Protein AF-A0A7C2MEM6-F1 (afdb_monomer)

Structure (mmCIF, N/CA/C/O backbone):
data_AF-A0A7C2MEM6-F1
#
_entry.id   AF-A0A7C2MEM6-F1
#
loop_
_atom_site.group_PDB
_atom_site.id
_atom_site.type_symbol
_atom_site.label_atom_id
_atom_site.label_alt_id
_atom_site.label_comp_id
_atom_site.label_asym_id
_atom_site.label_entity_id
_atom_site.label_seq_id
_atom_site.pdbx_PDB_ins_code
_atom_site.Cartn_x
_atom_site.Cartn_y
_atom_site.Cartn_z
_atom_site.occupancy
_atom_site.B_iso_or_equiv
_atom_site.auth_seq_id
_atom_site.auth_comp_id
_atom_site.auth_asym_id
_atom_site.auth_atom_id
_atom_site.pdbx_PDB_model_num
ATOM 1 N N . MET A 1 1 ? -22.385 -64.830 -26.945 1.00 29.11 1 MET A N 1
ATOM 2 C CA . MET A 1 1 ? -21.748 -66.117 -27.316 1.00 29.11 1 MET A CA 1
ATOM 3 C C . MET A 1 1 ? -20.683 -65.821 -28.361 1.00 29.11 1 MET A C 1
ATOM 5 O O . MET A 1 1 ? -20.986 -64.971 -29.177 1.00 29.11 1 MET A O 1
ATOM 9 N N . MET A 1 2 ? -19.516 -66.492 -28.311 1.00 28.36 2 MET A N 1
ATOM 10 C CA . MET A 1 2 ? -18.477 -66.624 -29.372 1.00 28.36 2 MET A CA 1
ATOM 11 C C . MET A 1 2 ? -18.000 -65.323 -30.083 1.00 28.36 2 MET A C 1
ATOM 13 O O . MET A 1 2 ? -18.783 -64.630 -30.707 1.00 28.36 2 MET A O 1
ATOM 17 N N . GLY A 1 3 ? -16.730 -64.905 -30.097 1.00 27.66 3 GLY A N 1
ATOM 18 C CA . GLY A 1 3 ? -15.485 -65.490 -29.590 1.00 27.66 3 GLY A CA 1
ATOM 19 C C . GLY A 1 3 ? -14.627 -66.124 -30.692 1.00 27.66 3 GLY A C 1
ATOM 20 O O . GLY A 1 3 ? -15.039 -67.147 -31.217 1.00 27.66 3 GLY A O 1
ATOM 21 N N . GLN A 1 4 ? -13.450 -65.537 -30.983 1.00 26.03 4 GLN A N 1
ATOM 22 C CA . GLN A 1 4 ? -12.157 -66.175 -31.338 1.00 26.03 4 GLN A CA 1
ATOM 23 C C . GLN A 1 4 ? -11.164 -65.176 -31.987 1.00 26.03 4 GLN A C 1
ATOM 25 O O . GLN A 1 4 ? -11.491 -64.472 -32.936 1.00 26.03 4 GLN A O 1
ATOM 30 N N . ARG A 1 5 ? -9.922 -65.164 -31.478 1.00 27.42 5 ARG A N 1
ATOM 31 C CA . ARG A 1 5 ? -8.675 -64.908 -32.240 1.00 27.42 5 ARG A CA 1
ATOM 32 C C . ARG A 1 5 ? -8.024 -66.287 -32.499 1.00 27.42 5 ARG A C 1
ATOM 34 O O . ARG A 1 5 ? -8.353 -67.208 -31.745 1.00 27.42 5 ARG A O 1
ATOM 41 N N . PRO A 1 6 ? -7.136 -66.468 -33.498 1.00 40.41 6 PRO A N 1
ATOM 42 C CA . PRO A 1 6 ? -5.690 -66.187 -33.328 1.00 40.41 6 PRO A CA 1
ATOM 43 C C . PRO A 1 6 ? -5.074 -65.572 -34.629 1.00 40.41 6 PRO A C 1
ATOM 45 O O . PRO A 1 6 ? -5.839 -65.040 -35.422 1.00 40.41 6 PRO A O 1
ATOM 48 N N . TYR A 1 7 ? -3.765 -65.499 -34.939 1.00 24.53 7 TYR A N 1
ATOM 49 C CA . TYR A 1 7 ? -2.517 -65.999 -34.321 1.00 24.53 7 TYR A CA 1
ATOM 50 C C . TYR A 1 7 ? -1.344 -64.981 -34.448 1.00 24.53 7 TYR A C 1
ATOM 52 O O . TYR A 1 7 ? -1.531 -63.819 -34.797 1.00 24.53 7 TYR A O 1
ATOM 60 N N . CYS A 1 8 ? -0.138 -65.433 -34.097 1.00 20.44 8 CYS A N 1
ATOM 61 C CA . CYS A 1 8 ? 1.159 -64.756 -34.035 1.00 20.44 8 CYS A CA 1
ATOM 62 C C . CYS A 1 8 ? 1.974 -64.774 -35.347 1.00 20.44 8 CYS A C 1
ATOM 64 O O . CYS A 1 8 ? 1.837 -65.701 -36.137 1.00 20.44 8 CYS A O 1
ATOM 66 N N . HIS A 1 9 ? 2.994 -63.908 -35.434 1.00 21.45 9 HIS A N 1
ATOM 67 C CA . HIS A 1 9 ? 4.383 -64.382 -35.575 1.00 21.45 9 HIS A CA 1
ATOM 68 C C . HIS A 1 9 ? 5.380 -63.424 -34.894 1.00 21.45 9 HIS A C 1
ATOM 70 O O . HIS A 1 9 ? 5.116 -62.232 -34.754 1.00 21.45 9 HIS A O 1
ATOM 76 N N . LEU A 1 10 ? 6.500 -63.975 -34.419 1.00 19.50 10 LEU A N 1
ATOM 77 C CA . LEU A 1 10 ? 7.526 -63.338 -33.581 1.00 19.50 10 LEU A CA 1
ATOM 78 C C . LEU A 1 10 ? 8.915 -63.619 -34.181 1.00 19.50 10 LEU A C 1
ATOM 80 O O . LEU A 1 10 ? 9.121 -64.759 -34.600 1.00 19.50 10 LEU A O 1
ATOM 84 N N . SER A 1 11 ? 9.839 -62.641 -34.169 1.00 20.53 11 SER A N 1
ATOM 85 C CA . SER A 1 11 ? 11.323 -62.760 -34.021 1.00 20.53 11 SER A CA 1
ATOM 86 C C . SER A 1 11 ? 12.061 -61.530 -34.601 1.00 20.53 11 SER A C 1
ATOM 88 O O . SER A 1 11 ? 11.499 -60.882 -35.474 1.00 20.53 11 SER A O 1
ATOM 90 N N . LEU A 1 12 ? 13.336 -61.210 -34.307 1.00 20.59 12 LEU A N 1
ATOM 91 C CA . LEU A 1 12 ? 14.194 -61.232 -33.092 1.00 20.59 12 LEU A CA 1
ATOM 92 C C . LEU A 1 12 ? 15.589 -60.635 -33.494 1.00 20.59 12 LEU A C 1
ATOM 94 O O . LEU A 1 12 ? 15.892 -60.642 -34.681 1.00 20.59 12 LEU A O 1
ATOM 98 N N . VAL A 1 13 ? 16.462 -60.253 -32.534 1.00 20.69 13 VAL A N 1
ATOM 99 C CA . VAL A 1 13 ? 17.924 -59.925 -32.688 1.00 20.69 13 VAL A CA 1
ATOM 100 C C . VAL A 1 13 ? 18.238 -58.554 -33.361 1.00 20.69 13 VAL A C 1
ATOM 102 O O . VAL A 1 13 ? 17.699 -58.290 -34.424 1.00 20.69 13 VAL A O 1
ATOM 105 N N . ILE A 1 14 ? 19.008 -57.560 -32.858 1.00 21.16 14 ILE A N 1
ATOM 106 C CA . ILE A 1 14 ? 20.124 -57.341 -31.880 1.00 21.16 14 ILE A CA 1
ATOM 107 C C . ILE A 1 14 ? 21.477 -56.989 -32.572 1.00 21.16 14 ILE A C 1
ATOM 109 O O . ILE A 1 14 ? 21.802 -57.559 -33.606 1.00 21.16 14 ILE A O 1
ATOM 113 N N . CYS A 1 15 ? 22.257 -56.097 -31.920 1.00 20.42 15 CYS A N 1
ATOM 114 C CA . CYS A 1 15 ? 23.635 -55.596 -32.181 1.00 20.42 15 CYS A CA 1
ATOM 115 C C . CYS A 1 15 ? 23.814 -54.373 -33.111 1.00 20.42 15 CYS A C 1
A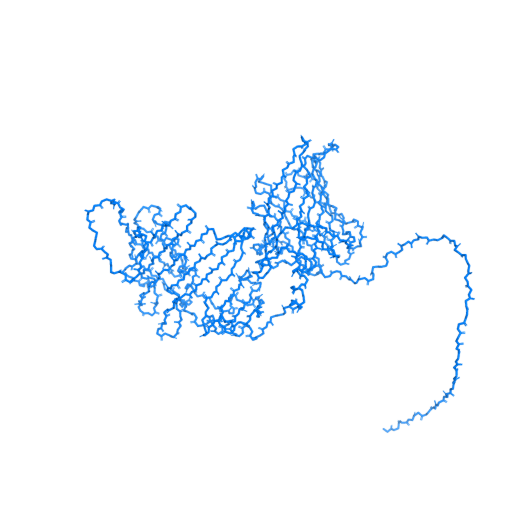TOM 117 O O . CYS A 1 15 ? 23.100 -54.247 -34.095 1.00 20.42 15 CYS A O 1
ATOM 119 N N . TYR A 1 16 ? 24.834 -53.506 -32.976 1.00 20.55 16 TYR A N 1
ATOM 120 C CA . TYR A 1 16 ? 25.643 -52.913 -31.872 1.00 20.55 16 TYR A CA 1
ATOM 121 C C . TYR A 1 16 ? 26.784 -52.085 -32.545 1.00 20.55 16 TYR A C 1
ATOM 123 O O . TYR A 1 16 ? 27.260 -52.482 -33.601 1.00 20.55 16 TYR A O 1
ATOM 131 N N . LEU A 1 17 ? 27.284 -51.027 -31.883 1.00 20.78 17 LEU A N 1
ATOM 132 C CA . LEU A 1 17 ? 28.597 -50.352 -32.086 1.00 20.78 17 LEU A CA 1
ATOM 133 C C . LEU A 1 17 ? 28.903 -49.513 -33.363 1.00 20.78 17 LEU A C 1
ATOM 135 O O . LEU A 1 17 ? 29.236 -50.008 -34.431 1.00 20.78 17 LEU A O 1
ATOM 139 N N . SER A 1 18 ? 28.926 -48.195 -33.131 1.00 23.11 18 SER A N 1
ATOM 140 C CA . SER A 1 18 ? 29.922 -47.168 -33.509 1.00 23.11 18 SER A CA 1
ATOM 141 C C . SER A 1 18 ? 31.090 -47.502 -34.462 1.00 23.11 18 SER A C 1
ATOM 143 O O . SER A 1 18 ? 31.869 -48.396 -34.155 1.00 23.11 18 SER A O 1
ATOM 145 N N . PHE A 1 19 ? 31.383 -46.609 -35.428 1.00 24.39 19 PHE A N 1
ATOM 146 C CA . PHE A 1 19 ? 32.668 -45.869 -35.474 1.00 24.39 19 PHE A CA 1
ATOM 147 C C . PHE A 1 19 ? 32.652 -44.632 -36.408 1.00 24.39 19 PHE A C 1
ATOM 149 O O . PHE A 1 19 ? 31.903 -44.540 -37.372 1.00 24.39 19 PHE A O 1
ATOM 156 N N . VAL A 1 20 ? 33.508 -43.675 -36.051 1.00 26.45 20 VAL A N 1
ATOM 157 C CA . VAL A 1 20 ? 33.747 -42.317 -36.579 1.00 26.45 20 VAL A CA 1
ATOM 158 C C . VAL A 1 20 ? 33.972 -42.197 -38.100 1.00 26.45 20 VAL A C 1
ATOM 160 O O . VAL A 1 20 ? 34.776 -42.924 -38.670 1.00 26.45 20 VAL A O 1
ATOM 163 N N . THR A 1 21 ? 33.436 -41.135 -38.716 1.00 26.80 21 THR A N 1
ATOM 164 C CA . THR A 1 21 ? 34.195 -40.285 -39.665 1.00 26.80 21 THR A CA 1
ATOM 165 C C . THR A 1 21 ? 33.634 -38.863 -39.687 1.00 26.80 21 THR A C 1
ATOM 167 O O . THR A 1 21 ? 32.430 -38.647 -39.757 1.00 26.80 21 THR A O 1
ATOM 170 N N . CYS A 1 22 ? 34.525 -37.880 -39.604 1.00 25.03 22 CYS A N 1
ATOM 171 C CA . CYS A 1 22 ? 34.218 -36.455 -39.693 1.00 25.03 22 CYS A CA 1
ATOM 172 C C . CYS A 1 22 ? 34.906 -35.911 -40.943 1.00 25.03 22 CYS A C 1
ATOM 174 O O . CYS A 1 22 ? 36.101 -36.167 -41.072 1.00 25.03 22 CYS A O 1
ATOM 176 N N . HIS A 1 23 ? 34.207 -35.153 -41.799 1.00 28.36 23 HIS A N 1
ATOM 177 C CA . HIS A 1 23 ? 34.763 -33.992 -42.514 1.00 28.36 23 HIS A CA 1
ATOM 178 C C . HIS A 1 23 ? 33.684 -33.172 -43.260 1.00 28.36 23 HIS A C 1
ATOM 180 O O . HIS A 1 23 ? 32.801 -33.727 -43.903 1.00 28.36 23 HIS A O 1
ATOM 186 N N . TRP A 1 24 ? 33.875 -31.847 -43.220 1.00 27.02 24 TRP A N 1
ATOM 187 C CA . TRP A 1 24 ? 33.378 -30.799 -44.133 1.00 27.02 24 TRP A CA 1
ATOM 188 C C . TRP A 1 24 ? 31.960 -30.219 -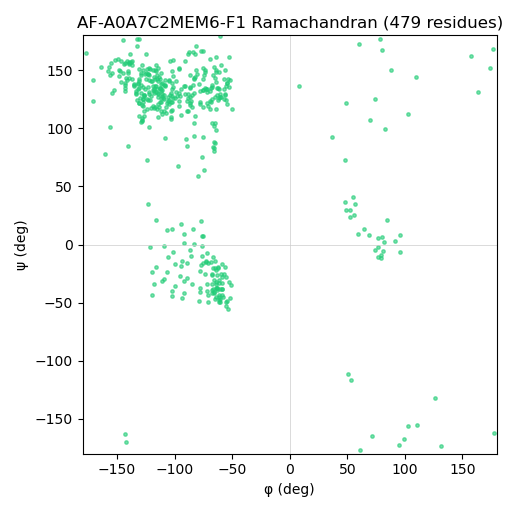43.965 1.00 27.02 24 TRP A C 1
ATOM 190 O O . TRP A 1 24 ? 30.957 -30.702 -44.480 1.00 27.02 24 TRP A O 1
ATOM 200 N N . CYS A 1 25 ? 31.949 -29.043 -43.330 1.00 32.62 25 CYS A N 1
ATOM 201 C CA . CYS A 1 25 ? 30.910 -28.020 -43.416 1.00 32.62 25 CYS A CA 1
ATOM 202 C C . CYS A 1 25 ? 30.815 -27.414 -44.827 1.00 32.62 25 CYS A C 1
ATOM 204 O O . CYS A 1 25 ? 31.850 -27.204 -45.451 1.00 32.62 25 CYS A O 1
ATOM 206 N N . PHE A 1 26 ? 29.633 -26.919 -45.218 1.00 32.19 26 PHE A N 1
ATOM 207 C CA . PHE A 1 26 ? 29.526 -25.572 -45.803 1.00 32.19 26 PHE A CA 1
ATOM 208 C C . PHE A 1 26 ? 28.126 -24.954 -45.609 1.00 32.19 26 PHE A C 1
ATOM 210 O O . PHE A 1 26 ? 27.107 -25.570 -45.896 1.00 32.19 26 PHE A O 1
ATOM 217 N N . ALA A 1 27 ? 28.122 -23.711 -45.117 1.00 35.56 27 ALA A N 1
ATOM 218 C CA . ALA A 1 27 ? 27.090 -22.675 -45.241 1.00 35.56 27 ALA A CA 1
ATOM 219 C C . ALA A 1 27 ? 25.587 -23.058 -45.215 1.00 35.56 27 ALA A C 1
ATOM 221 O O . ALA A 1 27 ? 24.942 -23.153 -46.256 1.00 35.56 27 ALA A O 1
ATOM 222 N N . ASN A 1 28 ? 24.978 -23.017 -44.020 1.00 30.42 28 ASN A N 1
ATOM 223 C CA . ASN A 1 28 ? 23.731 -22.256 -43.828 1.00 30.42 28 ASN A CA 1
ATOM 224 C C . ASN A 1 28 ? 23.465 -21.950 -42.340 1.00 30.42 28 ASN A C 1
ATOM 226 O O . ASN A 1 28 ? 22.616 -22.563 -41.697 1.00 30.42 28 ASN A O 1
ATOM 230 N N . ASN A 1 29 ? 24.164 -20.951 -41.786 1.00 32.31 29 ASN A N 1
ATOM 231 C CA . ASN A 1 29 ? 23.879 -20.423 -40.444 1.00 32.31 29 ASN A CA 1
ATOM 232 C C . ASN A 1 29 ? 22.606 -19.553 -40.438 1.00 32.31 29 ASN A C 1
ATOM 234 O O . ASN A 1 29 ? 22.637 -18.369 -40.105 1.00 32.31 29 ASN A O 1
ATOM 238 N N . LYS A 1 30 ? 21.451 -20.162 -40.728 1.00 32.16 30 LYS A N 1
ATOM 239 C CA . LYS A 1 30 ? 20.219 -19.741 -40.060 1.00 32.16 30 LYS A CA 1
ATOM 240 C C . LYS A 1 30 ? 20.290 -20.303 -38.650 1.00 32.16 30 LYS A C 1
ATOM 242 O O . LYS A 1 30 ? 19.895 -21.438 -38.411 1.00 32.16 30 LYS A O 1
ATOM 247 N N . CYS A 1 31 ? 20.814 -19.497 -37.729 1.00 30.36 31 CYS A N 1
ATOM 248 C CA . CYS A 1 31 ? 20.678 -19.754 -36.304 1.00 30.36 31 CYS A CA 1
ATOM 249 C C . CYS A 1 31 ? 19.190 -19.613 -35.953 1.00 30.36 31 CYS A C 1
ATOM 251 O O . CYS A 1 31 ? 18.723 -18.538 -35.578 1.00 30.36 31 CYS A O 1
ATOM 253 N N . GLN A 1 32 ? 18.420 -20.682 -36.176 1.00 32.59 32 GLN A N 1
ATOM 254 C CA . GLN A 1 32 ? 17.082 -20.796 -35.627 1.00 32.59 32 GLN A CA 1
ATOM 255 C C . GLN A 1 32 ? 17.257 -20.885 -34.118 1.00 32.59 32 GLN A C 1
ATOM 257 O O . GLN A 1 32 ? 17.619 -21.929 -33.583 1.00 32.59 32 GLN A O 1
ATOM 262 N N . ILE A 1 33 ? 17.015 -19.761 -33.446 1.00 38.53 33 ILE A N 1
ATOM 263 C CA . ILE A 1 33 ? 16.768 -19.730 -32.011 1.00 38.53 33 ILE A CA 1
ATOM 264 C C . ILE A 1 33 ? 15.428 -20.446 -31.823 1.00 38.53 33 ILE A C 1
ATOM 266 O O . ILE A 1 33 ? 14.366 -19.827 -31.838 1.00 38.53 33 ILE A O 1
ATOM 270 N N . THR A 1 34 ? 15.474 -21.775 -31.755 1.00 36.66 34 THR A N 1
ATOM 271 C CA . THR A 1 34 ? 14.322 -22.592 -31.394 1.00 36.66 34 THR A CA 1
ATOM 272 C C . THR A 1 34 ? 13.965 -22.233 -29.966 1.00 36.66 34 THR A C 1
ATOM 274 O O . THR A 1 34 ? 14.774 -22.390 -29.050 1.00 36.66 34 THR A O 1
ATOM 277 N N . ASN A 1 35 ? 12.769 -21.676 -29.800 1.00 45.88 35 ASN A N 1
ATOM 278 C CA . ASN A 1 35 ? 12.274 -21.187 -28.527 1.00 45.88 35 ASN A CA 1
ATOM 279 C C . ASN A 1 35 ? 11.858 -22.394 -27.668 1.00 45.88 35 ASN A C 1
ATOM 281 O O . ASN A 1 35 ? 10.683 -22.720 -27.559 1.00 45.88 35 ASN A O 1
ATOM 285 N N . ASP A 1 36 ? 12.851 -23.098 -27.119 1.00 46.66 36 ASP A N 1
ATOM 286 C CA . ASP A 1 36 ? 12.715 -24.378 -26.397 1.00 46.66 36 ASP A CA 1
ATOM 287 C C . ASP A 1 36 ? 12.132 -24.207 -24.975 1.00 46.66 36 ASP A C 1
ATOM 289 O O . ASP A 1 36 ? 12.076 -25.126 -24.160 1.00 46.66 36 ASP A O 1
ATOM 293 N N . GLN A 1 37 ? 11.707 -22.983 -24.663 1.00 57.88 37 GLN A N 1
ATOM 294 C CA . GLN A 1 37 ? 10.938 -22.604 -23.489 1.00 57.88 37 GLN A CA 1
ATOM 295 C C . GLN A 1 37 ? 9.505 -22.352 -23.975 1.00 57.88 37 GLN A C 1
ATOM 297 O O . GLN A 1 37 ? 9.302 -21.576 -24.910 1.00 57.88 37 GLN A O 1
ATOM 302 N N . GLY A 1 38 ? 8.515 -22.996 -23.348 1.00 70.81 38 GLY A N 1
ATOM 303 C CA . GLY A 1 38 ? 7.098 -22.761 -23.649 1.00 70.81 38 GLY A CA 1
ATOM 304 C C . GLY A 1 38 ? 6.654 -21.305 -23.406 1.00 70.81 38 GLY A C 1
ATOM 305 O O . GLY A 1 38 ? 7.458 -20.480 -22.963 1.00 70.81 38 GLY A O 1
ATOM 306 N N . PRO A 1 39 ? 5.374 -20.968 -23.666 1.00 80.69 39 PRO A N 1
ATOM 307 C CA . PRO A 1 39 ? 4.866 -19.609 -23.479 1.00 80.69 39 PRO A CA 1
ATOM 308 C C . PRO A 1 39 ? 5.180 -19.092 -22.071 1.00 80.69 39 PRO A C 1
ATOM 310 O O . PRO A 1 39 ? 5.031 -19.813 -21.080 1.00 80.69 39 PRO A O 1
ATOM 313 N N . ILE A 1 40 ? 5.639 -17.842 -21.983 1.00 88.19 40 ILE A N 1
ATOM 314 C CA . ILE A 1 40 ? 6.058 -17.279 -20.705 1.00 88.19 40 ILE A CA 1
ATOM 315 C C . ILE A 1 40 ? 4.822 -17.028 -19.846 1.00 88.19 40 ILE A C 1
ATOM 317 O O . ILE A 1 40 ? 3.950 -16.232 -20.187 1.00 88.19 40 ILE A O 1
ATOM 321 N N . ASP A 1 41 ? 4.801 -17.643 -18.670 1.00 87.94 41 ASP A N 1
ATOM 322 C CA . ASP A 1 41 ? 3.933 -17.243 -17.568 1.00 87.94 41 ASP A CA 1
ATOM 323 C C . ASP A 1 41 ? 4.332 -15.834 -17.086 1.00 87.94 41 ASP A C 1
ATOM 325 O O . ASP A 1 41 ? 5.182 -15.667 -16.205 1.00 87.94 41 ASP A O 1
ATOM 329 N N . ILE A 1 42 ? 3.747 -14.817 -17.727 1.00 92.38 42 ILE A N 1
ATOM 330 C CA . ILE A 1 42 ? 4.004 -13.394 -17.474 1.00 92.38 42 ILE A CA 1
ATOM 331 C C . ILE A 1 42 ? 3.512 -12.947 -16.093 1.00 92.38 42 ILE A C 1
ATOM 333 O O . ILE A 1 42 ? 4.088 -12.028 -15.515 1.00 92.38 42 ILE A O 1
ATOM 337 N N . ALA A 1 43 ? 2.507 -13.620 -15.520 1.00 82.50 43 ALA A N 1
ATOM 338 C CA . ALA A 1 43 ? 1.970 -13.301 -14.197 1.00 82.50 43 ALA A CA 1
ATOM 339 C C . ALA A 1 43 ? 3.025 -13.502 -13.100 1.00 82.50 43 ALA A C 1
ATOM 341 O O . ALA A 1 43 ? 3.158 -12.677 -12.198 1.00 82.50 43 ALA A O 1
ATOM 342 N N . ALA A 1 44 ? 3.861 -14.535 -13.225 1.00 84.81 44 ALA A N 1
ATOM 343 C CA . ALA A 1 44 ? 5.007 -14.708 -12.340 1.00 84.81 44 ALA A CA 1
ATOM 344 C C . ALA A 1 44 ? 6.138 -13.686 -12.568 1.00 84.81 44 ALA A C 1
ATOM 346 O O . ALA A 1 44 ? 7.007 -13.566 -11.708 1.00 84.81 44 ALA A O 1
ATOM 347 N N . TYR A 1 45 ? 6.176 -12.960 -13.688 1.00 91.12 45 TYR A N 1
ATOM 348 C CA . TYR A 1 45 ? 7.155 -11.891 -13.942 1.00 91.12 45 TYR A CA 1
ATOM 349 C C . TYR A 1 45 ? 6.641 -10.498 -13.580 1.00 91.12 45 TYR A C 1
ATOM 351 O O . TYR A 1 45 ? 7.442 -9.637 -13.221 1.00 91.12 45 TYR A O 1
ATOM 359 N N . VAL A 1 46 ? 5.326 -10.284 -13.629 1.00 89.94 46 VAL A N 1
ATOM 360 C CA . VAL A 1 46 ? 4.665 -9.036 -13.238 1.00 89.94 46 VAL A CA 1
ATOM 361 C C . VAL A 1 46 ? 3.609 -9.339 -12.167 1.00 89.94 46 VAL A C 1
ATOM 363 O O . VAL A 1 46 ? 2.413 -9.314 -12.455 1.00 89.94 46 VAL A O 1
ATOM 366 N N . PRO A 1 47 ? 4.029 -9.651 -10.925 1.00 82.19 47 PRO A N 1
ATOM 367 C CA . PRO A 1 47 ? 3.098 -9.886 -9.832 1.00 82.19 47 PRO A CA 1
ATOM 368 C C . PRO A 1 47 ? 2.380 -8.577 -9.484 1.00 82.19 47 PRO A C 1
ATOM 370 O O . PRO A 1 47 ? 2.952 -7.697 -8.843 1.00 82.19 47 PRO A O 1
ATOM 373 N N . LEU A 1 48 ? 1.117 -8.460 -9.903 1.00 76.56 48 LEU A N 1
ATOM 374 C CA . LEU A 1 48 ? 0.235 -7.319 -9.615 1.00 76.56 48 LEU A CA 1
ATOM 375 C C . LEU A 1 48 ? -0.337 -7.355 -8.184 1.00 76.56 48 LEU A C 1
ATOM 377 O O . LEU A 1 48 ? -1.369 -6.745 -7.904 1.00 76.56 48 LEU A O 1
ATOM 381 N N . ASP A 1 49 ? 0.301 -8.098 -7.273 1.00 67.81 49 ASP A N 1
ATOM 382 C CA . ASP A 1 49 ? -0.134 -8.156 -5.886 1.00 67.81 49 ASP A CA 1
ATOM 383 C C . ASP A 1 49 ? 0.208 -6.858 -5.131 1.00 67.81 49 ASP A C 1
ATOM 385 O O . ASP A 1 49 ? 1.275 -6.249 -5.247 1.00 67.81 49 ASP A O 1
ATOM 389 N N . SER A 1 50 ? -0.785 -6.399 -4.381 1.00 58.91 50 SER A N 1
ATOM 390 C CA . SER A 1 50 ? -0.714 -5.291 -3.433 1.00 58.91 50 SER A CA 1
ATOM 391 C C . SER A 1 50 ? 0.190 -5.644 -2.249 1.00 58.91 50 SER A C 1
ATOM 393 O O . SER A 1 50 ? 0.195 -6.792 -1.805 1.00 58.91 50 SER A O 1
ATOM 395 N N . GLY A 1 51 ? 0.903 -4.658 -1.700 1.00 64.50 51 GLY A N 1
ATOM 396 C CA . GLY A 1 51 ? 1.819 -4.838 -0.564 1.00 64.50 51 GLY A CA 1
ATOM 397 C C . GLY A 1 51 ? 3.289 -5.043 -0.955 1.00 64.50 51 GLY A C 1
ATOM 398 O O . GLY A 1 51 ? 4.162 -5.010 -0.082 1.00 64.50 51 GLY A O 1
ATOM 399 N N . ARG A 1 52 ? 3.595 -5.181 -2.254 1.00 79.19 52 ARG A N 1
ATOM 400 C CA . ARG A 1 52 ? 4.961 -5.046 -2.781 1.00 79.19 52 ARG A CA 1
ATOM 401 C C . ARG A 1 52 ? 5.335 -3.594 -3.032 1.00 79.19 52 ARG A C 1
ATOM 403 O O . ARG A 1 52 ? 4.535 -2.800 -3.533 1.00 79.19 52 ARG A O 1
ATOM 410 N N . THR A 1 53 ? 6.595 -3.276 -2.753 1.00 86.12 53 THR A N 1
ATOM 411 C CA . THR A 1 53 ? 7.187 -1.974 -3.074 1.00 86.12 53 THR A CA 1
ATOM 412 C C . THR A 1 53 ? 8.571 -2.167 -3.674 1.00 86.12 53 THR A C 1
ATOM 414 O O . THR A 1 53 ? 9.352 -2.964 -3.162 1.00 86.12 53 THR A O 1
ATOM 417 N N . TRP A 1 54 ? 8.908 -1.412 -4.711 1.00 91.56 54 TRP A N 1
ATOM 418 C CA . TRP A 1 54 ? 10.192 -1.474 -5.404 1.00 91.56 54 TRP A CA 1
ATOM 419 C C . TRP A 1 54 ? 10.869 -0.111 -5.328 1.00 91.56 54 TRP A C 1
ATOM 421 O O . TRP A 1 54 ? 10.335 0.865 -5.856 1.00 91.56 54 TRP A O 1
ATOM 431 N N . THR A 1 55 ? 12.031 -0.038 -4.691 1.00 93.94 55 THR A N 1
ATOM 432 C CA . THR A 1 55 ? 12.850 1.171 -4.598 1.00 93.94 55 THR A CA 1
ATOM 433 C C . THR A 1 55 ? 14.025 1.053 -5.559 1.00 93.94 55 THR A C 1
ATOM 435 O O . THR A 1 55 ? 14.825 0.117 -5.496 1.00 93.94 55 THR A O 1
ATOM 438 N N . TYR A 1 56 ? 14.123 2.014 -6.466 1.00 95.62 56 TYR A N 1
ATOM 439 C CA . TYR A 1 56 ? 15.095 2.059 -7.548 1.00 95.62 56 TYR A CA 1
ATOM 440 C C . TYR A 1 56 ? 16.037 3.242 -7.360 1.00 95.62 56 TYR A C 1
ATOM 442 O O . TYR A 1 56 ? 15.611 4.329 -6.966 1.00 95.62 56 TYR A O 1
ATOM 450 N N . GLU A 1 57 ? 17.290 3.058 -7.754 1.00 96.69 57 GLU A N 1
ATOM 451 C CA . GLU A 1 57 ? 18.216 4.158 -7.989 1.00 96.69 57 GLU A CA 1
ATOM 452 C C . GLU A 1 57 ? 18.069 4.625 -9.437 1.00 96.69 57 GLU A C 1
ATOM 454 O O . GLU A 1 57 ? 18.315 3.851 -10.361 1.00 96.69 57 GLU A O 1
ATOM 459 N N . TRP A 1 58 ? 17.610 5.862 -9.632 1.00 95.94 58 TRP A N 1
ATOM 460 C CA . TRP A 1 58 ? 17.389 6.489 -10.936 1.00 95.94 58 TRP A CA 1
ATOM 461 C C . TRP A 1 58 ? 18.539 7.443 -11.231 1.00 95.94 58 TRP A C 1
ATOM 463 O O . TRP A 1 58 ? 18.757 8.382 -10.472 1.00 95.94 58 TRP A O 1
ATOM 473 N N . THR A 1 59 ? 19.230 7.242 -12.348 1.00 97.56 59 THR A N 1
ATOM 474 C CA . THR A 1 59 ? 20.179 8.198 -12.927 1.00 97.56 59 THR A CA 1
ATOM 475 C C . THR A 1 59 ? 19.514 8.883 -14.114 1.00 97.56 59 THR A C 1
ATOM 477 O O . THR A 1 59 ? 19.301 8.266 -15.157 1.00 97.56 59 THR A O 1
ATOM 480 N N . ILE A 1 60 ? 19.176 10.157 -13.943 1.00 96.44 60 ILE A N 1
ATOM 481 C CA . ILE A 1 60 ? 18.532 11.009 -14.942 1.00 96.44 60 ILE A CA 1
ATOM 482 C C . ILE A 1 60 ? 19.612 11.875 -15.592 1.00 96.44 60 ILE A C 1
ATOM 484 O O . ILE A 1 60 ? 20.350 12.566 -14.893 1.00 96.44 60 ILE A O 1
ATOM 488 N N . ARG A 1 61 ? 19.707 11.860 -16.922 1.00 97.00 61 ARG A N 1
ATOM 489 C CA . ARG A 1 61 ? 20.616 12.702 -17.712 1.00 97.00 61 ARG A CA 1
ATOM 490 C C . ARG A 1 61 ? 19.791 13.612 -18.612 1.00 97.00 61 ARG A C 1
ATOM 492 O O . ARG A 1 61 ? 18.887 13.134 -19.292 1.00 97.00 61 ARG A O 1
ATOM 499 N N . TYR A 1 62 ? 20.095 14.903 -18.604 1.00 94.88 62 TYR A N 1
ATOM 500 C CA . TYR A 1 62 ? 19.392 15.936 -19.369 1.00 94.88 62 TYR A CA 1
ATOM 501 C C . TYR A 1 62 ? 20.213 16.377 -20.594 1.00 94.88 62 TYR A C 1
ATOM 503 O O . TYR A 1 62 ? 21.439 16.265 -20.586 1.00 94.88 62 TYR A O 1
ATOM 511 N N . GLU A 1 63 ? 19.563 16.951 -21.615 1.00 92.25 63 GLU A N 1
ATOM 512 C CA . GLU A 1 63 ? 20.218 17.464 -22.842 1.00 92.25 63 GLU A CA 1
ATOM 513 C C . GLU A 1 63 ? 21.398 18.414 -22.563 1.00 92.25 63 GLU A C 1
ATOM 515 O O . GLU A 1 63 ? 22.404 18.396 -23.271 1.00 92.25 63 GLU A O 1
ATOM 520 N N . ASN A 1 64 ? 21.303 19.212 -21.493 1.00 92.50 64 ASN A N 1
ATOM 521 C CA . ASN A 1 64 ? 22.340 20.154 -21.061 1.00 92.50 64 ASN A CA 1
ATOM 522 C C . ASN A 1 64 ? 23.551 19.497 -20.359 1.00 92.50 64 ASN A C 1
ATOM 524 O O . ASN A 1 64 ? 24.392 20.203 -19.809 1.00 92.50 64 ASN A O 1
ATOM 528 N N . GLY A 1 65 ? 23.632 18.163 -20.332 1.00 92.81 65 GLY A N 1
ATOM 529 C CA . GLY A 1 65 ? 24.708 17.401 -19.695 1.00 92.81 65 GLY A CA 1
ATOM 530 C C . GLY A 1 65 ? 24.569 17.229 -18.178 1.00 92.81 65 GLY A C 1
ATOM 531 O O . GLY A 1 65 ? 25.344 16.477 -17.583 1.00 92.81 65 GLY A O 1
ATOM 532 N N . ARG A 1 66 ? 23.579 17.864 -17.531 1.00 96.19 66 ARG A N 1
ATOM 533 C CA . ARG A 1 66 ? 23.303 17.644 -16.104 1.00 96.19 66 ARG A CA 1
ATOM 534 C C . ARG A 1 66 ? 22.923 16.182 -15.879 1.00 96.19 66 ARG A C 1
ATOM 536 O O . ARG A 1 66 ? 22.084 15.637 -16.595 1.00 96.19 66 ARG A O 1
ATOM 543 N N . THR A 1 67 ? 23.508 15.575 -14.851 1.00 96.88 67 THR A N 1
ATOM 544 C CA . THR A 1 67 ? 23.137 14.244 -14.360 1.00 96.88 67 THR A CA 1
ATOM 545 C C . THR A 1 67 ? 22.669 14.359 -12.915 1.00 96.88 67 THR A C 1
ATOM 547 O O . THR A 1 67 ? 23.328 15.007 -12.106 1.00 96.88 67 THR A O 1
ATOM 550 N N . GLU A 1 68 ? 21.538 13.739 -12.594 1.00 96.38 68 GLU A N 1
ATOM 551 C CA . GLU A 1 68 ? 20.955 13.693 -11.254 1.00 96.38 68 GLU A CA 1
ATOM 552 C C . GLU A 1 68 ? 20.687 12.237 -10.873 1.00 96.38 68 GLU A C 1
ATOM 554 O O . GLU A 1 68 ? 20.030 11.508 -11.618 1.00 96.38 68 GLU A O 1
ATOM 559 N N . THR A 1 69 ? 21.173 11.810 -9.707 1.00 95.50 69 THR A N 1
ATOM 560 C CA . THR A 1 69 ? 20.840 10.498 -9.139 1.00 95.50 69 THR A CA 1
ATOM 561 C C . THR A 1 69 ? 19.830 10.681 -8.015 1.00 95.50 69 THR A C 1
ATOM 563 O O . THR A 1 69 ? 20.025 11.499 -7.117 1.00 95.50 69 THR A O 1
ATOM 566 N N . THR A 1 70 ? 18.730 9.935 -8.056 1.00 94.25 70 THR A N 1
ATOM 567 C CA . THR A 1 70 ? 17.649 10.040 -7.073 1.00 94.25 70 THR A CA 1
ATOM 568 C C . THR A 1 70 ? 17.036 8.676 -6.777 1.00 94.25 70 THR A C 1
ATOM 570 O O . THR A 1 70 ? 17.096 7.758 -7.593 1.00 94.25 70 THR A O 1
ATOM 573 N N . SER A 1 71 ? 16.441 8.537 -5.597 1.00 93.31 71 SER A N 1
ATOM 574 C CA . SER A 1 71 ? 15.707 7.335 -5.211 1.00 93.31 71 SER A CA 1
ATOM 575 C C . SER A 1 71 ? 14.233 7.498 -5.569 1.00 93.31 71 SER A C 1
ATOM 577 O O . SER A 1 71 ? 13.651 8.566 -5.347 1.00 93.31 71 SER A O 1
ATOM 579 N N . ARG A 1 72 ? 13.621 6.463 -6.144 1.00 91.06 72 ARG A N 1
ATOM 580 C CA . ARG A 1 72 ? 12.180 6.426 -6.436 1.00 91.06 72 ARG A CA 1
ATOM 581 C C . ARG A 1 72 ? 11.602 5.102 -5.990 1.00 91.06 72 ARG A C 1
ATOM 583 O O . ARG A 1 72 ? 12.148 4.049 -6.311 1.00 91.06 72 ARG A O 1
ATOM 590 N N . THR A 1 73 ? 10.484 5.155 -5.280 1.00 90.62 73 THR A N 1
ATOM 591 C CA . THR A 1 73 ? 9.765 3.958 -4.834 1.00 90.62 73 THR A CA 1
ATOM 592 C C . THR A 1 73 ? 8.477 3.822 -5.628 1.00 90.62 73 THR A C 1
ATOM 594 O O . THR A 1 73 ? 7.789 4.810 -5.854 1.00 90.62 73 THR A O 1
ATOM 597 N N . LYS A 1 74 ? 8.148 2.610 -6.072 1.00 90.38 74 LYS A N 1
ATOM 598 C CA . LYS A 1 74 ? 6.878 2.284 -6.727 1.00 90.38 74 LYS A CA 1
ATOM 599 C C . LYS A 1 74 ? 6.144 1.176 -5.978 1.00 90.38 74 LYS A C 1
ATOM 601 O O . LYS A 1 74 ? 6.793 0.332 -5.365 1.00 90.38 74 LYS A O 1
ATOM 606 N N . SER A 1 75 ? 4.819 1.151 -6.053 1.00 86.19 75 SER A N 1
ATOM 607 C CA . SER A 1 75 ? 3.965 0.118 -5.448 1.00 86.19 75 SER A CA 1
ATOM 608 C C . SER A 1 75 ? 2.657 -0.055 -6.217 1.00 86.19 75 SER A C 1
ATOM 610 O O . SER A 1 75 ? 2.231 0.855 -6.927 1.00 86.19 75 SER A O 1
ATOM 612 N N . PHE A 1 76 ? 2.001 -1.206 -6.054 1.00 81.88 76 PHE A N 1
ATOM 613 C CA . PHE A 1 76 ? 0.622 -1.384 -6.509 1.00 81.88 76 PHE A CA 1
ATOM 614 C C . PHE A 1 76 ? -0.359 -0.918 -5.433 1.00 81.88 76 PHE A C 1
ATOM 616 O O . PHE A 1 76 ? -0.383 -1.474 -4.336 1.00 81.88 76 PHE A O 1
ATOM 623 N N . GLU A 1 77 ? -1.192 0.069 -5.762 1.00 73.19 77 GLU A N 1
ATOM 624 C CA . GLU A 1 77 ? -2.214 0.623 -4.854 1.00 73.19 77 GLU A CA 1
ATOM 625 C C . GLU A 1 77 ? -3.602 -0.016 -5.032 1.00 73.19 77 GLU A C 1
ATOM 627 O O . GLU A 1 77 ? -4.611 0.516 -4.578 1.00 73.19 77 GLU A O 1
ATOM 632 N N . GLY A 1 78 ? -3.658 -1.185 -5.674 1.00 64.19 78 GLY A N 1
ATOM 633 C CA . GLY A 1 78 ? -4.894 -1.919 -5.941 1.00 64.19 78 GLY A CA 1
ATOM 634 C C . GLY A 1 78 ? -5.502 -1.636 -7.325 1.00 64.19 78 GLY A C 1
ATOM 635 O O . GLY A 1 78 ? -4.850 -1.021 -8.177 1.00 64.19 78 GLY A O 1
ATOM 636 N N . PRO A 1 79 ? -6.715 -2.159 -7.580 1.00 67.19 79 PRO A N 1
ATOM 637 C CA . PRO A 1 79 ? -7.380 -2.070 -8.874 1.00 67.19 79 PRO A CA 1
ATOM 638 C C . PRO A 1 79 ? -8.121 -0.739 -9.083 1.00 67.19 79 PRO A C 1
ATOM 640 O O . PRO A 1 79 ? -8.776 -0.211 -8.186 1.00 67.19 79 PRO A O 1
ATOM 643 N N . GLU A 1 80 ? -8.081 -0.251 -10.317 1.00 72.00 80 GLU A N 1
ATOM 644 C CA . GLU A 1 80 ? -8.904 0.816 -10.877 1.00 72.00 80 GLU A CA 1
ATOM 645 C C . GLU A 1 80 ? -9.848 0.205 -11.924 1.00 72.00 80 GLU A C 1
ATOM 647 O O . GLU A 1 80 ? -9.423 -0.581 -12.776 1.00 72.00 80 GLU A O 1
ATOM 652 N N . PHE A 1 81 ? -11.136 0.546 -11.848 1.00 68.00 81 PHE A N 1
ATOM 653 C CA . PHE A 1 81 ? -12.150 0.086 -12.798 1.00 68.00 81 PHE A CA 1
ATOM 654 C C . PHE A 1 81 ? -12.230 1.047 -13.986 1.00 68.00 81 PHE A C 1
ATOM 656 O O . PHE A 1 81 ? -12.366 2.257 -13.813 1.00 68.00 81 PHE A O 1
ATOM 663 N N . LEU A 1 82 ? -12.159 0.491 -15.192 1.00 71.94 82 LEU A N 1
ATOM 664 C CA . LEU A 1 82 ? -12.117 1.195 -16.470 1.00 71.94 82 LEU A CA 1
ATOM 665 C C . LEU A 1 82 ? -13.245 0.685 -17.377 1.00 71.94 82 LEU A C 1
ATOM 667 O O . LEU A 1 82 ? -13.767 -0.410 -17.181 1.00 71.94 82 LEU A O 1
ATOM 671 N N . ALA A 1 83 ? -13.571 1.426 -18.439 1.00 67.25 83 ALA A N 1
ATOM 672 C CA . ALA A 1 83 ? -14.501 0.935 -19.464 1.00 67.25 83 ALA A CA 1
ATOM 673 C C . ALA A 1 83 ? -14.011 -0.372 -20.131 1.00 67.25 83 ALA A C 1
ATOM 675 O O . ALA A 1 83 ? -14.819 -1.196 -20.548 1.00 67.25 83 ALA A O 1
ATOM 676 N N . THR A 1 84 ? -12.690 -0.583 -20.177 1.00 65.31 84 THR A N 1
ATOM 677 C CA . THR A 1 84 ? -12.026 -1.764 -20.756 1.00 65.31 84 THR A CA 1
ATOM 678 C C . THR A 1 84 ? -11.768 -2.902 -19.753 1.00 65.31 84 THR A C 1
ATOM 680 O O . THR A 1 84 ? -11.077 -3.860 -20.093 1.00 65.31 84 THR A O 1
ATOM 683 N N . GLY A 1 85 ? -12.302 -2.828 -18.524 1.00 70.38 85 GLY A N 1
ATOM 684 C CA . GLY A 1 85 ? -12.154 -3.864 -17.491 1.00 70.38 85 GLY A CA 1
ATOM 685 C C . GLY A 1 85 ? -11.602 -3.318 -16.172 1.00 70.38 85 GLY A C 1
ATOM 686 O O . GLY A 1 85 ? -12.074 -2.306 -15.664 1.00 70.38 85 GLY A O 1
ATOM 687 N N . TYR A 1 86 ? -10.601 -3.983 -15.597 1.00 74.69 86 TYR A N 1
ATOM 688 C CA . TYR A 1 86 ? -9.874 -3.487 -14.425 1.00 74.69 86 TYR A CA 1
ATOM 689 C C . TYR A 1 86 ? -8.364 -3.538 -14.666 1.00 74.69 86 TYR A C 1
ATOM 691 O O . TYR A 1 86 ? -7.862 -4.419 -15.362 1.00 74.69 86 TYR A O 1
ATOM 699 N N . ALA A 1 87 ? -7.639 -2.592 -14.077 1.00 79.12 87 ALA A N 1
ATOM 700 C CA . ALA A 1 87 ? -6.183 -2.517 -14.143 1.00 79.12 87 ALA A CA 1
ATOM 701 C C . ALA A 1 87 ? -5.618 -2.099 -12.782 1.00 79.12 87 ALA A C 1
ATOM 703 O O . ALA A 1 87 ? -6.240 -1.336 -12.053 1.00 79.12 87 ALA A O 1
ATOM 704 N N . TYR A 1 88 ? -4.435 -2.578 -12.425 1.00 82.62 88 TYR A N 1
ATOM 705 C CA . TYR A 1 88 ? -3.764 -2.241 -11.176 1.00 82.62 88 TYR A CA 1
ATOM 706 C C . TYR A 1 88 ? -2.943 -0.966 -11.329 1.00 82.62 88 TYR A C 1
ATOM 708 O O . TYR A 1 88 ? -2.191 -0.798 -12.294 1.00 82.62 88 TYR A O 1
ATOM 716 N N . ARG A 1 89 ? -3.060 -0.075 -10.343 1.00 85.38 89 ARG A N 1
ATOM 717 C CA . ARG A 1 89 ? -2.353 1.203 -10.330 1.00 85.38 89 ARG A CA 1
ATOM 718 C C . ARG A 1 89 ? -0.932 1.031 -9.796 1.00 85.38 89 ARG A C 1
ATOM 720 O O . ARG A 1 89 ? -0.733 0.899 -8.590 1.00 85.38 89 ARG A O 1
ATOM 727 N N . PHE A 1 90 ? 0.056 1.055 -10.689 1.00 90.81 90 PHE A N 1
ATOM 728 C CA . PHE A 1 90 ? 1.481 1.016 -10.348 1.00 90.81 90 PHE A CA 1
ATOM 729 C C . PHE A 1 90 ? 2.011 2.439 -10.133 1.00 90.81 90 PHE A C 1
ATOM 731 O O . PHE A 1 90 ? 2.527 3.081 -11.056 1.00 90.81 90 PHE A O 1
ATOM 738 N N . MET A 1 91 ? 1.829 2.953 -8.918 1.00 88.94 91 MET A N 1
ATOM 739 C CA . MET A 1 91 ? 2.131 4.338 -8.554 1.00 88.94 91 MET A CA 1
ATOM 740 C C . MET A 1 91 ? 3.593 4.515 -8.128 1.00 88.94 91 MET A C 1
ATOM 742 O O . MET A 1 91 ? 4.193 3.607 -7.557 1.00 88.94 91 MET A O 1
ATOM 746 N N . SER A 1 92 ? 4.182 5.672 -8.436 1.00 89.88 92 SER A N 1
ATOM 747 C CA . SER A 1 92 ? 5.452 6.162 -7.900 1.00 89.88 92 SER A CA 1
ATOM 748 C C . SER A 1 92 ? 5.249 6.941 -6.606 1.00 89.88 92 SER A C 1
ATOM 750 O O . SER A 1 92 ? 4.165 7.410 -6.282 1.00 89.88 92 SER A O 1
ATOM 752 N N . ASP A 1 93 ? 6.337 7.180 -5.893 1.00 84.88 93 ASP A N 1
ATOM 753 C CA . ASP A 1 93 ? 6.348 8.024 -4.712 1.00 84.88 93 ASP A CA 1
ATOM 754 C C . ASP A 1 93 ? 6.058 9.510 -4.998 1.00 84.88 93 ASP A C 1
ATOM 756 O O . ASP A 1 93 ? 5.811 10.276 -4.065 1.00 84.88 93 ASP A O 1
ATOM 760 N N . LEU A 1 94 ? 6.049 9.898 -6.277 1.00 85.62 94 LEU A N 1
ATOM 761 C CA . LEU A 1 94 ? 5.597 11.191 -6.793 1.00 85.62 94 LEU A CA 1
ATOM 762 C C . LEU A 1 94 ? 4.101 11.189 -7.186 1.00 85.62 94 LEU A C 1
ATOM 764 O O . LEU A 1 94 ? 3.579 12.191 -7.663 1.00 85.62 94 LEU A O 1
ATOM 768 N N . GLY A 1 95 ? 3.384 10.081 -7.011 1.00 84.19 95 GLY A N 1
ATOM 769 C CA . GLY A 1 95 ? 1.985 9.965 -7.422 1.00 84.19 95 GLY A CA 1
ATOM 770 C C . GLY A 1 95 ? 1.778 9.765 -8.927 1.00 84.19 95 GLY A C 1
ATOM 771 O O . GLY A 1 95 ? 0.640 9.585 -9.348 1.00 84.19 95 GLY A O 1
ATOM 772 N N . ASP A 1 96 ? 2.840 9.754 -9.740 1.00 89.94 96 ASP A N 1
ATOM 773 C CA . ASP A 1 96 ? 2.762 9.351 -11.149 1.00 89.94 96 ASP A CA 1
ATOM 774 C C . ASP A 1 96 ? 2.471 7.846 -11.220 1.00 89.94 96 ASP A C 1
ATOM 776 O O . ASP A 1 96 ? 3.123 7.059 -10.528 1.00 89.94 96 ASP A O 1
ATOM 780 N N . TYR A 1 97 ? 1.547 7.397 -12.064 1.00 91.00 97 TYR A N 1
ATOM 781 C CA . TYR A 1 97 ? 1.175 5.981 -12.135 1.00 91.00 97 TYR A CA 1
ATOM 782 C C . TYR A 1 97 ? 0.960 5.474 -13.552 1.00 91.00 97 TYR A C 1
ATOM 784 O O . TYR A 1 97 ? 0.632 6.224 -14.464 1.00 91.00 97 TYR A O 1
ATOM 792 N N . VAL A 1 98 ? 1.095 4.160 -13.716 1.00 93.75 98 VAL A N 1
ATOM 793 C CA . VAL A 1 98 ? 0.613 3.438 -14.898 1.00 93.75 98 VAL A CA 1
ATOM 794 C C . VAL A 1 98 ? -0.457 2.431 -14.493 1.00 93.75 98 VAL A C 1
ATOM 796 O O . VAL A 1 98 ? -0.447 1.926 -13.369 1.00 93.75 98 VAL A O 1
ATOM 799 N N . LEU A 1 99 ? -1.385 2.156 -15.405 1.00 90.19 99 LEU A N 1
ATOM 800 C CA . LEU A 1 99 ? -2.473 1.199 -15.214 1.00 90.19 99 LEU A CA 1
ATOM 801 C C . LEU A 1 99 ? -2.140 -0.089 -15.968 1.00 90.19 99 LEU A C 1
ATOM 803 O O . LEU A 1 99 ? -2.132 -0.097 -17.199 1.00 90.19 99 LEU A O 1
ATOM 807 N N . LEU A 1 100 ? -1.838 -1.158 -15.231 1.00 93.69 100 LEU A N 1
ATOM 808 C CA . LEU A 1 100 ? -1.383 -2.441 -15.776 1.00 93.69 100 LEU A CA 1
ATOM 809 C C . LEU A 1 100 ? -2.371 -3.564 -15.463 1.00 93.69 100 LEU A C 1
ATOM 811 O O . LEU A 1 100 ? -2.806 -3.698 -14.323 1.00 93.69 100 LEU A O 1
ATOM 815 N N . SER A 1 101 ? -2.675 -4.417 -16.434 1.00 86.75 101 SER A N 1
ATOM 816 C CA . SER A 1 101 ? -3.415 -5.662 -16.206 1.00 86.75 101 SER A CA 1
ATOM 817 C C . SER A 1 101 ? -2.602 -6.869 -16.664 1.00 86.75 101 SER A C 1
ATOM 819 O O . SER A 1 101 ? -1.759 -6.768 -17.560 1.00 86.75 101 SER A O 1
ATOM 821 N N . VAL A 1 102 ? -2.847 -8.007 -16.014 1.00 88.00 102 VAL A N 1
ATOM 822 C CA . VAL A 1 102 ? -2.399 -9.320 -16.471 1.00 88.00 102 VAL A CA 1
ATOM 823 C C . VAL A 1 102 ? -3.612 -10.238 -16.491 1.00 88.00 102 VAL A C 1
ATOM 825 O O . VAL A 1 102 ? -4.129 -10.613 -15.439 1.00 88.00 102 VAL A O 1
ATOM 828 N N . ASP A 1 103 ? -4.069 -10.584 -17.688 1.00 81.94 103 ASP A N 1
ATOM 829 C CA . ASP A 1 103 ? -5.209 -11.461 -17.938 1.00 81.94 103 ASP A CA 1
ATOM 830 C C . ASP A 1 103 ? -4.901 -12.386 -19.119 1.00 81.94 103 ASP A C 1
ATOM 832 O O . ASP A 1 103 ? -4.240 -11.994 -20.077 1.00 81.94 103 ASP A O 1
ATOM 836 N N . ASN A 1 104 ? -5.360 -13.639 -19.053 1.00 81.75 104 ASN A N 1
ATOM 837 C CA . ASN A 1 104 ? -5.190 -14.625 -20.132 1.00 81.75 104 ASN A CA 1
ATOM 838 C C . ASN A 1 104 ? -3.730 -14.800 -20.622 1.00 81.75 104 ASN A C 1
ATOM 840 O O . ASN A 1 104 ? -3.486 -15.110 -21.784 1.00 81.75 104 ASN A O 1
ATOM 844 N N . GLY A 1 105 ? -2.746 -14.584 -19.740 1.00 85.12 105 GLY A N 1
ATOM 845 C CA . GLY A 1 105 ? -1.318 -14.648 -20.076 1.00 85.12 105 GLY A CA 1
ATOM 846 C C . GLY A 1 105 ? -0.771 -13.429 -20.830 1.00 85.12 105 GLY A C 1
ATOM 847 O O . GLY A 1 105 ? 0.396 -13.439 -21.210 1.00 85.12 105 GLY A O 1
ATOM 848 N N . GLN A 1 106 ? -1.567 -12.377 -21.026 1.00 93.75 106 GLN A N 1
ATOM 849 C CA . GLN A 1 106 ? -1.142 -11.110 -21.621 1.00 93.75 106 GLN A CA 1
ATOM 850 C C . GLN A 1 106 ? -0.791 -10.091 -20.530 1.00 93.75 106 GLN A C 1
ATOM 852 O O . GLN A 1 106 ? -1.348 -10.136 -19.439 1.00 93.75 106 GLN A O 1
ATOM 857 N N . LEU A 1 107 ? 0.116 -9.157 -20.825 1.00 95.62 107 LEU A N 1
ATOM 858 C CA . LEU A 1 107 ? 0.365 -7.955 -20.018 1.00 95.62 107 LEU A CA 1
ATOM 859 C C . LEU A 1 107 ? -0.088 -6.749 -20.834 1.00 95.62 107 LEU A C 1
ATOM 861 O O . LEU A 1 107 ? 0.425 -6.539 -21.937 1.00 95.62 107 LEU A O 1
ATOM 865 N N . ARG A 1 108 ? -1.008 -5.941 -20.302 1.00 95.88 108 ARG A N 1
ATOM 866 C CA . ARG A 1 108 ? -1.526 -4.753 -20.996 1.00 95.88 108 ARG A CA 1
ATOM 867 C C . ARG A 1 108 ? -1.337 -3.483 -20.179 1.00 95.88 108 ARG A C 1
ATOM 869 O O . ARG A 1 108 ? -1.428 -3.487 -18.954 1.00 95.88 108 ARG A O 1
ATOM 876 N N . LEU A 1 109 ? -1.104 -2.386 -20.888 1.00 95.62 109 LEU A N 1
ATOM 877 C CA . LEU A 1 109 ? -1.003 -1.030 -20.369 1.00 95.62 109 LEU A CA 1
ATOM 878 C C . LEU A 1 109 ? -2.248 -0.251 -20.814 1.00 95.62 109 LEU A C 1
ATOM 880 O O . LEU A 1 109 ? -2.455 -0.031 -22.004 1.00 95.62 109 LEU A O 1
ATOM 884 N N . HIS A 1 110 ? -3.082 0.150 -19.854 1.00 92.94 110 HIS A N 1
ATOM 885 C CA . HIS A 1 110 ? -4.362 0.839 -20.084 1.00 92.94 110 HIS A CA 1
ATOM 886 C C . HIS A 1 110 ? -4.249 2.368 -20.010 1.00 92.94 110 HIS A C 1
ATOM 888 O O . HIS A 1 110 ? -5.130 3.084 -20.480 1.00 92.94 110 HIS A O 1
ATOM 894 N N . GLY A 1 111 ? -3.183 2.884 -19.399 1.00 91.19 111 GLY A N 1
ATOM 895 C CA . GLY A 1 111 ? -2.964 4.319 -19.273 1.00 91.19 111 GLY A CA 1
ATOM 896 C C . GLY A 1 111 ? -1.717 4.666 -18.472 1.00 91.19 111 GLY A C 1
ATOM 897 O O . GLY A 1 111 ? -1.118 3.810 -17.813 1.00 91.19 111 GLY A O 1
ATOM 898 N N . SER A 1 112 ? -1.341 5.940 -18.529 1.00 91.94 112 SER A N 1
ATOM 899 C CA . SER A 1 112 ? -0.208 6.521 -17.807 1.00 91.94 112 SER A CA 1
ATOM 900 C C . SER A 1 112 ? -0.558 7.934 -17.354 1.00 91.94 112 SER A C 1
ATOM 902 O O . SER A 1 112 ? -1.173 8.687 -18.106 1.00 91.94 112 SER A O 1
ATOM 904 N N . VAL A 1 113 ? -0.167 8.304 -16.139 1.00 87.81 113 VAL A N 1
ATOM 905 C CA . VAL A 1 113 ? -0.429 9.615 -15.539 1.00 87.81 113 VAL A CA 1
ATOM 906 C C . VAL A 1 113 ? 0.849 10.156 -14.919 1.00 87.81 113 VAL A C 1
ATOM 908 O O . VAL A 1 113 ? 1.440 9.513 -14.056 1.00 87.81 113 VAL A O 1
ATOM 911 N N . GLU A 1 114 ? 1.237 11.357 -15.334 1.00 87.00 114 GLU A N 1
ATOM 912 C CA . GLU A 1 114 ? 2.314 12.143 -14.735 1.00 87.00 114 GLU A CA 1
ATOM 913 C C . GLU A 1 114 ? 1.669 13.317 -13.993 1.00 87.00 114 GLU A C 1
ATOM 915 O O . GLU A 1 114 ? 1.389 14.370 -14.575 1.00 87.00 114 GLU A O 1
ATOM 920 N N . THR A 1 115 ? 1.376 13.127 -12.704 1.00 80.69 115 THR A N 1
ATOM 921 C CA . THR A 1 115 ? 0.607 14.085 -11.886 1.00 80.69 115 THR A CA 1
ATOM 922 C C . THR A 1 115 ? 1.312 15.433 -11.806 1.00 80.69 115 THR A C 1
ATOM 924 O O . THR A 1 115 ? 0.675 16.478 -11.927 1.00 80.69 115 THR A O 1
ATOM 927 N N . HIS A 1 116 ? 2.642 15.405 -11.709 1.00 76.06 116 HIS A N 1
ATOM 928 C CA . HIS A 1 116 ? 3.511 16.580 -11.679 1.00 76.06 116 HIS A CA 1
ATOM 929 C C . HIS A 1 116 ? 3.476 17.415 -12.963 1.00 76.06 116 HIS A C 1
ATOM 931 O O . HIS A 1 116 ? 3.827 18.593 -12.932 1.00 76.06 116 HIS A O 1
ATOM 937 N N . ARG A 1 117 ? 3.066 16.821 -14.089 1.00 76.88 117 ARG A N 1
ATOM 938 C CA . ARG A 1 117 ? 2.927 17.505 -15.383 1.00 76.88 117 ARG A CA 1
ATOM 939 C C . ARG A 1 117 ? 1.475 17.697 -15.815 1.00 76.88 117 ARG A C 1
ATOM 941 O O . ARG A 1 117 ? 1.245 18.275 -16.869 1.00 76.88 117 ARG A O 1
ATOM 948 N N . GLN A 1 118 ? 0.516 17.212 -15.023 1.00 80.31 118 GLN A N 1
ATOM 949 C CA . GLN A 1 118 ? -0.909 17.145 -15.369 1.00 80.31 118 GLN A CA 1
ATOM 950 C C . GLN A 1 118 ? -1.189 16.376 -16.677 1.00 80.31 118 GLN A C 1
ATOM 952 O O . GLN A 1 118 ? -2.211 16.587 -17.322 1.00 80.31 118 GLN A O 1
ATOM 957 N N . ILE A 1 119 ? -0.297 15.455 -17.061 1.00 82.25 119 ILE A N 1
ATOM 958 C CA . ILE A 1 119 ? -0.448 14.637 -18.268 1.00 82.25 119 ILE A CA 1
ATOM 959 C C . ILE A 1 119 ? -1.174 13.345 -17.895 1.00 82.25 119 ILE A C 1
ATOM 961 O O . ILE A 1 119 ? -0.756 12.634 -16.979 1.00 82.25 119 ILE A O 1
ATOM 965 N N . ARG A 1 120 ? -2.233 13.014 -18.637 1.00 85.19 120 ARG A N 1
ATOM 966 C CA . ARG A 1 120 ? -2.926 11.724 -18.579 1.00 85.19 120 ARG A CA 1
ATOM 967 C C . ARG A 1 120 ? -3.056 11.166 -19.986 1.00 85.19 120 ARG A C 1
ATOM 969 O O . ARG A 1 120 ? -3.547 11.844 -20.875 1.00 85.19 120 ARG A O 1
ATOM 976 N N . PHE A 1 121 ? -2.664 9.912 -20.145 1.00 86.06 121 PHE A N 1
ATOM 977 C CA . PHE A 1 121 ? -2.889 9.123 -21.342 1.00 86.06 121 PHE A CA 1
ATOM 978 C C . PHE A 1 121 ? -3.835 7.975 -21.011 1.00 86.06 121 PHE A C 1
ATOM 980 O O . PHE A 1 121 ? -3.586 7.234 -20.053 1.00 86.06 121 PHE A O 1
ATOM 987 N N . THR A 1 122 ? -4.881 7.809 -21.816 1.00 86.25 122 THR A N 1
ATOM 988 C CA . THR A 1 122 ? -5.740 6.618 -21.789 1.00 86.25 122 THR A CA 1
ATOM 989 C C . THR A 1 122 ? -5.507 5.829 -23.072 1.00 86.25 122 THR A C 1
ATOM 991 O O . THR A 1 122 ? -5.341 6.411 -24.142 1.00 86.25 122 THR A O 1
ATOM 994 N N . PHE A 1 123 ? -5.436 4.504 -22.975 1.00 89.56 123 PHE A N 1
ATOM 995 C CA . PHE A 1 123 ? -5.139 3.638 -24.112 1.00 89.56 123 PHE A CA 1
ATOM 996 C C . PHE A 1 123 ? -6.352 2.766 -24.425 1.00 89.56 123 PHE A C 1
ATOM 998 O O . PHE A 1 123 ? -6.698 1.873 -23.648 1.00 89.56 123 PHE A O 1
ATOM 1005 N N . ASP A 1 124 ? -7.000 3.064 -25.553 1.00 86.56 124 ASP A N 1
ATOM 1006 C CA . ASP A 1 124 ? -8.150 2.325 -26.064 1.00 86.56 124 ASP A CA 1
ATOM 1007 C C . ASP A 1 124 ? -7.950 1.983 -27.561 1.00 86.56 124 ASP A C 1
ATOM 1009 O O . ASP A 1 124 ? -7.935 2.893 -28.397 1.00 86.56 124 ASP A O 1
ATOM 1013 N N . PRO A 1 125 ? -7.744 0.698 -27.915 1.00 90.75 125 PRO A N 1
ATOM 1014 C CA . PRO A 1 125 ? -7.602 -0.429 -26.994 1.00 90.75 125 PRO A CA 1
ATOM 1015 C C . PRO A 1 125 ? -6.276 -0.360 -26.197 1.00 90.75 125 PRO A C 1
ATOM 1017 O O . PRO A 1 125 ? -5.325 0.299 -26.625 1.00 90.75 125 PRO A O 1
ATOM 1020 N N . PRO A 1 126 ? -6.172 -1.050 -25.044 1.00 93.69 126 PRO A N 1
ATOM 1021 C CA . PRO A 1 126 ? -4.954 -1.074 -24.235 1.00 93.69 126 PRO A CA 1
ATOM 1022 C C . PRO A 1 126 ? -3.726 -1.566 -25.012 1.00 93.69 126 PRO A C 1
ATOM 1024 O O . PRO A 1 126 ? -3.800 -2.524 -25.785 1.00 93.69 126 PRO A O 1
ATOM 1027 N N . ILE A 1 127 ? -2.564 -0.962 -24.754 1.00 95.69 127 ILE A N 1
ATOM 1028 C CA . ILE A 1 127 ? -1.306 -1.353 -25.397 1.00 95.69 127 ILE A CA 1
ATOM 1029 C C . ILE A 1 127 ? -0.870 -2.706 -24.835 1.00 95.69 127 ILE A C 1
ATOM 1031 O O . ILE A 1 127 ? -0.591 -2.837 -23.641 1.00 95.69 127 ILE A O 1
ATOM 1035 N N . VAL A 1 128 ? -0.761 -3.715 -25.698 1.00 96.69 128 VAL A N 1
ATOM 1036 C CA . VAL A 1 128 ? -0.223 -5.023 -25.313 1.00 96.69 128 VAL A CA 1
ATOM 1037 C C . VAL A 1 128 ? 1.299 -4.915 -25.174 1.00 96.69 128 VAL A C 1
ATOM 1039 O O . VAL A 1 128 ? 2.002 -4.592 -26.133 1.00 96.69 128 VAL A O 1
ATOM 1042 N N . LEU A 1 129 ? 1.802 -5.168 -23.965 1.00 97.38 129 LEU A N 1
ATOM 1043 C CA . LEU A 1 129 ? 3.229 -5.199 -23.623 1.00 97.38 129 LEU A CA 1
ATOM 1044 C C . LEU A 1 129 ? 3.821 -6.612 -23.756 1.00 97.38 129 LEU A C 1
ATOM 1046 O O . LEU A 1 129 ? 4.994 -6.761 -24.084 1.00 97.38 129 LEU A O 1
ATOM 1050 N N . TYR A 1 130 ? 3.012 -7.643 -23.506 1.00 97.19 130 TYR A N 1
ATOM 1051 C CA . TYR A 1 130 ? 3.350 -9.047 -23.741 1.00 97.19 130 TYR A CA 1
ATOM 1052 C C . TYR A 1 130 ? 2.089 -9.834 -24.107 1.00 97.19 130 TYR A C 1
ATOM 1054 O O . TYR A 1 130 ? 1.021 -9.572 -23.554 1.00 97.19 130 TYR A O 1
ATOM 1062 N N . SER A 1 131 ? 2.233 -10.823 -24.988 1.00 95.19 131 SER A N 1
ATOM 1063 C CA . SER A 1 131 ? 1.204 -11.809 -25.326 1.00 95.19 131 SER A CA 1
ATOM 1064 C C . SER A 1 131 ? 1.865 -13.167 -25.596 1.00 95.19 131 SER A C 1
ATOM 1066 O O . SER A 1 131 ? 2.967 -13.167 -26.153 1.00 95.19 131 SER A O 1
ATOM 1068 N N . PRO A 1 132 ? 1.228 -14.314 -25.291 1.00 92.81 132 PRO A N 1
ATOM 1069 C CA . PRO A 1 132 ? 1.750 -15.638 -25.653 1.00 92.81 132 PRO A CA 1
ATOM 1070 C C . PRO A 1 132 ? 1.998 -15.817 -27.162 1.00 92.81 132 PRO A C 1
ATOM 1072 O O . PRO A 1 132 ? 2.840 -16.616 -27.560 1.00 92.81 132 PRO A O 1
ATOM 1075 N N . GLU A 1 133 ? 1.286 -15.055 -27.995 1.00 93.31 133 GLU A N 1
ATOM 1076 C CA . GLU A 1 133 ? 1.370 -15.051 -29.458 1.00 93.31 133 GLU A CA 1
ATOM 1077 C C . GLU A 1 133 ? 2.463 -14.110 -30.009 1.00 93.31 133 GLU A C 1
ATOM 1079 O O . GLU A 1 133 ? 2.686 -14.072 -31.220 1.00 93.31 133 GLU A O 1
ATOM 1084 N N . MET A 1 134 ? 3.143 -13.328 -29.159 1.00 94.06 134 MET A N 1
ATOM 1085 C CA . MET A 1 134 ? 4.240 -12.455 -29.593 1.00 94.06 134 MET A CA 1
ATOM 1086 C C . MET A 1 134 ? 5.532 -13.252 -29.805 1.00 94.06 134 MET A C 1
ATOM 1088 O O . MET A 1 134 ? 6.074 -13.860 -28.883 1.00 94.06 134 MET A O 1
ATOM 1092 N N . GLU A 1 135 ? 6.082 -13.177 -31.015 1.00 92.88 135 GLU A N 1
ATOM 1093 C CA . GLU A 1 135 ? 7.406 -13.714 -31.334 1.00 92.88 135 GLU A CA 1
ATOM 1094 C C . GLU A 1 135 ? 8.516 -12.803 -30.779 1.00 92.88 135 GLU A C 1
ATOM 1096 O O . GLU A 1 135 ? 8.502 -11.586 -30.986 1.00 92.88 135 GLU A O 1
ATOM 1101 N N . PHE A 1 136 ? 9.520 -13.383 -30.111 1.00 93.19 136 PHE A N 1
ATOM 1102 C CA . PHE A 1 136 ? 10.653 -12.620 -29.581 1.00 93.19 136 PHE A CA 1
ATOM 1103 C C . PHE A 1 136 ? 11.385 -11.826 -30.677 1.00 93.19 136 PHE A C 1
ATOM 1105 O O . PHE A 1 136 ? 11.710 -12.343 -31.744 1.00 93.19 136 PHE A O 1
ATOM 1112 N N . GLY A 1 137 ? 11.682 -10.558 -30.392 1.00 94.25 137 GLY A N 1
ATOM 1113 C CA . GLY A 1 137 ? 12.340 -9.623 -31.304 1.00 94.25 137 GLY A CA 1
ATOM 1114 C C . GLY A 1 137 ? 11.433 -9.047 -32.399 1.00 94.25 137 GLY A C 1
ATOM 1115 O O . GLY A 1 137 ? 11.835 -8.083 -33.055 1.00 94.25 137 GLY A O 1
ATOM 1116 N N . ARG A 1 138 ? 10.213 -9.571 -32.590 1.00 96.69 138 ARG A N 1
ATOM 1117 C CA . ARG A 1 138 ? 9.268 -9.071 -33.594 1.00 96.69 138 ARG A CA 1
ATOM 1118 C C . ARG A 1 138 ? 8.456 -7.892 -33.039 1.00 96.69 138 ARG A C 1
ATOM 1120 O O . ARG A 1 138 ? 7.865 -8.013 -31.966 1.00 96.69 138 ARG A O 1
ATOM 1127 N N . PRO A 1 139 ? 8.391 -6.750 -33.746 1.00 97.19 139 PRO A N 1
ATOM 1128 C CA . PRO A 1 139 ? 7.574 -5.626 -33.314 1.00 97.19 139 PRO A CA 1
ATOM 1129 C C . PRO A 1 139 ? 6.082 -5.904 -33.497 1.00 97.19 139 PRO A C 1
ATOM 1131 O O . PRO A 1 139 ? 5.642 -6.326 -34.566 1.00 97.19 139 PRO A O 1
ATOM 1134 N N . THR A 1 140 ? 5.307 -5.583 -32.464 1.00 96.88 140 THR A N 1
ATOM 1135 C CA . THR A 1 140 ? 3.855 -5.394 -32.539 1.00 96.88 140 THR A CA 1
ATOM 1136 C C . THR A 1 140 ? 3.575 -3.898 -32.534 1.00 96.88 140 THR A C 1
ATOM 1138 O O . THR A 1 140 ? 4.087 -3.179 -31.675 1.00 96.88 140 THR A O 1
ATOM 1141 N N . VAL A 1 141 ? 2.793 -3.422 -33.502 1.00 96.88 141 VAL A N 1
ATOM 1142 C CA . VAL A 1 141 ? 2.518 -1.994 -33.703 1.00 96.88 141 VAL A CA 1
ATOM 1143 C C . VAL A 1 141 ? 1.026 -1.732 -33.538 1.00 96.88 141 VAL A C 1
ATOM 1145 O O . VAL A 1 141 ? 0.210 -2.450 -34.110 1.00 96.88 141 VAL A O 1
ATOM 1148 N N . ILE A 1 142 ? 0.683 -0.688 -32.787 1.00 94.88 142 ILE A N 1
ATOM 1149 C CA . ILE A 1 142 ? -0.680 -0.165 -32.659 1.00 94.88 142 ILE A CA 1
ATOM 1150 C C . ILE A 1 142 ? -0.661 1.349 -32.870 1.00 94.88 142 ILE A C 1
ATOM 1152 O O . ILE A 1 142 ? 0.188 2.049 -32.322 1.00 94.88 142 ILE A O 1
ATOM 1156 N N . THR A 1 143 ? -1.605 1.860 -33.656 1.00 94.38 143 THR A N 1
ATOM 1157 C CA . THR A 1 143 ? -1.803 3.297 -33.868 1.00 94.38 143 THR A CA 1
ATOM 1158 C C . THR A 1 143 ? -3.187 3.687 -33.373 1.00 94.38 143 THR A C 1
ATOM 1160 O O . THR A 1 143 ? -4.170 3.029 -33.702 1.00 94.38 143 THR A O 1
ATOM 1163 N N . GLN A 1 144 ? -3.254 4.761 -32.593 1.00 91.00 144 GLN A N 1
ATOM 1164 C CA . GLN A 1 144 ? -4.473 5.263 -31.956 1.00 91.00 144 GLN A CA 1
ATOM 1165 C C . GLN A 1 144 ? -4.499 6.803 -32.019 1.00 91.00 144 GLN A C 1
ATOM 1167 O O . GLN A 1 144 ? -3.432 7.417 -32.141 1.00 91.00 144 GLN A O 1
ATOM 1172 N N . PRO A 1 145 ? -5.672 7.454 -31.945 1.00 87.38 145 PRO A N 1
ATOM 1173 C CA . PRO A 1 145 ? -5.741 8.905 -31.792 1.00 87.38 145 PRO A CA 1
ATOM 1174 C C . PRO A 1 145 ? -5.140 9.353 -30.448 1.00 87.38 145 PRO A C 1
ATOM 1176 O O . PRO A 1 145 ? -5.190 8.634 -29.449 1.00 87.38 145 PRO A O 1
ATOM 1179 N N . GLY A 1 146 ? -4.548 10.543 -30.426 1.00 78.62 146 GLY A N 1
ATOM 1180 C CA . GLY A 1 146 ? -4.164 11.255 -29.213 1.00 78.62 146 GLY A CA 1
ATOM 1181 C C . GLY A 1 146 ? -5.363 11.971 -28.594 1.00 78.62 146 GLY A C 1
ATOM 1182 O O . GLY A 1 146 ? -6.240 12.438 -29.317 1.00 78.62 146 GLY A O 1
ATOM 1183 N N . ASP A 1 147 ? -5.374 12.060 -27.263 1.00 68.19 147 ASP A N 1
ATOM 1184 C CA . ASP A 1 147 ? -6.561 12.402 -26.466 1.00 68.19 147 ASP A CA 1
ATOM 1185 C C . ASP A 1 147 ? -7.174 13.778 -26.821 1.00 68.19 147 ASP A C 1
ATOM 1187 O O . ASP A 1 147 ? -8.395 13.890 -26.887 1.00 68.19 147 ASP A O 1
ATOM 1191 N N . ASP A 1 148 ? -6.341 14.793 -27.109 1.00 62.22 148 ASP A N 1
ATOM 1192 C CA . ASP A 1 148 ? -6.788 16.196 -27.231 1.00 62.22 148 ASP A CA 1
ATOM 1193 C C . ASP A 1 148 ? -6.548 16.862 -28.602 1.00 62.22 148 ASP A C 1
ATOM 1195 O O . ASP A 1 148 ? -7.210 17.845 -28.930 1.00 62.22 148 ASP A O 1
ATOM 1199 N N . THR A 1 149 ? -5.587 16.386 -29.408 1.00 64.69 149 THR A N 1
ATOM 1200 C CA . THR A 1 149 ? -5.129 17.106 -30.623 1.00 64.69 149 THR A CA 1
ATOM 1201 C C . THR A 1 149 ? -5.607 16.502 -31.943 1.00 64.69 149 THR A C 1
ATOM 1203 O O . THR A 1 149 ? -5.430 17.113 -32.993 1.00 64.69 149 THR A O 1
ATOM 1206 N N . GLY A 1 150 ? -6.185 15.296 -31.920 1.00 74.19 150 GLY A N 1
ATOM 1207 C CA . GLY A 1 150 ? -6.518 14.531 -33.129 1.00 74.19 150 GLY A CA 1
ATOM 1208 C C . GLY A 1 150 ? -5.310 13.907 -33.847 1.00 74.19 150 GLY A C 1
ATOM 1209 O O . GLY A 1 150 ? -5.496 13.137 -34.788 1.00 74.19 150 GLY A O 1
ATOM 1210 N N . ASP A 1 151 ? -4.082 14.181 -33.393 1.00 85.06 151 ASP A N 1
ATOM 1211 C CA . ASP A 1 151 ? -2.864 13.558 -33.916 1.00 85.06 151 ASP A CA 1
ATOM 1212 C C . ASP A 1 151 ? -2.841 12.055 -33.634 1.00 85.06 151 ASP A C 1
ATOM 1214 O O . ASP A 1 151 ? -3.200 11.609 -32.546 1.00 85.06 151 ASP A O 1
ATOM 1218 N N . THR A 1 152 ? -2.325 11.253 -34.563 1.00 91.19 152 THR A N 1
ATOM 1219 C CA . THR A 1 152 ? -2.101 9.826 -34.307 1.00 91.19 152 THR A CA 1
ATOM 1220 C C . THR A 1 152 ? -0.830 9.595 -33.489 1.00 91.19 152 THR A C 1
ATOM 1222 O O . THR A 1 152 ? 0.226 10.182 -33.738 1.00 91.19 152 THR A O 1
ATOM 1225 N N . ARG A 1 153 ? -0.913 8.685 -32.515 1.00 91.75 153 ARG A N 1
ATOM 1226 C CA . ARG A 1 153 ? 0.238 8.144 -31.785 1.00 91.75 153 ARG A CA 1
ATOM 1227 C C . ARG A 1 153 ? 0.418 6.683 -32.172 1.00 91.75 153 ARG A C 1
ATOM 1229 O O . ARG A 1 153 ? -0.527 5.898 -32.094 1.00 91.75 153 ARG A O 1
ATOM 1236 N N . THR A 1 154 ? 1.628 6.320 -32.576 1.00 95.88 154 THR A N 1
ATOM 1237 C CA . THR A 1 154 ? 1.998 4.945 -32.921 1.00 95.88 154 THR A CA 1
ATOM 1238 C C . THR A 1 154 ? 2.880 4.372 -31.828 1.00 95.88 154 THR A C 1
ATOM 1240 O O . THR A 1 154 ? 3.954 4.899 -31.544 1.00 95.88 154 THR A O 1
ATOM 1243 N N . TRP A 1 155 ? 2.440 3.270 -31.237 1.00 96.56 155 TRP A N 1
ATOM 1244 C CA . TRP A 1 155 ? 3.184 2.509 -30.249 1.00 96.56 155 TRP A CA 1
ATOM 1245 C C . TRP A 1 155 ? 3.780 1.265 -30.895 1.00 96.56 155 TRP A C 1
ATOM 1247 O O . TRP A 1 155 ? 3.143 0.606 -31.714 1.00 96.56 155 TRP A O 1
ATOM 1257 N N . THR A 1 156 ? 5.016 0.939 -30.535 1.00 98.19 156 THR A N 1
ATOM 1258 C CA . THR A 1 156 ? 5.708 -0.278 -30.967 1.00 98.19 156 THR A CA 1
ATOM 1259 C C . THR A 1 156 ? 6.215 -1.028 -29.746 1.00 98.19 156 THR A C 1
ATOM 1261 O O . THR A 1 156 ? 7.156 -0.578 -29.089 1.00 98.19 156 THR A O 1
ATOM 1264 N N . THR A 1 157 ? 5.613 -2.179 -29.465 1.00 98.19 157 THR A N 1
ATOM 1265 C CA . THR A 1 157 ? 6.075 -3.127 -28.448 1.00 98.19 157 THR A CA 1
ATOM 1266 C C . THR A 1 157 ? 7.019 -4.138 -29.095 1.00 98.19 157 THR A C 1
ATOM 1268 O O . THR A 1 157 ? 6.717 -4.675 -30.160 1.00 98.19 157 THR A O 1
ATOM 1271 N N . VAL A 1 158 ? 8.140 -4.450 -28.445 1.00 98.06 158 VAL A N 1
ATOM 1272 C CA . VAL A 1 158 ? 8.968 -5.622 -28.759 1.00 98.06 158 VAL A CA 1
ATOM 1273 C C . VAL A 1 158 ? 9.267 -6.370 -27.469 1.00 98.06 158 VAL A C 1
ATOM 1275 O O . VAL A 1 158 ? 9.881 -5.813 -26.560 1.00 98.06 158 VAL A O 1
ATOM 1278 N N . VAL A 1 159 ? 8.888 -7.643 -27.405 1.00 96.50 159 VAL A N 1
ATOM 1279 C CA . VAL A 1 159 ? 9.389 -8.553 -26.372 1.00 96.50 159 VAL A CA 1
ATOM 1280 C C . VAL A 1 159 ? 10.750 -9.051 -26.854 1.00 96.50 159 VAL A C 1
ATOM 1282 O O . VAL A 1 159 ? 10.830 -9.758 -27.855 1.00 96.50 159 VAL A O 1
ATOM 1285 N N . ASP A 1 160 ? 11.833 -8.644 -26.204 1.00 93.25 160 ASP A N 1
ATOM 1286 C CA . ASP A 1 160 ? 13.173 -9.171 -26.469 1.00 93.25 160 ASP A CA 1
ATOM 1287 C C . ASP A 1 160 ? 13.378 -10.507 -25.731 1.00 93.25 160 ASP A C 1
ATOM 1289 O O . ASP A 1 160 ? 12.580 -10.914 -24.886 1.00 93.25 160 ASP A O 1
ATOM 1293 N N . ARG A 1 161 ? 14.489 -11.186 -26.035 1.00 88.94 161 ARG A N 1
ATOM 1294 C CA . ARG A 1 161 ? 14.936 -12.398 -25.331 1.00 88.94 161 ARG A CA 1
ATOM 1295 C C . ARG A 1 161 ? 15.031 -12.209 -23.808 1.00 88.94 161 ARG A C 1
ATOM 1297 O O . ARG A 1 161 ? 15.220 -11.099 -23.309 1.00 88.94 161 ARG A O 1
ATOM 1304 N N . LEU A 1 162 ? 15.051 -13.333 -23.094 1.00 93.38 162 LEU A N 1
ATOM 1305 C CA . LEU A 1 162 ? 15.519 -13.376 -21.710 1.00 93.38 162 LEU A CA 1
ATOM 1306 C C . LEU A 1 162 ? 17.008 -12.993 -21.649 1.00 93.38 162 LEU A C 1
ATOM 1308 O O . LEU A 1 162 ? 17.823 -13.573 -22.369 1.00 93.38 162 LEU A O 1
ATOM 1312 N N . GLU A 1 163 ? 17.382 -12.043 -20.790 1.00 94.69 163 GLU A N 1
ATOM 1313 C CA . GLU A 1 163 ? 18.789 -11.691 -20.552 1.00 94.69 163 GLU A CA 1
ATOM 1314 C C . GLU A 1 163 ? 19.109 -11.435 -19.071 1.00 94.69 163 GLU A C 1
ATOM 1316 O O . GLU A 1 163 ? 18.220 -11.326 -18.225 1.00 94.69 163 GLU A O 1
ATOM 1321 N N . ALA A 1 164 ? 20.401 -11.434 -18.732 1.00 96.25 164 ALA A N 1
ATOM 1322 C CA . ALA A 1 164 ? 20.865 -11.134 -17.381 1.00 96.25 164 ALA A CA 1
ATOM 1323 C C . ALA A 1 164 ? 20.976 -9.616 -17.184 1.00 96.25 164 ALA A C 1
ATOM 1325 O O . ALA A 1 164 ? 21.483 -8.910 -18.055 1.00 96.25 164 ALA A O 1
ATOM 1326 N N . VAL A 1 165 ? 20.526 -9.125 -16.031 1.00 96.62 165 VAL A N 1
ATOM 1327 C CA . VAL A 1 165 ? 20.460 -7.694 -15.708 1.00 96.62 165 VAL A CA 1
ATOM 1328 C C . VAL A 1 165 ? 21.164 -7.450 -14.383 1.00 96.62 165 VAL A C 1
ATOM 1330 O O . VAL A 1 165 ? 20.831 -8.072 -13.377 1.00 96.62 165 VAL A O 1
ATOM 1333 N N . THR A 1 166 ? 22.133 -6.539 -14.377 1.00 96.88 166 THR A N 1
ATOM 1334 C CA . THR A 1 166 ? 22.837 -6.118 -13.161 1.00 96.88 166 THR A CA 1
ATOM 1335 C C . THR A 1 166 ? 22.200 -4.846 -12.610 1.00 96.88 166 THR A C 1
ATOM 1337 O O . THR A 1 166 ? 22.005 -3.879 -13.343 1.00 96.88 166 THR A O 1
ATOM 1340 N N . THR A 1 167 ? 21.899 -4.835 -11.315 1.00 97.19 167 THR A N 1
ATOM 1341 C CA . THR A 1 167 ? 21.360 -3.685 -10.573 1.00 97.19 167 THR A CA 1
ATOM 1342 C C . THR A 1 167 ? 22.154 -3.502 -9.267 1.00 97.19 167 THR A C 1
ATOM 1344 O O . THR A 1 167 ? 23.004 -4.340 -8.951 1.00 97.19 167 THR A O 1
ATOM 1347 N N . PRO A 1 168 ? 21.885 -2.462 -8.452 1.00 96.56 168 PRO A N 1
ATOM 1348 C CA . PRO A 1 168 ? 22.473 -2.350 -7.113 1.00 96.56 168 PRO A CA 1
ATOM 1349 C C . PRO A 1 168 ? 22.207 -3.548 -6.174 1.00 96.56 168 PRO A C 1
ATOM 1351 O O . PRO A 1 168 ? 22.959 -3.743 -5.225 1.00 96.56 168 PRO A O 1
ATOM 1354 N N . MET A 1 169 ? 21.193 -4.384 -6.444 1.00 95.19 169 MET A N 1
ATOM 1355 C CA . MET A 1 169 ? 20.930 -5.644 -5.720 1.00 95.19 169 MET A CA 1
ATOM 1356 C C . MET A 1 169 ? 21.765 -6.841 -6.229 1.00 95.19 169 MET A C 1
ATOM 1358 O O . MET A 1 169 ? 21.624 -7.955 -5.717 1.00 95.19 169 MET A O 1
ATOM 1362 N N . GLY A 1 170 ? 22.620 -6.653 -7.236 1.00 95.06 170 GLY A N 1
ATOM 1363 C CA . GLY A 1 170 ? 23.384 -7.714 -7.895 1.00 95.06 170 GLY A CA 1
ATOM 1364 C C . GLY A 1 170 ? 22.799 -8.110 -9.252 1.00 95.06 170 GLY A C 1
ATOM 1365 O O . GLY A 1 170 ? 22.132 -7.315 -9.911 1.00 95.06 170 GLY A O 1
ATOM 1366 N N . GLN A 1 171 ? 23.086 -9.332 -9.702 1.00 95.88 171 GLN A N 1
ATOM 1367 C CA . GLN A 1 171 ? 22.660 -9.820 -11.014 1.00 95.88 171 GLN A CA 1
ATOM 1368 C C . GLN A 1 171 ? 21.394 -10.679 -10.917 1.00 95.88 171 GLN A C 1
ATOM 1370 O O . GLN A 1 171 ? 21.346 -11.651 -10.167 1.00 95.88 171 GLN A O 1
ATOM 1375 N N . PHE A 1 172 ? 20.390 -10.342 -11.724 1.00 94.38 172 PHE A N 1
ATOM 1376 C CA . PHE A 1 172 ? 19.201 -11.154 -11.955 1.00 94.38 172 PHE A CA 1
ATOM 1377 C C . PHE A 1 172 ? 19.337 -11.874 -13.298 1.00 94.38 172 PHE A C 1
ATOM 1379 O O . PHE A 1 172 ? 19.567 -11.243 -14.331 1.00 94.38 172 PHE A O 1
ATOM 1386 N N . HIS A 1 173 ? 19.184 -13.196 -13.299 1.00 93.06 173 HIS A N 1
ATOM 1387 C CA . HIS A 1 173 ? 19.199 -14.006 -14.517 1.00 93.06 173 HIS A CA 1
ATOM 1388 C C . HIS A 1 173 ? 17.789 -14.166 -15.095 1.00 93.06 173 HIS A C 1
ATOM 1390 O O . HIS A 1 173 ? 16.798 -14.061 -14.373 1.00 93.06 173 HIS A O 1
ATOM 1396 N N . ASN A 1 174 ? 17.711 -14.474 -16.393 1.00 93.06 174 ASN A N 1
ATOM 1397 C CA . ASN A 1 174 ? 16.466 -14.773 -17.105 1.00 93.06 174 ASN A CA 1
ATOM 1398 C C . ASN A 1 174 ? 15.403 -13.665 -16.983 1.00 93.06 174 ASN A C 1
ATOM 1400 O O . ASN A 1 174 ? 14.223 -13.955 -16.804 1.00 93.06 174 ASN A O 1
ATOM 1404 N N . CYS A 1 175 ? 15.804 -12.394 -17.056 1.00 95.75 175 CYS A N 1
ATOM 1405 C CA . CYS A 1 175 ? 14.857 -11.283 -17.036 1.00 95.75 175 CYS A CA 1
ATOM 1406 C C . CYS A 1 175 ? 14.198 -11.121 -18.408 1.00 95.75 175 CYS A C 1
ATOM 1408 O O . CYS A 1 175 ? 14.906 -11.055 -19.414 1.00 95.75 175 CYS A O 1
ATOM 1410 N N . ILE A 1 176 ? 12.868 -10.993 -18.461 1.00 96.12 176 ILE A N 1
ATOM 1411 C CA . ILE A 1 176 ? 12.182 -10.576 -19.693 1.00 96.12 176 ILE A CA 1
ATOM 1412 C C . ILE A 1 176 ? 12.482 -9.103 -19.914 1.00 96.12 176 ILE A C 1
ATOM 1414 O O . ILE A 1 176 ? 12.279 -8.287 -19.013 1.00 96.12 176 ILE A O 1
ATOM 1418 N N . LYS A 1 177 ? 12.888 -8.760 -21.131 1.00 97.31 177 LYS A N 1
ATOM 1419 C CA . LYS A 1 177 ? 13.003 -7.381 -21.582 1.00 97.31 177 LYS A CA 1
ATOM 1420 C C . LYS A 1 177 ? 11.853 -7.047 -22.521 1.00 97.31 177 LYS A C 1
ATOM 1422 O O . LYS A 1 177 ? 11.690 -7.675 -23.560 1.00 97.31 177 LYS A O 1
ATOM 1427 N N . ILE A 1 178 ? 11.066 -6.042 -22.161 1.00 97.88 178 ILE A N 1
ATOM 1428 C CA . ILE A 1 178 ? 9.992 -5.504 -22.998 1.00 97.88 178 ILE A CA 1
ATOM 1429 C C . ILE A 1 178 ? 10.389 -4.088 -23.389 1.00 97.88 178 ILE A C 1
ATOM 1431 O O . ILE A 1 178 ? 10.543 -3.224 -22.527 1.00 97.88 178 ILE A O 1
ATOM 1435 N N . ARG A 1 179 ? 10.556 -3.835 -24.685 1.00 97.94 179 ARG A N 1
ATOM 1436 C CA . ARG A 1 179 ? 10.729 -2.487 -25.225 1.00 97.94 179 ARG A CA 1
ATOM 1437 C C . ARG A 1 179 ? 9.386 -1.931 -25.669 1.00 97.94 179 ARG A C 1
ATOM 1439 O O . ARG A 1 179 ? 8.654 -2.603 -26.386 1.00 97.94 179 ARG A O 1
ATOM 1446 N N . LEU A 1 180 ? 9.109 -0.689 -25.298 1.00 97.75 180 LEU A N 1
ATOM 1447 C CA . LEU A 1 180 ? 7.968 0.083 -25.778 1.00 97.75 180 LEU A CA 1
ATOM 1448 C C . LEU A 1 180 ? 8.496 1.380 -26.386 1.00 97.75 180 LEU A C 1
ATOM 1450 O O . LEU A 1 180 ? 9.215 2.118 -25.722 1.00 97.75 180 LEU A O 1
ATOM 1454 N N . ALA A 1 181 ? 8.154 1.676 -27.631 1.00 97.44 181 ALA A N 1
ATOM 1455 C CA . ALA A 1 181 ? 8.418 2.974 -28.239 1.00 97.44 181 ALA A CA 1
ATOM 1456 C C . ALA A 1 181 ? 7.101 3.676 -28.562 1.00 97.44 181 ALA A C 1
ATOM 1458 O O . ALA A 1 181 ? 6.162 3.022 -29.009 1.00 97.44 181 ALA A O 1
ATOM 1459 N N . MET A 1 182 ? 7.056 4.992 -28.377 1.00 95.56 182 MET A N 1
ATOM 1460 C CA . MET A 1 182 ? 5.991 5.853 -28.889 1.00 95.56 182 MET A CA 1
ATOM 1461 C C . MET A 1 182 ? 6.574 6.751 -29.974 1.00 95.56 182 MET A C 1
ATOM 1463 O O . MET A 1 182 ? 7.653 7.320 -29.794 1.00 95.56 182 MET A O 1
ATOM 1467 N N . ASP A 1 183 ? 5.838 6.939 -31.061 1.00 95.00 183 ASP A N 1
ATOM 1468 C CA . ASP A 1 183 ? 6.084 8.011 -32.013 1.00 95.0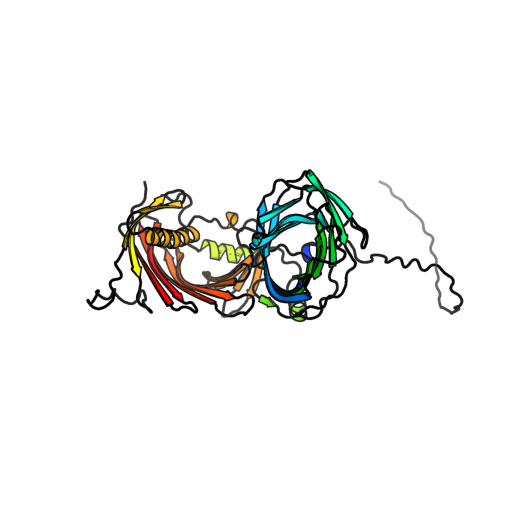0 183 ASP A CA 1
ATOM 1469 C C . ASP A 1 183 ? 4.802 8.815 -32.266 1.00 95.00 183 ASP A C 1
ATOM 1471 O O . ASP A 1 183 ? 3.716 8.259 -32.428 1.00 95.00 183 ASP A O 1
ATOM 1475 N N . SER A 1 184 ? 4.935 10.137 -32.277 1.00 92.00 184 SER A N 1
ATOM 1476 C CA . SER A 1 184 ? 3.857 11.105 -32.513 1.00 92.00 184 SER A CA 1
ATOM 1477 C C . SER A 1 184 ? 4.407 12.308 -33.299 1.00 92.00 184 SER A C 1
ATOM 1479 O O . SER A 1 184 ? 5.618 12.361 -33.554 1.00 92.00 184 SER A O 1
ATOM 1481 N N . PRO A 1 185 ? 3.582 13.288 -33.704 1.00 90.81 185 PRO A N 1
ATOM 1482 C CA . PRO A 1 185 ? 4.075 14.492 -34.378 1.00 90.81 185 PRO A CA 1
ATOM 1483 C C . PRO A 1 185 ? 4.962 15.390 -33.503 1.00 90.81 185 PRO A C 1
ATOM 1485 O O . PRO A 1 185 ? 5.875 16.020 -34.027 1.00 90.81 185 PRO A O 1
ATOM 1488 N N . ALA A 1 186 ? 4.737 15.427 -32.184 1.00 89.38 186 ALA A N 1
ATOM 1489 C CA . ALA A 1 186 ? 5.448 16.324 -31.264 1.00 89.38 186 ALA A CA 1
ATOM 1490 C C . ALA A 1 186 ? 6.603 15.651 -30.503 1.00 89.38 186 ALA A C 1
ATOM 1492 O O . ALA A 1 186 ? 7.635 16.273 -30.251 1.00 89.38 186 ALA A O 1
ATOM 1493 N N . VAL A 1 187 ? 6.442 14.377 -30.136 1.00 91.12 187 VAL A N 1
ATOM 1494 C CA . VAL A 1 187 ? 7.344 13.668 -29.218 1.00 91.12 187 VAL A CA 1
ATOM 1495 C C . VAL A 1 187 ? 7.548 12.214 -29.639 1.00 91.12 187 VAL A C 1
ATOM 1497 O O . VAL A 1 187 ? 6.624 11.532 -30.087 1.00 91.12 187 VAL A O 1
ATOM 1500 N N . LYS A 1 188 ? 8.773 11.731 -29.448 1.00 94.88 188 LYS A N 1
ATOM 1501 C CA . LYS A 1 188 ? 9.153 10.324 -29.557 1.00 94.88 188 LYS A CA 1
ATOM 1502 C C . LYS A 1 188 ? 9.650 9.848 -28.199 1.00 94.88 188 LYS A C 1
ATOM 1504 O O . LYS A 1 188 ? 10.327 10.600 -27.499 1.00 94.88 188 LYS A O 1
ATOM 1509 N N . THR A 1 189 ? 9.363 8.605 -27.833 1.00 95.62 189 THR A N 1
ATOM 1510 C CA . THR A 1 189 ? 9.921 7.979 -26.626 1.00 95.62 189 THR A CA 1
ATOM 1511 C C . THR A 1 189 ? 10.349 6.543 -26.894 1.00 95.62 189 THR A C 1
ATOM 1513 O O . THR A 1 189 ? 9.878 5.888 -27.828 1.00 95.62 189 THR A O 1
ATOM 1516 N N . LYS A 1 190 ? 11.266 6.047 -26.068 1.00 97.31 190 LYS A N 1
ATOM 1517 C CA . LYS A 1 190 ? 11.602 4.630 -25.943 1.00 97.31 190 LYS A CA 1
ATOM 1518 C C . LYS A 1 190 ? 11.698 4.296 -24.465 1.00 97.31 190 LYS A C 1
ATOM 1520 O O . LYS A 1 190 ? 12.318 5.033 -23.709 1.00 97.31 190 LYS A O 1
ATOM 1525 N N . ALA A 1 191 ? 11.148 3.158 -24.089 1.00 97.19 191 ALA A N 1
ATOM 1526 C CA . ALA A 1 191 ? 11.291 2.532 -22.793 1.00 97.19 191 ALA A CA 1
ATOM 1527 C C . ALA A 1 191 ? 11.797 1.097 -22.977 1.00 97.19 191 ALA A C 1
ATOM 1529 O O . ALA A 1 191 ? 11.434 0.426 -23.946 1.00 97.19 191 ALA A O 1
ATOM 1530 N N . ALA A 1 192 ? 12.596 0.611 -22.033 1.00 97.69 192 ALA A N 1
ATOM 1531 C CA . ALA A 1 192 ? 12.893 -0.803 -21.856 1.00 97.69 192 ALA A CA 1
ATOM 1532 C C . ALA A 1 192 ? 12.618 -1.185 -20.399 1.00 97.69 192 ALA A C 1
ATOM 1534 O O . ALA A 1 192 ? 13.221 -0.634 -19.478 1.00 97.69 192 ALA A O 1
ATOM 1535 N N . TYR A 1 193 ? 11.699 -2.120 -20.200 1.00 96.94 193 TYR A N 1
ATOM 1536 C CA . TYR A 1 193 ? 11.322 -2.670 -18.905 1.00 96.94 193 TYR A CA 1
ATOM 1537 C C . TYR A 1 193 ? 11.965 -4.044 -18.752 1.00 96.94 193 TYR A C 1
ATOM 1539 O O . TYR A 1 193 ? 11.835 -4.884 -19.643 1.00 96.94 193 TYR A O 1
ATOM 1547 N N . PHE A 1 194 ? 12.631 -4.284 -17.628 1.00 97.50 194 PHE A N 1
ATOM 1548 C CA . PHE A 1 194 ? 13.278 -5.558 -17.335 1.00 97.50 194 PHE A CA 1
ATOM 1549 C C . PHE A 1 194 ? 12.593 -6.200 -16.134 1.00 97.50 194 PHE A C 1
ATOM 1551 O O . PHE A 1 194 ? 12.634 -5.644 -15.037 1.00 97.50 194 PHE A O 1
ATOM 1558 N N . TYR A 1 195 ? 11.975 -7.363 -16.326 1.00 95.44 195 TYR A N 1
ATOM 1559 C CA . TYR A 1 195 ? 11.211 -8.070 -15.300 1.00 95.44 195 TYR A CA 1
ATOM 1560 C C . TYR A 1 195 ? 11.918 -9.354 -14.875 1.00 95.44 195 TYR A C 1
ATOM 1562 O O . TYR A 1 195 ? 12.242 -10.182 -15.724 1.00 95.44 195 TYR A O 1
ATOM 1570 N N . ALA A 1 196 ? 12.096 -9.558 -13.570 1.00 93.88 196 ALA A N 1
ATOM 1571 C CA . ALA A 1 196 ? 12.601 -10.806 -13.005 1.00 93.88 196 ALA A CA 1
ATOM 1572 C C . ALA A 1 196 ? 11.455 -11.642 -12.416 1.00 93.88 196 ALA A C 1
ATOM 1574 O O . ALA A 1 196 ? 10.622 -11.141 -11.650 1.00 93.88 196 ALA A O 1
ATOM 1575 N N . ARG A 1 197 ? 11.445 -12.945 -12.733 1.00 88.88 197 ARG A N 1
ATOM 1576 C CA . ARG A 1 197 ? 10.446 -13.899 -12.230 1.00 88.88 197 ARG A CA 1
ATOM 1577 C C . ARG A 1 197 ? 10.412 -13.881 -10.701 1.00 88.88 197 ARG A C 1
ATOM 1579 O O . ARG A 1 197 ? 11.458 -13.876 -10.056 1.00 88.88 197 ARG A O 1
ATOM 1586 N N . GLY A 1 198 ? 9.216 -13.892 -10.127 1.00 82.19 198 GLY A N 1
ATOM 1587 C CA . GLY A 1 198 ? 8.941 -13.850 -8.693 1.00 82.19 198 GLY A CA 1
ATOM 1588 C C . GLY A 1 198 ? 9.045 -12.465 -8.048 1.00 82.19 198 GLY A C 1
ATOM 1589 O O . GLY A 1 198 ? 8.601 -12.326 -6.908 1.00 82.19 198 GLY A O 1
ATOM 1590 N N . LEU A 1 199 ? 9.588 -11.450 -8.735 1.00 86.81 199 LEU A N 1
ATOM 1591 C CA . LEU A 1 199 ? 9.868 -10.135 -8.146 1.00 86.81 199 LEU A CA 1
ATOM 1592 C C . LEU A 1 199 ? 9.132 -8.975 -8.817 1.00 86.81 199 LEU A C 1
ATOM 1594 O O . LEU A 1 199 ? 8.624 -8.127 -8.093 1.00 86.81 199 LEU A O 1
ATOM 1598 N N . GLY A 1 200 ? 9.069 -8.909 -10.148 1.00 91.62 200 GLY A N 1
ATOM 1599 C CA . GLY A 1 200 ? 8.593 -7.718 -10.862 1.00 91.62 200 GLY A CA 1
ATOM 1600 C C . GLY A 1 200 ? 9.710 -6.997 -11.613 1.00 91.62 200 GLY A C 1
ATOM 1601 O O . GLY A 1 200 ? 10.720 -7.598 -11.981 1.00 91.62 200 GLY A O 1
ATOM 1602 N N . MET A 1 201 ? 9.521 -5.699 -11.857 1.00 94.62 201 MET A N 1
ATOM 1603 C CA . MET A 1 201 ? 10.482 -4.872 -12.589 1.00 94.62 201 MET A CA 1
ATOM 1604 C C . MET A 1 201 ? 11.773 -4.684 -11.770 1.00 94.62 201 MET A C 1
ATOM 1606 O O . MET A 1 201 ? 11.738 -4.203 -10.641 1.00 94.62 201 MET A O 1
ATOM 1610 N N . VAL A 1 202 ? 12.917 -5.074 -12.336 1.00 96.50 202 VAL A N 1
ATOM 1611 C CA . VAL A 1 202 ? 14.254 -4.949 -11.722 1.00 96.50 202 VAL A CA 1
ATOM 1612 C C . VAL A 1 202 ? 15.104 -3.853 -12.358 1.00 96.50 202 VAL A C 1
ATOM 1614 O O . VAL A 1 202 ? 15.992 -3.310 -11.706 1.00 96.50 202 VAL A O 1
ATOM 1617 N N . ALA A 1 203 ? 14.820 -3.476 -13.602 1.00 97.38 203 ALA A N 1
ATOM 1618 C CA . ALA A 1 203 ? 15.415 -2.298 -14.216 1.00 97.38 203 ALA A CA 1
ATOM 1619 C C . ALA A 1 203 ? 14.441 -1.628 -15.187 1.00 97.38 203 ALA A C 1
ATOM 1621 O O . ALA A 1 203 ? 13.502 -2.251 -15.691 1.00 97.38 203 ALA A O 1
ATOM 1622 N N . TYR A 1 204 ? 14.686 -0.349 -15.441 1.00 96.31 204 TYR A N 1
ATOM 1623 C CA . TYR A 1 204 ? 13.938 0.472 -16.381 1.00 96.31 204 TYR A CA 1
ATOM 1624 C C . TYR A 1 204 ? 14.896 1.433 -17.079 1.00 96.31 204 TYR A C 1
ATOM 1626 O O . TYR A 1 204 ? 15.699 2.092 -16.423 1.00 96.31 204 TYR A O 1
ATOM 1634 N N . GLN A 1 205 ? 14.812 1.515 -18.401 1.00 97.44 205 GLN A N 1
ATOM 1635 C CA . GLN A 1 205 ? 15.536 2.501 -19.200 1.00 97.44 205 GLN A CA 1
ATOM 1636 C C . GLN A 1 205 ? 14.533 3.324 -19.996 1.00 97.44 205 GLN A C 1
ATOM 1638 O O . GLN A 1 205 ? 13.548 2.771 -20.486 1.00 97.44 205 GLN A O 1
ATOM 1643 N N . TYR A 1 206 ? 14.769 4.625 -20.131 1.00 96.38 206 TYR A N 1
ATOM 1644 C CA . TYR A 1 206 ? 13.871 5.527 -20.845 1.00 96.38 206 TYR A CA 1
ATOM 1645 C C . TYR A 1 206 ? 14.623 6.645 -21.555 1.00 96.38 206 TYR A C 1
ATOM 1647 O O . TYR A 1 206 ? 15.547 7.230 -21.001 1.00 96.38 206 TYR A O 1
ATOM 1655 N N . GLU A 1 207 ? 14.184 6.974 -22.762 1.00 96.81 207 GLU A N 1
ATOM 1656 C CA . GLU A 1 207 ? 14.675 8.080 -23.579 1.00 96.81 207 GLU A CA 1
ATOM 1657 C C . GLU A 1 207 ? 13.467 8.826 -24.165 1.00 96.81 207 GLU A C 1
ATOM 1659 O O . GLU A 1 207 ? 12.528 8.195 -24.662 1.00 96.81 207 GLU A O 1
ATOM 1664 N N . ALA A 1 208 ? 13.491 10.160 -24.144 1.00 94.69 208 ALA A N 1
ATOM 1665 C CA . ALA A 1 208 ? 12.480 11.000 -24.788 1.00 94.69 208 ALA A CA 1
ATOM 1666 C C . ALA A 1 208 ? 13.117 12.097 -25.645 1.00 94.69 208 ALA A C 1
ATOM 1668 O O . ALA A 1 208 ? 14.121 12.691 -25.257 1.00 94.69 208 ALA A O 1
ATOM 1669 N N . TRP A 1 209 ? 12.499 12.388 -26.789 1.00 95.12 209 TRP A N 1
ATOM 1670 C CA . TRP A 1 209 ? 12.916 13.413 -27.746 1.00 95.12 209 TRP A CA 1
ATOM 1671 C C . TRP A 1 209 ? 11.715 14.269 -28.139 1.00 95.12 209 TRP A C 1
ATOM 1673 O O . TRP A 1 209 ? 10.660 13.726 -28.478 1.00 95.12 209 TRP A O 1
ATOM 1683 N N . VAL A 1 210 ? 11.905 15.583 -28.236 1.00 92.19 210 VAL A N 1
ATOM 1684 C CA . VAL A 1 210 ? 11.075 16.401 -29.130 1.00 92.19 210 VAL A CA 1
ATOM 1685 C C . VAL A 1 210 ? 11.328 15.952 -30.572 1.00 92.19 210 VAL A C 1
ATOM 1687 O O . VAL A 1 210 ? 12.460 15.637 -30.952 1.00 92.19 210 VAL A O 1
ATOM 1690 N N . LYS A 1 211 ? 10.268 15.881 -31.381 1.00 85.88 211 LYS A N 1
ATOM 1691 C CA . LYS A 1 211 ? 10.357 15.455 -32.781 1.00 85.88 211 LYS A CA 1
ATOM 1692 C C . LYS A 1 211 ? 11.384 16.308 -33.536 1.00 85.88 211 LYS A C 1
ATOM 1694 O O . LYS A 1 211 ? 11.438 17.523 -33.372 1.00 85.88 211 LYS A O 1
ATOM 1699 N N . ASN A 1 212 ? 12.177 15.661 -34.388 1.00 88.94 212 ASN A N 1
ATOM 1700 C CA . ASN A 1 212 ? 13.248 16.271 -35.189 1.00 88.94 212 ASN A CA 1
ATOM 1701 C C . ASN A 1 212 ? 14.479 16.779 -34.400 1.00 88.94 212 ASN A C 1
ATOM 1703 O O . ASN A 1 212 ? 15.354 17.388 -35.008 1.00 88.94 212 ASN A O 1
ATOM 1707 N N . LYS A 1 213 ? 14.604 16.499 -33.090 1.00 90.38 213 LYS A N 1
ATOM 1708 C CA . LYS A 1 213 ? 15.898 16.580 -32.386 1.00 90.38 213 LYS A CA 1
ATOM 1709 C C . LYS A 1 213 ? 16.674 15.265 -32.507 1.00 90.38 213 LYS A C 1
ATOM 1711 O O . LYS A 1 213 ? 16.131 14.193 -32.246 1.00 90.38 213 LYS A O 1
ATOM 1716 N N . ASP A 1 214 ? 17.974 15.359 -32.788 1.00 88.25 214 ASP A N 1
ATOM 1717 C CA . ASP A 1 214 ? 18.882 14.199 -32.850 1.00 88.25 214 ASP A CA 1
ATOM 1718 C C . ASP A 1 214 ? 19.294 13.661 -31.466 1.00 88.25 214 ASP A C 1
ATOM 1720 O O . ASP A 1 214 ? 19.787 12.538 -31.345 1.00 88.25 214 ASP A O 1
ATOM 1724 N N . ARG A 1 215 ? 19.111 14.456 -30.404 1.00 88.75 215 ARG A N 1
ATOM 1725 C CA . ARG A 1 215 ? 19.476 14.111 -29.021 1.00 88.75 215 ARG A CA 1
ATOM 1726 C C . ARG A 1 215 ? 18.238 13.978 -28.146 1.00 88.75 215 ARG A C 1
ATOM 1728 O O . ARG A 1 215 ? 17.270 14.715 -28.322 1.00 88.75 215 ARG A O 1
ATOM 1735 N N . ALA A 1 216 ? 18.285 13.034 -27.209 1.00 91.69 216 ALA A N 1
ATOM 1736 C CA . ALA A 1 216 ? 17.243 12.890 -26.203 1.00 91.69 216 ALA A CA 1
ATOM 1737 C C . ALA A 1 216 ? 17.273 14.101 -25.259 1.00 91.69 216 ALA A C 1
ATOM 1739 O O . ALA A 1 216 ? 18.343 14.528 -24.823 1.00 91.69 216 ALA A O 1
ATOM 1740 N N . GLU A 1 217 ? 16.099 14.634 -24.927 1.00 93.94 217 GLU A N 1
ATOM 1741 C CA . GLU A 1 217 ? 15.969 15.703 -23.934 1.00 93.94 217 GLU A CA 1
ATOM 1742 C C . GLU A 1 217 ? 16.213 15.184 -22.517 1.00 93.94 217 GLU A C 1
ATOM 1744 O O . GLU A 1 217 ? 16.771 15.880 -21.662 1.00 93.94 217 GLU A O 1
ATOM 1749 N N . VAL A 1 218 ? 15.812 13.930 -22.290 1.00 94.31 218 VAL A N 1
ATOM 1750 C CA . VAL A 1 218 ? 16.052 13.188 -21.061 1.00 94.31 218 VAL A CA 1
ATOM 1751 C C . VAL A 1 218 ? 16.324 11.715 -21.364 1.00 94.31 218 VAL A C 1
ATOM 1753 O O . VAL A 1 218 ? 15.624 11.084 -22.160 1.00 94.31 218 VAL A O 1
ATOM 1756 N N . THR A 1 219 ? 17.323 11.166 -20.678 1.00 96.75 219 THR A N 1
ATOM 1757 C CA . THR A 1 219 ? 17.598 9.731 -20.575 1.00 96.75 219 THR A CA 1
ATOM 1758 C C . THR A 1 219 ? 17.546 9.327 -19.107 1.00 96.75 219 THR A C 1
ATOM 1760 O O . THR A 1 219 ? 18.026 10.058 -18.244 1.00 96.75 219 THR A O 1
ATOM 1763 N N . ILE A 1 220 ? 16.981 8.164 -18.810 1.00 96.50 220 ILE A N 1
ATOM 1764 C CA . ILE A 1 220 ? 16.870 7.610 -17.462 1.00 96.50 220 ILE A CA 1
ATOM 1765 C C . ILE A 1 220 ? 17.374 6.172 -17.501 1.00 96.50 220 ILE A C 1
ATOM 1767 O O . ILE A 1 220 ? 16.856 5.371 -18.274 1.00 96.50 220 ILE A O 1
ATOM 1771 N N . ASP A 1 221 ? 18.326 5.844 -16.633 1.00 97.62 221 ASP A N 1
ATOM 1772 C CA . ASP A 1 221 ? 18.618 4.465 -16.237 1.00 97.62 221 ASP A CA 1
ATOM 1773 C C . ASP A 1 221 ? 18.157 4.278 -14.791 1.00 97.62 221 ASP A C 1
ATOM 1775 O O . ASP A 1 221 ? 18.532 5.060 -13.918 1.00 97.62 221 ASP A O 1
ATOM 1779 N N . ALA A 1 222 ? 17.363 3.248 -14.518 1.00 97.38 222 ALA A N 1
ATOM 1780 C CA . ALA A 1 222 ? 16.907 2.911 -13.179 1.00 97.38 222 ALA A CA 1
ATOM 1781 C C . ALA A 1 222 ? 17.202 1.443 -12.859 1.00 97.38 222 ALA A C 1
ATOM 1783 O O . ALA A 1 222 ? 16.738 0.543 -13.559 1.00 97.38 222 ALA A O 1
ATOM 1784 N N . GLY A 1 223 ? 17.949 1.205 -11.780 1.00 97.62 223 GLY A N 1
ATOM 1785 C CA . GLY A 1 223 ? 18.263 -0.130 -11.269 1.00 97.62 223 GLY A CA 1
ATOM 1786 C C . GLY A 1 223 ? 17.604 -0.372 -9.914 1.00 97.62 223 GLY A C 1
ATOM 1787 O O . GLY A 1 223 ? 17.654 0.489 -9.035 1.00 97.62 223 GLY A O 1
ATOM 1788 N N . LEU A 1 224 ? 16.985 -1.537 -9.723 1.00 97.06 224 LEU A N 1
ATOM 1789 C CA . LEU A 1 224 ? 16.363 -1.901 -8.451 1.00 97.06 224 LEU A CA 1
ATOM 1790 C C . LEU A 1 224 ? 17.422 -2.021 -7.350 1.00 97.06 224 LEU A C 1
ATOM 1792 O O . LEU A 1 224 ? 18.413 -2.736 -7.503 1.00 97.06 224 LEU A O 1
ATOM 1796 N N . LYS A 1 225 ? 17.186 -1.312 -6.247 1.00 95.06 225 LYS A N 1
ATOM 1797 C CA . LYS A 1 225 ? 18.087 -1.170 -5.097 1.00 95.06 225 LYS A CA 1
ATOM 1798 C C . LYS A 1 225 ? 17.556 -1.870 -3.849 1.00 95.06 225 LYS A C 1
ATOM 1800 O O . LYS A 1 225 ? 18.338 -2.357 -3.040 1.00 95.06 225 LYS A O 1
ATOM 1805 N N . LEU A 1 226 ? 16.235 -1.919 -3.704 1.00 93.12 226 LEU A N 1
ATOM 1806 C CA . LEU A 1 226 ? 15.539 -2.592 -2.616 1.00 93.12 226 LEU A CA 1
ATOM 1807 C C . LEU A 1 226 ? 14.138 -2.991 -3.087 1.00 93.12 226 LEU A C 1
ATOM 1809 O O . LEU A 1 226 ? 13.509 -2.270 -3.861 1.00 93.12 226 LEU A O 1
ATOM 1813 N N . ALA A 1 227 ? 13.617 -4.102 -2.579 1.00 89.88 227 ALA A N 1
ATOM 1814 C CA . ALA A 1 227 ? 12.205 -4.445 -2.688 1.00 89.88 227 ALA A CA 1
ATOM 1815 C C . ALA A 1 227 ? 11.626 -4.851 -1.327 1.00 89.88 227 ALA A C 1
ATOM 1817 O O . ALA A 1 227 ? 12.330 -5.393 -0.480 1.00 89.88 227 ALA A O 1
ATOM 1818 N N . GLN A 1 228 ? 10.332 -4.621 -1.125 1.00 83.38 228 GLN A N 1
ATOM 1819 C CA . GLN A 1 228 ? 9.547 -5.258 -0.070 1.00 83.38 228 GLN A CA 1
ATOM 1820 C C . GLN A 1 228 ? 8.681 -6.331 -0.730 1.00 83.38 228 GLN A C 1
ATOM 1822 O O . GLN A 1 228 ? 7.931 -6.021 -1.658 1.00 83.38 228 GLN A O 1
ATOM 1827 N N . VAL A 1 229 ? 8.776 -7.579 -0.269 1.00 76.81 229 VAL A N 1
ATOM 1828 C CA . VAL A 1 229 ? 7.961 -8.703 -0.762 1.00 76.81 229 VAL A CA 1
ATOM 1829 C C . VAL A 1 229 ? 7.369 -9.434 0.439 1.00 76.81 229 VAL A C 1
ATOM 1831 O O . VAL A 1 229 ? 8.105 -9.855 1.326 1.00 76.81 229 VAL A O 1
ATOM 1834 N N . SER A 1 230 ? 6.036 -9.533 0.505 1.00 68.00 230 SER A N 1
ATOM 1835 C CA . SER A 1 230 ? 5.296 -10.142 1.630 1.00 68.00 230 SER A CA 1
ATOM 1836 C C . SER A 1 230 ? 5.744 -9.650 3.023 1.00 68.00 230 SER A C 1
ATOM 1838 O O . SER A 1 230 ? 5.786 -10.411 3.990 1.00 68.00 230 SER A O 1
ATOM 1840 N N . GLY A 1 231 ? 6.097 -8.363 3.129 1.00 65.88 231 GLY A N 1
ATOM 1841 C CA . GLY A 1 231 ? 6.561 -7.728 4.368 1.00 65.88 231 GLY A CA 1
ATOM 1842 C C . GLY A 1 231 ? 8.032 -7.969 4.736 1.00 65.88 231 GLY A C 1
ATOM 1843 O O . GLY A 1 231 ? 8.442 -7.555 5.818 1.00 65.88 231 GLY A O 1
ATOM 1844 N N . GLN A 1 232 ? 8.827 -8.610 3.872 1.00 72.75 232 GLN A N 1
ATOM 1845 C CA . GLN A 1 232 ? 10.275 -8.756 4.042 1.00 72.75 232 GLN A CA 1
ATOM 1846 C C . GLN A 1 232 ? 11.050 -7.762 3.166 1.00 72.75 232 GLN A C 1
ATOM 1848 O O . GLN A 1 232 ? 10.753 -7.614 1.979 1.00 72.75 232 GLN A O 1
ATOM 1853 N N . THR A 1 233 ? 12.076 -7.125 3.742 1.00 83.38 233 THR A N 1
ATOM 1854 C CA . THR A 1 233 ? 13.024 -6.264 3.018 1.00 83.38 233 THR A CA 1
ATOM 1855 C C . THR A 1 233 ? 14.046 -7.120 2.264 1.00 83.38 233 THR A C 1
ATOM 1857 O O . THR A 1 233 ? 14.803 -7.859 2.888 1.00 83.38 233 THR A O 1
ATOM 1860 N N . ILE A 1 234 ? 14.119 -6.965 0.943 1.00 86.81 234 ILE A N 1
ATOM 1861 C CA . ILE A 1 234 ? 15.049 -7.659 0.044 1.00 86.81 234 ILE A CA 1
ATOM 1862 C C . ILE A 1 234 ? 16.013 -6.634 -0.556 1.00 86.81 234 ILE A C 1
ATOM 1864 O O . ILE A 1 234 ? 15.592 -5.683 -1.213 1.00 86.81 234 ILE A O 1
ATOM 1868 N N . THR A 1 235 ? 17.310 -6.828 -0.328 1.00 91.06 235 THR A N 1
ATOM 1869 C CA . THR A 1 235 ? 18.410 -5.950 -0.765 1.00 91.06 235 THR A CA 1
ATOM 1870 C C . THR A 1 235 ? 19.435 -6.655 -1.654 1.00 91.06 235 THR A C 1
ATOM 1872 O O . THR A 1 235 ? 20.351 -6.004 -2.150 1.00 91.06 235 THR A O 1
ATOM 1875 N N . SER A 1 236 ? 19.289 -7.960 -1.914 1.00 91.69 236 SER A N 1
ATOM 1876 C CA . SER A 1 236 ? 20.102 -8.670 -2.908 1.00 91.69 236 SER A CA 1
ATOM 1877 C C . SER A 1 236 ? 19.310 -9.684 -3.739 1.00 91.69 236 SER A C 1
ATOM 1879 O O . SER A 1 236 ? 18.294 -10.224 -3.301 1.00 91.69 236 SER A O 1
ATOM 1881 N N . ALA A 1 237 ? 19.798 -9.984 -4.944 1.00 87.75 237 ALA A N 1
ATOM 1882 C CA . ALA A 1 237 ? 19.231 -11.016 -5.812 1.00 87.75 237 ALA A CA 1
ATOM 1883 C C . ALA A 1 237 ? 19.286 -12.417 -5.166 1.00 87.75 237 ALA A C 1
ATOM 1885 O O . ALA A 1 237 ? 18.358 -13.206 -5.319 1.00 87.75 237 ALA A O 1
ATOM 1886 N N . ALA A 1 238 ? 20.319 -12.707 -4.365 1.00 85.94 238 ALA A N 1
ATOM 1887 C CA . ALA A 1 238 ? 20.446 -13.979 -3.648 1.00 85.94 238 ALA A CA 1
ATOM 1888 C C . ALA A 1 238 ? 19.321 -14.198 -2.616 1.00 85.94 238 ALA A C 1
ATOM 1890 O O . ALA A 1 238 ? 18.805 -15.309 -2.494 1.00 85.94 238 ALA A O 1
ATOM 1891 N N . GLN A 1 239 ? 18.887 -13.138 -1.921 1.00 83.62 239 GLN A N 1
ATOM 1892 C CA . GLN A 1 239 ? 17.753 -13.202 -0.988 1.00 83.62 239 GLN A CA 1
ATOM 1893 C C . GLN A 1 239 ? 16.427 -13.529 -1.700 1.00 83.62 239 GLN A C 1
ATOM 1895 O O . GLN A 1 239 ? 15.572 -14.212 -1.132 1.00 83.62 239 GLN A O 1
ATOM 1900 N N . LEU A 1 240 ? 16.256 -13.093 -2.956 1.00 78.25 240 LEU A N 1
ATOM 1901 C CA . LEU A 1 240 ? 15.084 -13.454 -3.757 1.00 78.25 240 LEU A CA 1
ATOM 1902 C C . LEU A 1 240 ? 15.057 -14.956 -4.077 1.00 78.25 240 LEU A C 1
ATOM 1904 O O . LEU A 1 240 ? 13.997 -15.572 -3.986 1.00 78.25 240 LEU A O 1
ATOM 1908 N N . GLU A 1 241 ? 16.193 -15.562 -4.429 1.00 74.50 241 GLU A N 1
ATOM 1909 C CA . GLU A 1 241 ? 16.242 -17.004 -4.713 1.00 74.50 241 GLU A CA 1
ATOM 1910 C C . GLU A 1 241 ? 15.903 -17.842 -3.469 1.00 74.50 241 GLU A C 1
ATOM 1912 O O . GLU A 1 241 ? 15.132 -18.798 -3.572 1.00 74.50 241 GLU A O 1
ATOM 1917 N N . SER A 1 242 ? 16.342 -17.423 -2.273 1.00 69.75 242 SER A N 1
ATOM 1918 C CA . SER A 1 242 ? 15.904 -18.047 -1.012 1.00 69.75 242 SER A CA 1
ATOM 1919 C C . SER A 1 242 ? 14.417 -17.846 -0.685 1.00 69.75 242 SER A C 1
ATOM 1921 O O . SER A 1 242 ? 13.860 -18.620 0.086 1.00 69.75 242 SER A O 1
ATOM 1923 N N . LEU A 1 243 ? 13.751 -16.845 -1.272 1.00 65.50 243 LEU A N 1
ATOM 1924 C CA . LEU A 1 243 ? 12.297 -16.679 -1.163 1.00 65.50 243 LEU A CA 1
ATOM 1925 C C . LEU A 1 243 ? 11.523 -17.508 -2.187 1.00 65.50 243 LEU A C 1
ATOM 1927 O O . LEU A 1 243 ? 10.426 -17.979 -1.890 1.00 65.50 243 LEU A O 1
ATOM 1931 N N . LYS A 1 244 ? 12.066 -17.703 -3.392 1.00 63.09 244 LYS A N 1
ATOM 1932 C CA . LYS A 1 244 ? 11.430 -18.517 -4.439 1.00 63.09 244 LYS A CA 1
ATOM 1933 C C . LYS A 1 244 ? 11.293 -19.977 -4.021 1.00 63.09 244 LYS A C 1
ATOM 1935 O O . LYS A 1 244 ? 10.247 -20.568 -4.272 1.00 63.09 244 LYS A O 1
ATOM 1940 N N . SER A 1 245 ? 12.294 -20.531 -3.335 1.00 53.12 245 SER A N 1
ATOM 1941 C CA . SER A 1 245 ? 12.231 -21.887 -2.771 1.00 53.12 245 SER A CA 1
ATOM 1942 C C . SER A 1 245 ? 11.179 -22.048 -1.662 1.00 53.12 245 SER A C 1
ATOM 1944 O O . SER A 1 245 ? 10.739 -23.167 -1.414 1.00 53.12 245 SER A O 1
ATOM 1946 N N . LEU A 1 246 ? 10.737 -20.950 -1.034 1.00 48.41 246 LEU A N 1
ATOM 1947 C CA . LEU A 1 246 ? 9.673 -20.922 -0.020 1.00 48.41 246 LEU A CA 1
ATOM 1948 C C . LEU A 1 246 ? 8.271 -20.633 -0.596 1.00 48.41 246 LEU A C 1
ATOM 1950 O O . LEU A 1 246 ? 7.279 -20.814 0.107 1.00 48.41 246 LEU A O 1
ATOM 1954 N N . ASN A 1 247 ? 8.169 -20.158 -1.844 1.00 46.16 247 ASN A N 1
ATOM 1955 C CA . ASN A 1 247 ? 6.941 -19.591 -2.423 1.00 46.16 247 ASN A CA 1
ATOM 1956 C C . ASN A 1 247 ? 6.476 -20.286 -3.719 1.00 46.16 247 ASN A C 1
ATOM 1958 O O . ASN A 1 247 ? 5.912 -19.643 -4.608 1.00 46.16 247 ASN A O 1
ATOM 1962 N N . THR A 1 248 ? 6.658 -21.602 -3.841 1.00 40.47 248 THR A N 1
ATOM 1963 C CA . THR A 1 248 ? 6.016 -22.389 -4.905 1.00 40.47 248 THR A CA 1
ATOM 1964 C C . THR A 1 248 ? 4.492 -22.384 -4.742 1.00 40.47 248 THR A C 1
ATOM 1966 O O . THR A 1 248 ? 3.938 -23.069 -3.890 1.00 40.47 248 THR A O 1
ATOM 1969 N N . THR A 1 249 ? 3.824 -21.598 -5.590 1.00 44.25 249 THR A N 1
ATOM 1970 C CA . THR A 1 249 ? 2.369 -21.587 -5.830 1.00 44.25 249 THR A CA 1
ATOM 1971 C C . THR A 1 249 ? 1.510 -21.552 -4.559 1.00 44.25 249 THR A C 1
ATOM 1973 O O . THR A 1 249 ? 0.832 -22.520 -4.215 1.00 44.25 249 THR A O 1
ATOM 1976 N N . ARG A 1 250 ? 1.483 -20.393 -3.885 1.00 55.41 250 ARG A N 1
ATOM 1977 C CA . ARG A 1 250 ? 0.538 -20.099 -2.794 1.00 55.41 250 ARG A CA 1
ATOM 1978 C C . ARG A 1 250 ? -0.909 -20.035 -3.306 1.00 55.41 250 ARG A C 1
ATOM 1980 O O . ARG A 1 250 ? -1.450 -18.959 -3.538 1.00 55.41 250 ARG A O 1
ATOM 1987 N N . MET A 1 251 ? -1.523 -21.202 -3.477 1.00 66.19 251 MET A N 1
ATOM 1988 C CA . MET A 1 251 ? -2.979 -21.341 -3.459 1.00 66.19 251 MET A CA 1
ATOM 1989 C C . MET A 1 251 ? -3.509 -20.964 -2.068 1.00 66.19 251 MET A C 1
ATOM 1991 O O . MET A 1 251 ? -2.753 -20.950 -1.095 1.00 66.19 251 MET A O 1
ATOM 1995 N N . ASP A 1 252 ? -4.804 -20.667 -1.976 1.00 78.06 252 ASP A N 1
ATOM 1996 C CA . ASP A 1 252 ? -5.468 -20.437 -0.692 1.00 78.06 252 ASP A CA 1
ATOM 1997 C C . ASP A 1 252 ? -5.294 -21.651 0.232 1.00 78.06 252 ASP A C 1
ATOM 1999 O O . ASP A 1 252 ? -5.549 -22.784 -0.179 1.00 78.06 252 ASP A O 1
ATOM 2003 N N . ASP A 1 253 ? -4.845 -21.422 1.466 1.00 84.62 253 ASP A N 1
ATOM 2004 C CA . ASP A 1 253 ? -4.659 -22.466 2.472 1.00 84.62 253 ASP A CA 1
ATOM 2005 C C . ASP A 1 253 ? -5.926 -22.534 3.347 1.00 84.62 253 ASP A C 1
ATOM 2007 O O . ASP A 1 253 ? -6.177 -21.616 4.139 1.00 84.62 253 ASP A O 1
ATOM 2011 N N . PRO A 1 254 ? -6.732 -23.615 3.268 1.00 90.62 254 PRO A N 1
ATOM 2012 C CA . PRO A 1 254 ? -7.985 -23.705 4.015 1.00 90.62 254 PRO A CA 1
ATOM 2013 C C . PRO A 1 254 ? -7.797 -23.685 5.538 1.00 90.62 254 PRO A C 1
ATOM 2015 O O . PRO A 1 254 ? -8.700 -23.260 6.261 1.00 90.62 254 PRO A O 1
ATOM 2018 N N . ALA A 1 255 ? -6.641 -24.124 6.049 1.00 91.62 255 ALA A N 1
ATOM 2019 C CA . ALA A 1 255 ? -6.331 -24.069 7.473 1.00 91.62 255 ALA A CA 1
ATOM 2020 C C . ALA A 1 255 ? -5.921 -22.651 7.901 1.00 91.62 255 ALA A C 1
ATOM 2022 O O . ALA A 1 255 ? -6.338 -22.205 8.972 1.00 91.62 255 ALA A O 1
ATOM 2023 N N . ALA A 1 256 ? -5.180 -21.917 7.062 1.00 90.94 256 ALA A N 1
ATOM 2024 C CA . ALA A 1 256 ? -4.884 -20.501 7.296 1.00 90.94 256 ALA A CA 1
ATOM 2025 C C . ALA A 1 256 ? -6.161 -19.650 7.237 1.00 90.94 256 ALA A C 1
ATOM 2027 O O . ALA A 1 256 ? -6.417 -18.874 8.158 1.00 90.94 256 ALA A O 1
ATOM 2028 N N . ARG A 1 257 ? -7.010 -19.852 6.215 1.00 93.12 257 ARG A N 1
ATOM 2029 C CA . ARG A 1 257 ? -8.331 -19.210 6.114 1.00 93.12 257 ARG A CA 1
ATOM 2030 C C . ARG A 1 257 ? -9.177 -19.486 7.346 1.00 93.12 257 ARG A C 1
ATOM 2032 O O . ARG A 1 257 ? -9.696 -18.541 7.929 1.00 93.12 257 ARG A O 1
ATOM 2039 N N . LYS A 1 258 ? -9.295 -20.749 7.767 1.00 95.31 258 LYS A N 1
ATOM 2040 C CA . LYS A 1 258 ? -10.095 -21.127 8.939 1.00 95.31 258 LYS A CA 1
ATOM 2041 C C . LYS A 1 258 ? -9.582 -20.474 10.223 1.00 95.31 258 LYS A C 1
ATOM 2043 O O . LYS A 1 258 ? -10.394 -19.938 10.972 1.00 95.31 258 LYS A O 1
ATOM 2048 N N . LEU A 1 259 ? -8.266 -20.476 10.460 1.00 95.19 259 LEU A N 1
ATOM 2049 C CA . LEU A 1 259 ? -7.677 -19.797 11.618 1.00 95.19 259 LEU A CA 1
ATOM 2050 C C . LEU A 1 259 ? -7.983 -18.293 11.583 1.00 95.19 259 LEU A C 1
ATOM 2052 O O . LEU A 1 259 ? -8.500 -17.753 12.558 1.00 95.19 259 LEU A O 1
ATOM 2056 N N . PHE A 1 260 ? -7.735 -17.632 10.447 1.00 95.12 260 PHE A N 1
ATOM 2057 C CA . PHE A 1 260 ? -8.002 -16.201 10.307 1.00 95.12 260 PHE A CA 1
ATOM 2058 C C . PHE A 1 260 ? -9.486 -15.870 10.495 1.00 95.12 260 PHE A C 1
ATOM 2060 O O . PHE A 1 260 ? -9.809 -14.931 11.213 1.00 95.12 260 PHE A O 1
ATOM 2067 N N . GLN A 1 261 ? -10.386 -16.666 9.912 1.00 95.81 261 GLN A N 1
ATOM 2068 C CA . GLN A 1 261 ? -11.834 -16.506 10.036 1.00 95.81 261 GLN A CA 1
ATOM 2069 C C . GLN A 1 261 ? -12.295 -16.619 11.489 1.00 95.81 261 GLN A C 1
ATOM 2071 O O . GLN A 1 261 ? -13.033 -15.754 11.953 1.00 95.81 261 GLN A O 1
ATOM 2076 N N . GLN A 1 262 ? -11.825 -17.635 12.220 1.00 95.81 262 GLN A N 1
ATOM 2077 C CA . GLN A 1 262 ? -12.165 -17.837 13.630 1.00 95.81 262 GLN A CA 1
ATOM 2078 C C . GLN A 1 262 ? -11.697 -16.665 14.504 1.00 95.81 262 GLN A C 1
ATOM 2080 O O . GLN A 1 262 ? -12.485 -16.121 15.275 1.00 95.81 262 GLN A O 1
ATOM 2085 N N . THR A 1 263 ? -10.445 -16.233 14.342 1.00 96.00 263 THR A N 1
ATOM 2086 C CA . THR A 1 263 ? -9.878 -15.084 15.064 1.00 96.00 263 THR A CA 1
ATOM 2087 C C . THR A 1 263 ? -10.595 -13.776 14.705 1.00 96.00 263 THR A C 1
ATOM 2089 O O . THR A 1 263 ? -10.976 -13.013 15.589 1.00 96.00 263 THR A O 1
ATOM 2092 N N . TYR A 1 264 ? -10.843 -13.522 13.418 1.00 95.44 264 TYR A N 1
ATOM 2093 C CA . TYR A 1 264 ? -11.507 -12.306 12.940 1.00 95.44 264 TYR A CA 1
ATOM 2094 C C . TYR A 1 264 ? -12.968 -12.215 13.406 1.00 95.44 264 TYR A C 1
ATOM 2096 O O . TYR A 1 264 ? -13.419 -11.153 13.825 1.00 95.44 264 TYR A O 1
ATOM 2104 N N . GLN A 1 265 ? -13.708 -13.328 13.392 1.00 95.12 265 GLN A N 1
ATOM 2105 C CA . GLN A 1 265 ? -15.080 -13.398 13.915 1.00 95.12 265 GLN A CA 1
ATOM 2106 C C . GLN A 1 265 ? -15.151 -13.259 15.449 1.00 95.12 265 GLN A C 1
ATOM 2108 O O . GLN A 1 265 ? -16.227 -12.988 15.987 1.00 95.12 265 GLN A O 1
ATOM 2113 N N . GLY A 1 266 ? -14.018 -13.407 16.147 1.00 95.56 266 GLY A N 1
ATOM 2114 C CA . GLY A 1 266 ? -13.863 -13.073 17.563 1.00 95.56 266 GLY A CA 1
ATOM 2115 C C . GLY A 1 266 ? -13.818 -11.567 17.850 1.00 95.56 266 GLY A C 1
ATOM 2116 O O . GLY A 1 266 ? -14.014 -11.170 18.999 1.00 95.56 266 GLY A O 1
ATOM 2117 N N . LEU A 1 267 ? -13.610 -10.715 16.840 1.00 96.12 267 LEU A N 1
ATOM 2118 C CA . LEU A 1 267 ? -13.658 -9.261 16.997 1.00 96.12 267 LEU A CA 1
ATOM 2119 C C . LEU A 1 267 ? -15.099 -8.758 17.133 1.00 96.12 267 LEU A C 1
ATOM 2121 O O . LEU A 1 267 ? -16.046 -9.286 16.542 1.00 96.12 267 LEU A O 1
ATOM 2125 N N . TYR A 1 268 ? -15.274 -7.707 17.925 1.00 96.88 268 TYR A N 1
ATOM 2126 C CA . TYR A 1 268 ? -16.542 -7.008 18.045 1.00 96.88 268 TYR A CA 1
ATOM 2127 C C . TYR A 1 268 ? -16.707 -5.988 16.915 1.00 96.88 268 TYR A C 1
ATOM 2129 O O . TYR A 1 268 ? -15.860 -5.125 16.698 1.00 96.88 268 TYR A O 1
ATOM 2137 N N . PHE A 1 269 ? -17.865 -6.060 16.266 1.00 96.56 269 PHE A N 1
ATOM 2138 C CA . PHE A 1 269 ? -18.364 -5.077 15.317 1.00 96.56 269 PHE A CA 1
ATOM 2139 C C . PHE A 1 269 ? -19.777 -4.674 15.747 1.00 96.56 269 PHE A C 1
ATOM 2141 O O . PHE A 1 269 ? -20.515 -5.480 16.324 1.00 96.56 269 PHE A O 1
ATOM 2148 N N . TRP A 1 270 ? -20.164 -3.442 15.439 1.00 96.69 270 TRP A N 1
ATOM 2149 C CA . TRP A 1 270 ? -21.544 -2.982 15.464 1.00 96.69 270 TRP A CA 1
ATOM 2150 C C . TRP A 1 270 ? -22.428 -3.856 14.557 1.00 96.69 270 TRP A C 1
ATOM 2152 O O . TRP A 1 270 ? -21.954 -4.391 13.551 1.00 96.69 270 TRP A O 1
ATOM 2162 N N . PRO A 1 271 ? -23.722 -4.014 14.887 1.00 94.88 271 PRO A N 1
ATOM 2163 C CA . PRO A 1 271 ? -24.642 -4.804 14.082 1.00 94.88 271 PRO A CA 1
ATOM 2164 C C . PRO A 1 271 ? -24.824 -4.192 12.689 1.00 94.88 271 PRO A C 1
ATOM 2166 O O . PRO A 1 271 ? -24.829 -2.974 12.534 1.00 94.88 271 PRO A O 1
ATOM 2169 N N . ALA A 1 272 ? -25.087 -5.035 11.686 1.00 93.44 272 ALA A N 1
ATOM 2170 C CA . ALA A 1 272 ? -25.355 -4.606 10.308 1.00 93.44 272 ALA A CA 1
ATOM 2171 C C . ALA A 1 272 ? -26.510 -3.589 10.183 1.00 93.44 272 ALA A C 1
ATOM 2173 O O . ALA A 1 272 ? -26.518 -2.763 9.275 1.00 93.44 272 ALA A O 1
ATOM 2174 N N . LYS A 1 273 ? -27.477 -3.629 11.110 1.00 94.44 273 LYS A N 1
ATOM 2175 C CA . LYS A 1 273 ? -28.491 -2.582 11.308 1.00 94.44 273 LYS A CA 1
ATOM 2176 C C . LYS A 1 273 ? -28.047 -1.648 12.435 1.00 94.44 273 LYS A C 1
ATOM 2178 O O . LYS A 1 273 ? -28.623 -1.666 13.520 1.00 94.44 273 LYS A O 1
ATOM 2183 N N . PHE A 1 274 ? -26.979 -0.897 12.198 1.00 95.88 274 PHE A N 1
ATOM 2184 C CA . PHE A 1 274 ? -26.485 0.084 13.155 1.00 95.88 274 PHE A CA 1
ATOM 2185 C C . PHE A 1 274 ? -27.485 1.249 13.254 1.00 95.88 274 PHE A C 1
ATOM 2187 O O . PHE A 1 274 ? -27.797 1.848 12.226 1.00 95.88 274 PHE A O 1
ATOM 2194 N N . PRO A 1 275 ? -28.005 1.579 14.449 1.00 96.75 275 PRO A N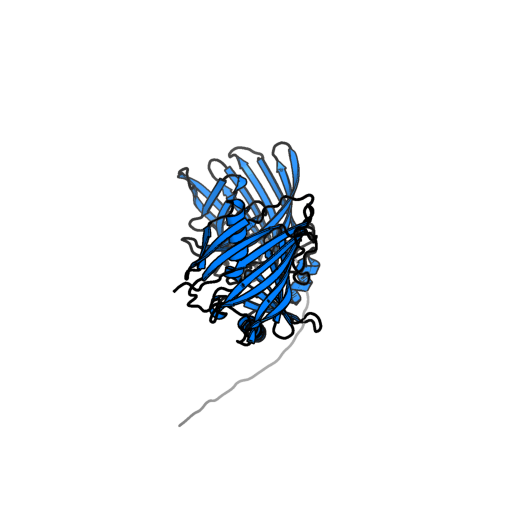 1
ATOM 2195 C CA . PRO A 1 275 ? -28.989 2.649 14.605 1.00 96.75 275 PRO A CA 1
ATOM 2196 C C . PRO A 1 275 ? -28.369 4.049 14.514 1.00 96.75 275 PRO A C 1
ATOM 2198 O O . PRO A 1 275 ? -29.085 5.022 14.324 1.00 96.75 275 PRO A O 1
ATOM 2201 N N . GLY A 1 276 ? -27.045 4.176 14.631 1.00 97.06 276 GLY A N 1
ATOM 2202 C CA . GLY A 1 276 ? -26.410 5.469 14.860 1.00 97.06 276 GLY A CA 1
ATOM 2203 C C . GLY A 1 276 ? -26.480 5.910 16.323 1.00 97.06 276 GLY A C 1
ATOM 2204 O O . GLY A 1 276 ? -27.195 5.335 17.147 1.00 97.06 276 GLY A O 1
ATOM 2205 N N . PHE A 1 277 ? -25.707 6.938 16.655 1.00 98.31 277 PHE A N 1
ATOM 2206 C CA . PHE A 1 277 ? -25.733 7.579 17.967 1.00 98.31 277 PHE A CA 1
ATOM 2207 C C . PHE A 1 277 ? -25.381 9.063 17.865 1.00 98.31 277 PHE A C 1
ATOM 2209 O O . PHE A 1 277 ? -24.735 9.512 16.918 1.00 98.31 277 PHE A O 1
ATOM 2216 N N . GLN A 1 278 ? -25.778 9.815 18.879 1.00 98.19 278 GLN A N 1
ATOM 2217 C CA . GLN A 1 278 ? -25.273 11.141 19.193 1.00 98.19 278 GLN A CA 1
ATOM 2218 C C . GLN A 1 278 ? -24.475 11.064 20.496 1.00 98.19 278 GLN A C 1
ATOM 2220 O O . GLN A 1 278 ? -24.798 10.256 21.364 1.00 98.19 278 GLN A O 1
ATOM 2225 N N . ALA A 1 279 ? -23.440 11.883 20.632 1.00 98.25 279 ALA A N 1
ATOM 2226 C CA . ALA A 1 279 ? -22.734 12.102 21.887 1.00 98.25 279 ALA A CA 1
ATOM 2227 C C . ALA A 1 279 ? -22.228 13.545 21.939 1.00 98.25 279 ALA A C 1
ATOM 2229 O O . ALA A 1 279 ? -21.867 14.121 20.907 1.00 98.25 279 ALA A O 1
ATOM 2230 N N . ASP A 1 280 ? -22.150 14.101 23.139 1.00 97.69 280 ASP A N 1
ATOM 2231 C CA . ASP A 1 280 ? -21.380 15.315 23.370 1.00 97.69 280 ASP A CA 1
ATOM 2232 C C . ASP A 1 280 ? -19.892 14.943 23.333 1.00 97.69 280 ASP A C 1
ATOM 2234 O O . ASP A 1 280 ? -19.515 13.818 23.669 1.00 97.69 280 ASP A O 1
ATOM 2238 N N . PHE A 1 281 ? -19.028 15.852 22.886 1.00 96.12 281 PHE A N 1
ATOM 2239 C CA . PHE A 1 281 ? -17.582 15.647 22.904 1.00 96.12 281 PHE A CA 1
ATOM 2240 C C . PHE A 1 281 ? -16.867 16.770 23.645 1.00 96.12 281 PHE A C 1
ATOM 2242 O O . PHE A 1 281 ? -17.245 17.941 23.573 1.00 96.12 281 PHE A O 1
ATOM 2249 N N . THR A 1 282 ? -15.761 16.412 24.291 1.00 94.88 282 THR A N 1
ATOM 2250 C CA . THR A 1 282 ? -14.749 17.353 24.761 1.00 94.88 282 THR A CA 1
ATOM 2251 C C . THR A 1 282 ? -13.385 16.962 24.200 1.00 94.88 282 THR A C 1
ATOM 2253 O O . THR A 1 282 ? -13.068 15.781 24.050 1.00 94.88 282 THR A O 1
ATOM 2256 N N . GLN A 1 283 ? -12.583 17.963 23.851 1.00 92.50 283 GLN A N 1
ATOM 2257 C CA . GLN A 1 283 ? -11.251 17.801 23.288 1.00 92.50 283 GLN A CA 1
ATOM 2258 C C . GLN A 1 283 ? -10.262 18.702 24.028 1.00 92.50 283 GLN A C 1
ATOM 2260 O O . GLN A 1 283 ? -10.507 19.899 24.199 1.00 92.50 283 GLN A O 1
ATOM 2265 N N . SER A 1 284 ? -9.109 18.149 24.394 1.00 90.25 284 SER A N 1
ATOM 2266 C CA . SER A 1 284 ? -7.969 18.895 24.931 1.00 90.25 284 SER A CA 1
ATOM 2267 C C . SER A 1 284 ? -6.643 18.313 24.422 1.00 90.25 284 SER A C 1
ATOM 2269 O O . SER A 1 284 ? -6.582 17.139 24.039 1.00 90.25 284 SER A O 1
ATOM 2271 N N . PRO A 1 285 ? -5.552 19.100 24.385 1.00 84.88 285 PRO A N 1
ATOM 2272 C CA . PRO A 1 285 ? -4.224 18.514 24.314 1.00 84.88 285 PRO A CA 1
ATOM 2273 C C . PRO A 1 285 ? -3.938 17.785 25.629 1.00 84.88 285 PRO A C 1
ATOM 2275 O O . PRO A 1 285 ? -4.209 18.300 26.715 1.00 84.88 285 PRO A O 1
ATOM 2278 N N . GLY A 1 286 ? -3.394 16.578 25.523 1.00 73.44 286 GLY A N 1
ATOM 2279 C CA . GLY A 1 286 ? -2.923 15.828 26.679 1.00 73.44 286 GLY A CA 1
ATOM 2280 C C . GLY A 1 286 ? -1.525 16.264 27.110 1.00 73.44 286 GLY A C 1
ATOM 2281 O O . GLY A 1 286 ? -0.777 16.875 26.345 1.00 73.44 286 GLY A O 1
ATOM 2282 N N . ALA A 1 287 ? -1.142 15.896 28.329 1.00 69.62 287 ALA A N 1
ATOM 2283 C CA . ALA A 1 287 ? 0.243 16.037 28.765 1.00 69.62 287 ALA A CA 1
ATOM 2284 C C . ALA A 1 287 ? 1.142 14.972 28.090 1.00 69.62 287 ALA A C 1
ATOM 2286 O O . ALA A 1 287 ? 0.680 13.857 27.808 1.00 69.62 287 ALA A O 1
ATOM 2287 N N . PRO A 1 288 ? 2.437 15.254 27.856 1.00 59.41 288 PRO A N 1
ATOM 2288 C CA . PRO A 1 288 ? 3.406 14.219 27.508 1.00 59.41 288 PRO A CA 1
ATOM 2289 C C . PRO A 1 288 ? 3.429 13.124 28.585 1.00 59.41 288 PRO A C 1
ATOM 2291 O O . PRO A 1 288 ? 3.545 13.423 29.771 1.00 59.41 288 PRO A O 1
ATOM 2294 N N . GLY A 1 289 ? 3.293 11.860 28.178 1.00 58.81 289 GLY A N 1
ATOM 2295 C CA . GLY A 1 289 ? 3.249 10.712 29.096 1.00 58.81 289 GLY A CA 1
ATOM 2296 C C . GLY A 1 289 ? 1.889 10.430 29.753 1.00 58.81 289 GLY A C 1
ATOM 2297 O O . GLY A 1 289 ? 1.795 9.485 30.534 1.00 58.81 289 GLY A O 1
ATOM 2298 N N . GLN A 1 290 ? 0.831 11.186 29.435 1.00 64.62 290 GLN A N 1
ATOM 2299 C CA . GLN A 1 290 ? -0.498 10.957 30.011 1.00 64.62 290 GLN A CA 1
ATOM 2300 C C . GLN A 1 290 ? -1.043 9.556 29.667 1.00 64.62 290 GLN A C 1
ATOM 2302 O O . GLN A 1 290 ? -1.088 9.138 28.509 1.00 64.62 290 GLN A O 1
ATOM 2307 N N . SER A 1 291 ? -1.496 8.835 30.693 1.00 57.78 291 SER A N 1
ATOM 2308 C CA . SER A 1 291 ? -2.029 7.470 30.601 1.00 57.78 291 SER A CA 1
ATOM 2309 C C . SER A 1 291 ? -3.393 7.380 31.275 1.00 57.78 291 SER A C 1
ATOM 2311 O O . SER A 1 291 ? -3.673 8.128 32.212 1.00 57.78 291 SER A O 1
ATOM 2313 N N . LEU A 1 292 ? -4.229 6.426 30.852 1.00 54.59 292 LEU A N 1
ATOM 2314 C CA . LEU A 1 292 ? -5.533 6.153 31.480 1.00 54.59 292 LEU A CA 1
ATOM 2315 C C . LEU A 1 292 ? -5.436 5.783 32.976 1.00 54.59 292 LEU A C 1
ATOM 2317 O O . LEU A 1 292 ? -6.436 5.832 33.684 1.00 54.59 292 LEU A O 1
ATOM 2321 N N . VAL A 1 293 ? -4.245 5.408 33.460 1.00 48.25 293 VAL A N 1
ATOM 2322 C CA . VAL A 1 293 ? -3.997 5.044 34.869 1.00 48.25 293 VAL A CA 1
ATOM 2323 C C . VAL A 1 293 ? -3.993 6.270 35.795 1.00 48.25 293 VAL A C 1
ATOM 2325 O O . VAL A 1 293 ? -4.301 6.147 36.981 1.00 48.25 293 VAL A O 1
ATOM 2328 N N . GLU A 1 294 ? -3.683 7.461 35.279 1.00 44.75 294 GLU A N 1
ATOM 2329 C CA . GLU A 1 294 ? -3.711 8.686 36.075 1.00 44.75 294 GLU A CA 1
ATOM 2330 C C . GLU A 1 294 ? -5.123 9.286 36.092 1.00 44.75 294 GLU A C 1
ATOM 2332 O O . GLU A 1 294 ? -5.700 9.612 35.049 1.00 44.75 294 GLU A O 1
ATOM 2337 N N . LYS A 1 295 ? -5.676 9.488 37.298 1.00 35.50 295 LYS A N 1
ATOM 2338 C CA . LYS A 1 295 ? -6.865 10.337 37.471 1.00 35.50 295 LYS A CA 1
ATOM 2339 C C . LYS A 1 295 ? -6.585 11.712 36.850 1.00 35.50 295 LYS A C 1
ATOM 2341 O O . LYS A 1 295 ? -5.469 12.206 37.022 1.00 35.50 295 LYS A O 1
ATOM 2346 N N . PRO A 1 296 ? -7.571 12.362 36.197 1.00 38.69 296 PRO A N 1
ATOM 2347 C CA . PRO A 1 296 ? -7.388 13.701 35.649 1.00 38.69 296 PRO A CA 1
ATOM 2348 C C . PRO A 1 296 ? -6.805 14.634 36.710 1.00 38.69 296 PRO A C 1
ATOM 2350 O O . PRO A 1 296 ? -7.425 14.867 37.751 1.00 38.69 296 PRO A O 1
ATOM 2353 N N . ARG A 1 297 ? -5.590 15.137 36.466 1.00 38.88 297 ARG A N 1
ATOM 2354 C CA . ARG A 1 297 ? -4.971 16.130 37.341 1.00 38.88 297 ARG A CA 1
ATOM 2355 C C . ARG A 1 297 ? -5.869 17.371 37.300 1.00 38.88 297 ARG A C 1
ATOM 2357 O O . ARG A 1 297 ? -6.135 17.852 36.196 1.00 38.88 297 ARG A O 1
ATOM 2364 N N . PRO A 1 298 ? -6.361 17.887 38.443 1.00 35.91 298 PRO A N 1
ATOM 2365 C CA . PRO A 1 298 ? -7.075 19.155 38.450 1.00 35.91 298 PRO A CA 1
ATOM 2366 C C . PRO A 1 298 ? -6.191 20.211 37.793 1.00 35.91 298 PRO A C 1
ATOM 2368 O O . PRO A 1 298 ? -4.980 20.216 38.029 1.00 35.91 298 PRO A O 1
ATOM 2371 N N . ALA A 1 299 ? -6.775 21.078 36.967 1.00 38.69 299 ALA A N 1
ATOM 2372 C CA . ALA A 1 299 ? -6.040 22.141 36.296 1.00 38.69 299 ALA A CA 1
ATOM 2373 C C . ALA A 1 299 ? -5.522 23.151 37.334 1.00 38.69 299 ALA A C 1
ATOM 2375 O O . ALA A 1 299 ? -6.192 24.128 37.663 1.00 38.69 299 ALA A O 1
ATOM 2376 N N . THR A 1 300 ? -4.333 22.895 37.882 1.00 36.84 300 THR A N 1
ATOM 2377 C CA . THR A 1 300 ? -3.619 23.850 38.725 1.00 36.84 300 THR A CA 1
ATOM 2378 C C . THR A 1 300 ? -3.160 24.997 37.844 1.00 36.84 300 THR A C 1
ATOM 2380 O O . THR A 1 300 ? -2.394 24.805 36.900 1.00 36.84 300 THR A O 1
ATOM 2383 N N . SER A 1 301 ? -3.681 26.178 38.145 1.00 41.53 301 SER A N 1
ATOM 2384 C CA . SER A 1 301 ? -3.466 27.414 37.413 1.00 41.53 301 SER A CA 1
ATOM 2385 C C . SER A 1 301 ? -2.005 27.857 37.451 1.00 41.53 301 SER A C 1
ATOM 2387 O O . SER A 1 301 ? -1.606 28.503 38.411 1.00 41.53 301 SER A O 1
ATOM 2389 N N . GLU A 1 302 ? -1.247 27.557 36.395 1.00 34.72 302 GLU A N 1
ATOM 2390 C CA . GLU A 1 302 ? -0.158 28.397 35.875 1.00 34.72 302 GLU A CA 1
ATOM 2391 C C . GLU A 1 302 ? 0.345 27.849 34.523 1.00 34.72 302 GLU A C 1
ATOM 2393 O O . GLU A 1 302 ? 0.764 26.700 34.416 1.00 34.72 302 GLU A O 1
ATOM 2398 N N . GLY A 1 303 ? 0.325 28.679 33.472 1.00 37.25 303 GLY A N 1
ATOM 2399 C CA . GLY A 1 303 ? 1.259 28.516 32.347 1.00 37.25 303 GLY A CA 1
ATOM 2400 C C . GLY A 1 303 ? 0.848 27.753 31.076 1.00 37.25 303 GLY A C 1
ATOM 2401 O O . GLY A 1 303 ? 1.722 27.579 30.233 1.00 37.25 303 GLY A O 1
ATOM 2402 N N . ALA A 1 304 ? -0.412 27.347 30.853 1.00 35.84 304 ALA A N 1
ATOM 2403 C CA . ALA A 1 304 ? -0.860 26.915 29.510 1.00 35.84 304 ALA A CA 1
ATOM 2404 C C . ALA A 1 304 ? -2.383 27.042 29.290 1.00 35.84 304 ALA A C 1
ATOM 2406 O O . ALA A 1 304 ? -3.162 26.177 29.688 1.00 35.84 304 ALA A O 1
ATOM 2407 N N . THR A 1 305 ? -2.826 28.093 28.595 1.00 40.41 305 THR A N 1
ATOM 2408 C CA . THR A 1 305 ? -4.232 28.311 28.197 1.00 40.41 305 THR A CA 1
ATOM 2409 C C . THR A 1 305 ? -4.627 27.496 26.959 1.00 40.41 305 THR A C 1
ATOM 2411 O O . THR A 1 305 ? -5.075 28.030 25.943 1.00 40.41 305 THR A O 1
ATOM 2414 N N . HIS A 1 306 ? -4.507 26.172 27.038 1.00 52.94 306 HIS A N 1
ATOM 2415 C CA . HIS A 1 306 ? -5.102 25.289 26.039 1.00 52.94 306 HIS A CA 1
ATOM 2416 C C . HIS A 1 306 ? -6.578 25.054 26.366 1.00 52.94 306 HIS A C 1
ATOM 2418 O O . HIS A 1 306 ? -6.922 24.183 27.161 1.00 52.94 306 HIS A O 1
ATOM 2424 N N . ALA A 1 307 ? -7.448 25.870 25.769 1.00 61.78 307 ALA A N 1
ATOM 2425 C CA . ALA A 1 307 ? -8.887 25.791 25.984 1.00 61.78 307 ALA A CA 1
ATOM 2426 C C . ALA A 1 307 ? -9.433 24.397 25.632 1.00 61.78 307 ALA A C 1
ATOM 2428 O O . ALA A 1 307 ? -9.270 23.936 24.501 1.00 61.78 307 ALA A O 1
ATOM 2429 N N . THR A 1 308 ? -10.123 23.760 26.581 1.00 77.12 308 THR A N 1
ATOM 2430 C CA . THR A 1 308 ? -10.964 22.590 26.305 1.00 77.12 308 THR A CA 1
ATOM 2431 C C . THR A 1 308 ? -12.049 22.995 25.319 1.00 77.12 308 THR A C 1
ATOM 2433 O O . THR A 1 308 ? -12.780 23.959 25.547 1.00 77.12 308 THR A O 1
ATOM 2436 N N . ARG A 1 309 ? -12.162 22.256 24.221 1.00 87.38 309 ARG A N 1
ATOM 2437 C CA . ARG A 1 309 ? -13.125 22.523 23.151 1.00 87.38 309 ARG A CA 1
ATOM 2438 C C . ARG A 1 309 ? -14.258 21.519 23.247 1.00 87.38 309 ARG A C 1
ATOM 2440 O O . ARG A 1 309 ? -14.015 20.365 23.587 1.00 87.38 309 ARG A O 1
ATOM 2447 N N . GLN A 1 310 ? -15.483 21.961 22.992 1.00 93.06 310 GLN A N 1
ATOM 2448 C CA . GLN A 1 310 ? -16.684 21.164 23.233 1.00 93.06 310 GLN A CA 1
ATOM 2449 C C . GLN A 1 310 ? -17.670 21.287 22.077 1.00 93.06 310 GLN A C 1
ATOM 2451 O O . GLN A 1 310 ? -17.683 22.299 21.366 1.00 93.06 310 GLN A O 1
ATOM 2456 N N . GLY A 1 311 ? -18.505 20.269 21.914 1.00 95.31 311 GLY A N 1
ATOM 2457 C CA . GLY A 1 311 ? -19.530 20.233 20.885 1.00 95.31 311 GLY A CA 1
ATOM 2458 C C . GLY A 1 311 ? -20.299 18.919 20.884 1.00 95.31 311 GLY A C 1
ATOM 2459 O O . GLY A 1 311 ? -20.247 18.164 21.848 1.00 95.31 311 GLY A O 1
ATOM 2460 N N . VAL A 1 312 ? -20.989 18.645 19.782 1.00 97.00 312 VAL A N 1
ATOM 2461 C CA . VAL A 1 312 ? -21.826 17.455 19.595 1.00 97.00 312 VAL A CA 1
ATOM 2462 C C . VAL A 1 312 ? -21.395 16.730 18.328 1.00 97.00 312 VAL A C 1
ATOM 2464 O O . VAL A 1 312 ? -21.243 17.361 17.276 1.00 97.00 312 VAL A O 1
ATOM 2467 N N . ILE A 1 313 ? -21.242 15.409 18.416 1.00 97.19 313 ILE A N 1
ATOM 2468 C CA . ILE A 1 313 ? -21.089 14.518 17.266 1.00 97.19 313 ILE A CA 1
ATOM 2469 C C . ILE A 1 313 ? -22.343 13.661 17.084 1.00 97.19 313 ILE A C 1
ATOM 2471 O O . ILE A 1 313 ? -22.887 13.103 18.034 1.00 97.19 313 ILE A O 1
ATOM 2475 N N . THR A 1 314 ? -22.778 13.518 15.837 1.00 97.62 314 THR A N 1
ATOM 2476 C CA . THR A 1 314 ? -23.828 12.584 15.427 1.00 97.62 314 THR A CA 1
ATOM 2477 C C . THR A 1 314 ? -23.263 11.639 14.377 1.00 97.62 314 THR A C 1
ATOM 2479 O O . THR A 1 314 ? -22.775 12.093 13.342 1.00 97.62 314 THR A O 1
ATOM 2482 N N . VAL A 1 315 ? -23.357 10.332 14.617 1.00 96.75 315 VAL A N 1
ATOM 2483 C CA . VAL A 1 315 ? -23.089 9.277 13.634 1.00 96.75 315 VAL A CA 1
ATOM 2484 C C . VAL A 1 315 ? -24.429 8.669 13.228 1.00 96.75 315 VAL A C 1
ATOM 2486 O O . VAL A 1 315 ? -25.100 8.053 14.053 1.00 96.75 315 VAL A O 1
ATOM 2489 N N . SER A 1 316 ? -24.848 8.856 11.979 1.00 94.81 316 SER A N 1
ATOM 2490 C CA . SER A 1 316 ? -26.132 8.359 11.463 1.00 94.81 316 SER A CA 1
ATOM 2491 C C . SER A 1 316 ? -26.110 6.848 11.152 1.00 94.81 316 SER A C 1
ATOM 2493 O O . SER A 1 316 ? -25.030 6.254 11.085 1.00 94.81 316 SER A O 1
ATOM 2495 N N . PRO A 1 317 ? -27.278 6.201 10.931 1.00 94.69 317 PRO A N 1
ATOM 2496 C CA . PRO A 1 317 ? -27.354 4.777 10.573 1.00 94.69 317 PRO A CA 1
ATOM 2497 C C . PRO A 1 317 ? -26.497 4.365 9.363 1.00 94.69 317 PRO A C 1
ATOM 2499 O O . PRO A 1 317 ? -25.983 3.252 9.309 1.00 94.69 317 PRO A O 1
ATOM 2502 N N . ASP A 1 318 ? -26.316 5.271 8.394 1.00 92.06 318 ASP A N 1
ATOM 2503 C CA . ASP A 1 318 ? -25.476 5.085 7.201 1.00 92.06 318 ASP A CA 1
ATOM 2504 C C . ASP A 1 318 ? -23.982 5.394 7.439 1.00 92.06 318 ASP A C 1
ATOM 2506 O O . ASP A 1 318 ? -23.208 5.501 6.487 1.00 92.06 318 ASP A O 1
ATOM 2510 N N . LEU A 1 319 ? -23.577 5.522 8.709 1.00 92.25 319 LEU A N 1
ATOM 2511 C CA . LEU A 1 319 ? -22.219 5.807 9.186 1.00 92.25 319 LEU A CA 1
ATOM 2512 C C . LEU A 1 319 ? -21.660 7.182 8.780 1.00 92.25 319 LEU A C 1
ATOM 2514 O O . LEU A 1 319 ? -20.462 7.427 8.940 1.00 92.25 319 LEU A O 1
ATOM 2518 N N . ARG A 1 320 ? -22.497 8.103 8.287 1.00 91.38 320 ARG A N 1
ATOM 2519 C CA . ARG A 1 320 ? -22.081 9.494 8.061 1.00 91.38 320 ARG A CA 1
ATOM 2520 C C . ARG A 1 320 ? -21.987 10.242 9.390 1.00 91.38 320 ARG A C 1
ATOM 2522 O O . ARG A 1 320 ? -22.797 10.051 10.292 1.00 91.38 320 ARG A O 1
ATOM 2529 N N . MET A 1 321 ? -20.993 11.116 9.496 1.00 90.38 321 MET A N 1
ATOM 2530 C CA . MET A 1 321 ? -20.777 11.952 10.675 1.00 90.38 321 MET A CA 1
ATOM 2531 C C . MET A 1 321 ? -21.273 13.375 10.430 1.00 90.38 321 MET A C 1
ATOM 2533 O O . MET A 1 321 ? -21.207 13.885 9.310 1.00 90.38 321 MET A O 1
ATOM 2537 N N . LYS A 1 322 ? -21.725 14.027 11.498 1.00 93.44 322 LYS A N 1
ATOM 2538 C CA . LYS A 1 322 ? -21.859 15.482 11.597 1.00 93.44 322 LYS A CA 1
ATOM 2539 C C . LYS A 1 322 ? -21.266 15.915 12.928 1.00 93.44 322 LYS A C 1
ATOM 2541 O O . LYS A 1 322 ? -21.630 15.349 13.956 1.00 93.44 322 LYS A O 1
ATOM 2546 N N . VAL A 1 323 ? -20.394 16.917 12.911 1.00 92.56 323 VAL A N 1
ATOM 2547 C CA . VAL A 1 323 ? -19.834 17.518 14.125 1.00 92.56 323 VAL A CA 1
ATOM 2548 C C . VAL A 1 323 ? -20.232 18.989 14.182 1.00 92.56 323 VAL A C 1
ATOM 2550 O O . VAL A 1 323 ? -20.216 19.692 13.174 1.00 92.56 323 VAL A O 1
ATOM 2553 N N . SER A 1 324 ? -20.636 19.452 15.361 1.00 92.81 324 SER A N 1
ATOM 2554 C CA . SER A 1 324 ? -21.005 20.846 15.622 1.00 92.81 324 SER A CA 1
ATOM 2555 C C . SER A 1 324 ? -20.422 21.313 16.955 1.00 92.81 324 SER A C 1
ATOM 2557 O O . SER A 1 324 ? -20.085 20.488 17.799 1.00 92.81 324 SER A O 1
ATOM 2559 N N . GLY A 1 325 ? -20.272 22.625 17.146 1.00 89.94 325 GLY A N 1
ATOM 2560 C CA . GLY A 1 325 ? -19.461 23.178 18.239 1.00 89.94 325 GLY A CA 1
ATOM 2561 C C . GLY A 1 325 ? -17.955 23.136 17.943 1.00 89.94 325 GLY A C 1
ATOM 2562 O O . GLY A 1 325 ? -17.528 22.659 16.890 1.00 89.94 325 GLY A O 1
ATOM 2563 N N . GLY A 1 326 ? -17.149 23.684 18.854 1.00 83.88 326 GLY A N 1
ATOM 2564 C CA . GLY A 1 326 ? -15.707 23.875 18.668 1.00 83.88 326 GLY A CA 1
ATOM 2565 C C . GLY A 1 326 ? -15.328 24.791 17.493 1.00 83.88 326 GLY A C 1
ATOM 2566 O O . GLY A 1 326 ? -16.175 25.365 16.808 1.00 83.88 326 GLY A O 1
ATOM 2567 N N . ASP A 1 327 ? -14.022 24.930 17.257 1.00 86.00 327 ASP A N 1
ATOM 2568 C CA . ASP A 1 327 ? -13.497 25.525 16.025 1.00 86.00 327 ASP A CA 1
ATOM 2569 C C . ASP A 1 327 ? -13.403 24.485 14.890 1.00 86.00 327 ASP A C 1
ATOM 2571 O O . ASP A 1 327 ? -13.464 23.271 15.109 1.00 86.00 327 ASP A O 1
ATOM 2575 N N . LYS A 1 328 ? -13.222 24.959 13.652 1.00 84.56 328 LYS A N 1
ATOM 2576 C CA . LYS A 1 328 ? -13.179 24.098 12.459 1.00 84.56 328 LYS A CA 1
ATOM 2577 C C . LYS A 1 328 ? -12.030 23.078 12.477 1.00 84.56 328 LYS A C 1
ATOM 2579 O O . LYS A 1 328 ? -12.183 21.991 11.931 1.00 84.56 328 LYS A O 1
ATOM 2584 N N . GLN A 1 329 ? -10.894 23.399 13.104 1.00 84.50 329 GLN A N 1
ATOM 2585 C CA . GLN A 1 329 ? -9.772 22.460 13.244 1.00 84.50 329 GLN A CA 1
ATOM 2586 C C . GLN A 1 329 ? -10.160 21.286 14.154 1.00 84.50 329 GLN A C 1
ATOM 2588 O O . GLN A 1 329 ? -9.814 20.141 13.882 1.00 84.50 329 GLN A O 1
ATOM 2593 N N . SER A 1 330 ? -10.916 21.575 15.209 1.00 85.56 330 SER A N 1
ATOM 2594 C CA . SER A 1 330 ? -11.384 20.600 16.197 1.00 85.56 330 SER A CA 1
ATOM 2595 C C . SER A 1 330 ? -12.467 19.694 15.641 1.00 85.56 330 SER A C 1
ATOM 2597 O O . SER A 1 330 ? -12.414 18.490 15.858 1.00 85.56 330 SER A O 1
ATOM 2599 N N . GLN A 1 331 ? -13.395 20.249 14.855 1.00 84.69 331 GLN A N 1
ATOM 2600 C CA . GLN A 1 331 ? -14.377 19.457 14.108 1.00 84.69 331 GLN A CA 1
ATOM 2601 C C . GLN A 1 331 ? -13.666 18.427 13.221 1.00 84.69 331 GLN A C 1
ATOM 2603 O O . GLN A 1 331 ? -13.889 17.233 13.387 1.00 84.69 331 GLN A O 1
ATOM 2608 N N . VAL A 1 332 ? -12.712 18.865 12.388 1.00 83.62 332 VAL A N 1
ATOM 2609 C CA . VAL A 1 332 ? -11.904 17.974 11.530 1.00 83.62 332 VAL A CA 1
ATOM 2610 C C . VAL A 1 332 ? -11.125 16.931 12.343 1.00 83.62 332 VAL A C 1
ATOM 2612 O O . VAL A 1 332 ? -11.002 15.781 11.923 1.00 83.62 332 VAL A O 1
ATOM 2615 N N . GLN A 1 333 ? -10.597 17.296 13.513 1.00 85.19 333 GLN A N 1
ATOM 2616 C CA . GLN A 1 333 ? -9.842 16.374 14.362 1.00 85.19 333 GLN A CA 1
ATOM 2617 C C . GLN A 1 333 ? -10.743 15.315 15.018 1.00 85.19 333 GLN A C 1
ATOM 2619 O O . GLN A 1 333 ? -10.407 14.133 14.991 1.00 85.19 333 GLN A O 1
ATOM 2624 N N . VAL A 1 334 ? -11.911 15.703 15.534 1.00 90.19 334 VAL A N 1
ATOM 2625 C CA . VAL A 1 334 ? -12.909 14.781 16.103 1.00 90.19 334 VAL A CA 1
ATOM 2626 C C . VAL A 1 334 ? -13.522 13.886 15.021 1.00 90.19 334 VAL A C 1
ATOM 2628 O O . VAL A 1 334 ? -13.667 12.685 15.246 1.00 90.19 334 VAL A O 1
ATOM 2631 N N . GLU A 1 335 ? -13.797 14.419 13.826 1.00 87.12 335 GLU A N 1
ATOM 2632 C CA . GLU A 1 335 ? -14.180 13.629 12.647 1.00 87.12 335 GLU A CA 1
ATOM 2633 C C . GLU A 1 335 ? -13.093 12.611 12.284 1.00 87.12 335 GLU A C 1
ATOM 2635 O O . GLU A 1 335 ? -13.400 11.446 12.043 1.00 87.12 335 GLU A O 1
ATOM 2640 N N . THR A 1 336 ? -11.816 13.010 12.304 1.00 84.44 336 THR A N 1
ATOM 2641 C CA . THR A 1 336 ? -10.689 12.112 12.010 1.00 84.44 336 THR A CA 1
ATOM 2642 C C . THR A 1 336 ? -10.631 10.952 13.005 1.00 84.44 336 THR A C 1
ATOM 2644 O O . THR A 1 336 ? -10.588 9.796 12.585 1.00 84.44 336 THR A O 1
ATOM 2647 N N . GLU A 1 337 ? -10.692 11.221 14.311 1.00 90.38 337 GLU A N 1
ATOM 2648 C CA . GLU A 1 337 ? -10.646 10.165 15.332 1.00 90.38 337 GLU A CA 1
ATOM 2649 C C . GLU A 1 337 ? -11.898 9.267 15.303 1.00 90.38 337 GLU A C 1
ATOM 2651 O O . GLU A 1 337 ? -11.780 8.040 15.356 1.00 90.38 337 GLU A O 1
ATOM 2656 N N . MET A 1 338 ? -13.097 9.836 15.128 1.00 92.69 338 MET A N 1
ATOM 2657 C CA .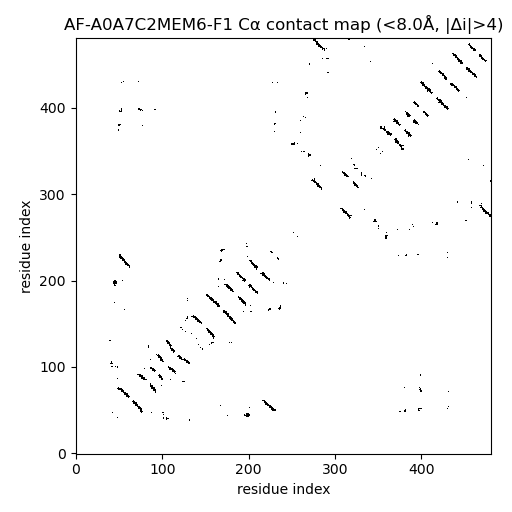 MET A 1 338 ? -14.327 9.042 15.006 1.00 92.69 338 MET A CA 1
ATOM 2658 C C . MET A 1 338 ? -14.357 8.211 13.713 1.00 92.69 338 MET A C 1
ATOM 2660 O O . MET A 1 338 ? -14.826 7.071 13.734 1.00 92.69 338 MET A O 1
ATOM 2664 N N . SER A 1 339 ? -13.787 8.705 12.607 1.00 83.56 339 SER A N 1
ATOM 2665 C CA . SER A 1 339 ? -13.688 7.941 11.353 1.00 83.56 339 SER A CA 1
ATOM 2666 C C . SER A 1 339 ? -12.917 6.629 11.528 1.00 83.56 339 SER A C 1
ATOM 2668 O O . SER A 1 339 ? -13.265 5.623 10.904 1.00 83.56 339 SER A O 1
ATOM 2670 N N . GLN A 1 340 ? -11.916 6.604 12.417 1.00 87.88 340 GLN A N 1
ATOM 2671 C CA . GLN A 1 340 ? -11.167 5.394 12.745 1.00 87.88 340 GLN A CA 1
ATOM 2672 C C . GLN A 1 340 ? -12.032 4.419 13.544 1.00 87.88 340 GLN A C 1
ATOM 2674 O O . GLN A 1 340 ? -12.147 3.260 13.147 1.00 87.88 340 GLN A O 1
ATOM 2679 N N . PHE A 1 341 ? -12.708 4.879 14.604 1.00 94.00 341 PHE A N 1
ATOM 2680 C CA . PHE A 1 341 ? -13.650 4.041 15.356 1.00 94.00 341 PHE A CA 1
ATOM 2681 C C . PHE A 1 341 ? -14.716 3.426 14.441 1.00 94.00 341 PHE A C 1
ATOM 2683 O O . PHE A 1 341 ? -14.892 2.211 14.449 1.00 94.00 341 PHE A O 1
ATOM 2690 N N . ILE A 1 342 ? -15.354 4.223 13.578 1.00 90.19 342 ILE A N 1
ATOM 2691 C CA . ILE A 1 342 ? -16.312 3.735 12.574 1.00 90.19 342 ILE A CA 1
ATOM 2692 C C . ILE A 1 342 ? -15.654 2.709 11.640 1.00 90.19 342 ILE A C 1
ATOM 2694 O O . ILE A 1 342 ? -16.223 1.652 11.370 1.00 90.19 342 ILE A O 1
ATOM 2698 N N . THR A 1 343 ? -14.443 2.981 11.153 1.00 85.44 343 THR A N 1
ATOM 2699 C CA . THR A 1 343 ? -13.726 2.085 10.233 1.00 85.44 343 THR A CA 1
ATOM 2700 C C . THR A 1 343 ? -13.389 0.739 1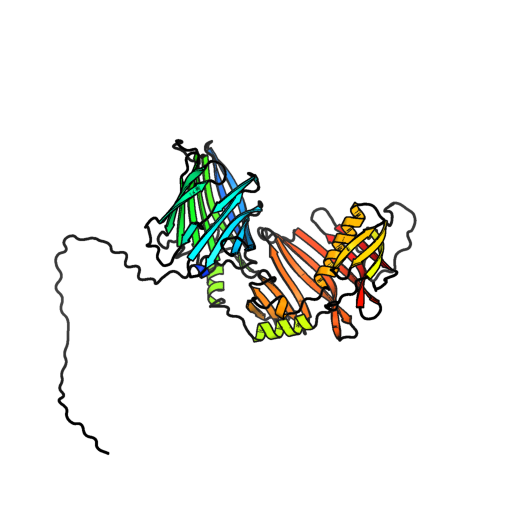0.868 1.00 85.44 343 THR A C 1
ATOM 2702 O O . THR A 1 343 ? -13.421 -0.271 10.159 1.00 85.44 343 THR A O 1
ATOM 2705 N N . HIS A 1 344 ? -13.092 0.696 12.167 1.00 89.56 344 HIS A N 1
ATOM 2706 C CA . HIS A 1 344 ? -12.755 -0.536 12.882 1.00 89.56 344 HIS A CA 1
ATOM 2707 C C . HIS A 1 344 ? -13.975 -1.265 13.463 1.00 89.56 344 HIS A C 1
ATOM 2709 O O . HIS A 1 344 ? -13.937 -2.488 13.536 1.00 89.56 344 HIS A O 1
ATOM 2715 N N . LEU A 1 345 ? -15.053 -0.553 13.811 1.00 94.44 345 LEU A N 1
ATOM 2716 C CA . LEU A 1 345 ? -16.242 -1.123 14.456 1.00 94.44 345 LEU A CA 1
ATOM 2717 C C . LEU A 1 345 ? -17.421 -1.391 13.513 1.00 94.44 345 LEU A C 1
ATOM 2719 O O . LEU A 1 345 ? -18.313 -2.133 13.906 1.00 94.44 345 LEU A O 1
ATOM 2723 N N . LYS A 1 346 ? -17.489 -0.824 12.300 1.00 93.38 346 LYS A N 1
ATOM 2724 C CA . LYS A 1 346 ? -18.615 -1.091 11.378 1.00 93.38 346 LYS A CA 1
ATOM 2725 C C . LYS A 1 346 ? -18.751 -2.580 11.024 1.00 93.38 346 LYS A C 1
ATOM 2727 O O . LYS A 1 346 ? -17.756 -3.300 11.007 1.00 93.38 346 LYS A O 1
ATOM 2732 N N . ASP A 1 347 ? -19.965 -3.012 10.667 1.00 92.62 347 ASP A N 1
ATOM 2733 C CA . ASP A 1 347 ? -20.230 -4.376 10.186 1.00 92.62 347 ASP A CA 1
ATOM 2734 C C . ASP A 1 347 ? -19.334 -4.744 8.994 1.00 92.62 347 ASP A C 1
ATOM 2736 O O . ASP A 1 347 ? -19.364 -4.099 7.940 1.00 92.62 347 ASP A O 1
ATOM 2740 N N . LYS A 1 348 ? -18.557 -5.812 9.175 1.00 90.38 348 LYS A N 1
ATOM 2741 C CA . LYS A 1 348 ? -17.648 -6.386 8.182 1.00 90.38 348 LYS A CA 1
ATOM 2742 C C . LYS A 1 348 ? -17.688 -7.914 8.260 1.00 90.38 348 LYS A C 1
ATOM 2744 O O . LYS A 1 348 ? -16.871 -8.522 8.948 1.00 90.38 348 LYS A O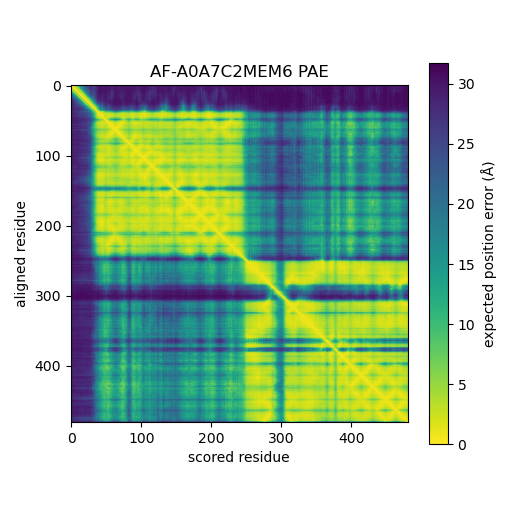 1
ATOM 2749 N N . PRO A 1 349 ? -18.644 -8.581 7.598 1.00 91.50 349 PRO A N 1
ATOM 2750 C CA . PRO A 1 349 ? -18.675 -10.036 7.564 1.00 91.50 349 PRO A CA 1
ATOM 2751 C C . PRO A 1 349 ? -17.424 -10.576 6.865 1.00 91.50 349 PRO A C 1
ATOM 2753 O O . PRO A 1 349 ? -17.060 -10.092 5.793 1.00 91.50 349 PRO A O 1
ATOM 2756 N N . PHE A 1 350 ? -16.789 -11.598 7.443 1.00 92.81 350 PHE A N 1
ATOM 2757 C CA . PHE A 1 350 ? -15.547 -12.176 6.913 1.00 92.81 350 PHE A CA 1
ATOM 2758 C C . PHE A 1 350 ? -15.664 -12.556 5.428 1.00 92.81 350 PHE A C 1
ATOM 2760 O O . PHE A 1 350 ? -14.820 -12.178 4.619 1.00 92.81 350 PHE A O 1
ATOM 2767 N N . ASP A 1 351 ? -16.763 -13.214 5.055 1.00 90.50 351 ASP A N 1
ATOM 2768 C CA . ASP A 1 351 ? -17.023 -13.668 3.683 1.00 90.50 351 ASP A CA 1
ATOM 2769 C C . ASP A 1 351 ? -17.363 -12.518 2.714 1.00 90.50 351 ASP A C 1
ATOM 2771 O O . ASP A 1 351 ? -17.485 -12.747 1.515 1.00 90.50 351 ASP A O 1
ATOM 2775 N N . ARG A 1 352 ? -17.531 -11.281 3.211 1.00 87.31 352 ARG A N 1
ATOM 2776 C CA . ARG A 1 352 ? -17.670 -10.059 2.400 1.00 87.31 352 ARG A CA 1
ATOM 2777 C C . ARG A 1 352 ? -16.311 -9.390 2.172 1.00 87.31 352 ARG A C 1
ATOM 2779 O O . ARG A 1 352 ? -16.044 -8.953 1.061 1.00 87.31 352 ARG A O 1
ATOM 2786 N N . GLU A 1 353 ? -15.465 -9.322 3.200 1.00 83.06 353 GLU A N 1
ATOM 2787 C CA . GLU A 1 353 ? -14.137 -8.687 3.125 1.00 83.06 353 GLU A CA 1
ATOM 2788 C C . GLU A 1 353 ? -13.085 -9.573 2.434 1.00 83.06 353 GLU A C 1
ATOM 2790 O O . GLU A 1 353 ? -12.285 -9.092 1.635 1.00 83.06 353 GLU A O 1
ATOM 2795 N N . PHE A 1 354 ? -13.089 -10.881 2.708 1.00 86.75 354 PHE A N 1
ATOM 2796 C CA . PHE A 1 354 ? -12.012 -11.805 2.319 1.00 86.75 354 PHE A CA 1
ATOM 2797 C C . PHE A 1 354 ? -12.456 -12.894 1.333 1.00 86.75 354 PHE A C 1
ATOM 2799 O O . PHE A 1 354 ? -11.801 -13.934 1.216 1.00 86.75 354 PHE A O 1
ATOM 2806 N N . LYS A 1 355 ? -13.568 -12.664 0.621 1.00 83.00 355 LYS A N 1
ATOM 2807 C CA . LYS A 1 355 ? -14.143 -13.604 -0.355 1.00 83.00 355 LYS A CA 1
ATOM 2808 C C . LYS A 1 355 ? -13.123 -14.048 -1.403 1.00 83.00 355 LYS A C 1
ATOM 2810 O O . LYS A 1 355 ? -12.875 -15.237 -1.562 1.00 83.00 355 LYS A O 1
ATOM 2815 N N . ASP A 1 356 ? -12.534 -13.066 -2.080 1.00 76.88 356 ASP A N 1
ATOM 2816 C CA . ASP A 1 356 ? -11.641 -13.252 -3.226 1.00 76.88 356 ASP A CA 1
ATOM 2817 C C . ASP A 1 356 ? -10.156 -13.080 -2.819 1.00 76.88 356 ASP A C 1
ATOM 2819 O O . ASP A 1 356 ? -9.275 -12.924 -3.663 1.00 76.88 356 ASP A O 1
ATOM 2823 N N . ALA A 1 357 ? -9.875 -13.077 -1.509 1.00 78.38 357 ALA A N 1
ATOM 2824 C CA . ALA A 1 357 ? -8.521 -13.037 -0.964 1.00 78.38 357 ALA A CA 1
ATOM 2825 C C . ALA A 1 357 ? -7.887 -14.437 -0.961 1.00 78.38 357 ALA A C 1
ATOM 2827 O O . ALA A 1 357 ? -8.582 -15.429 -0.771 1.00 78.38 357 ALA A O 1
ATOM 2828 N N . VAL A 1 358 ? -6.565 -14.508 -1.087 1.00 79.56 358 VAL A N 1
ATOM 2829 C CA . VAL A 1 358 ? -5.735 -15.705 -0.904 1.00 79.56 358 VAL A CA 1
ATOM 2830 C C . VAL A 1 358 ? -5.068 -15.613 0.466 1.00 79.56 358 VAL A C 1
ATOM 2832 O O . VAL A 1 358 ? -4.265 -14.710 0.716 1.00 79.56 358 VAL A O 1
ATOM 2835 N N . ILE A 1 359 ? -5.405 -16.536 1.363 1.00 85.00 359 ILE A N 1
ATOM 2836 C CA . ILE A 1 359 ? -4.958 -16.547 2.756 1.00 85.00 359 ILE A CA 1
ATOM 2837 C C . ILE A 1 359 ? -3.963 -17.691 2.941 1.00 85.00 359 ILE A C 1
ATOM 2839 O O . ILE A 1 359 ? -4.267 -18.842 2.646 1.00 85.00 359 ILE A O 1
ATOM 2843 N N . THR A 1 360 ? -2.766 -17.392 3.448 1.00 81.38 360 THR A N 1
ATOM 2844 C CA . THR A 1 360 ? -1.706 -18.395 3.659 1.00 81.38 360 THR A CA 1
ATOM 2845 C C . THR A 1 360 ? -0.934 -18.160 4.950 1.00 81.38 360 THR A C 1
ATOM 2847 O O . THR A 1 360 ? -0.868 -17.039 5.452 1.00 81.38 360 THR A O 1
ATOM 2850 N N . PHE A 1 361 ? -0.292 -19.202 5.482 1.00 81.44 361 PHE A N 1
ATOM 2851 C CA . PHE A 1 361 ? 0.714 -19.023 6.530 1.00 81.44 361 PHE A CA 1
ATOM 2852 C C . PHE A 1 361 ? 1.966 -18.351 5.954 1.00 81.44 361 PHE A C 1
ATOM 2854 O O . PHE A 1 361 ? 2.482 -18.760 4.915 1.00 81.44 361 PHE A O 1
ATOM 2861 N N . ALA A 1 362 ? 2.469 -17.317 6.621 1.00 69.56 362 ALA A N 1
ATOM 2862 C CA . ALA A 1 362 ? 3.750 -16.692 6.300 1.00 69.56 362 ALA A CA 1
ATOM 2863 C C . ALA A 1 362 ? 4.880 -17.289 7.145 1.00 69.56 362 ALA A C 1
ATOM 2865 O O . ALA A 1 362 ? 5.932 -17.625 6.614 1.00 69.56 362 ALA A O 1
ATOM 2866 N N . GLU A 1 363 ? 4.632 -17.435 8.446 1.00 67.19 363 GLU A N 1
ATOM 2867 C CA . GLU A 1 363 ? 5.602 -17.854 9.456 1.00 67.19 363 GLU A CA 1
ATOM 2868 C C . GLU A 1 363 ? 4.840 -18.425 10.664 1.00 67.19 363 GLU A C 1
ATOM 2870 O O . GLU A 1 363 ? 3.707 -18.018 10.938 1.00 67.19 363 GLU A O 1
ATOM 2875 N N . ARG A 1 364 ? 5.428 -19.386 11.379 1.00 66.75 364 ARG A N 1
ATOM 2876 C CA . ARG A 1 364 ? 4.871 -19.940 12.622 1.00 66.75 364 ARG A CA 1
ATOM 2877 C C . ARG A 1 364 ? 5.946 -19.898 13.694 1.00 66.75 364 ARG A C 1
ATOM 2879 O O . ARG A 1 364 ? 6.873 -20.701 13.653 1.00 66.75 364 ARG A O 1
ATOM 2886 N N . ASP A 1 365 ? 5.793 -18.989 14.646 1.00 63.50 365 ASP A N 1
ATOM 2887 C CA . ASP A 1 365 ? 6.705 -18.827 15.771 1.00 63.50 365 ASP A CA 1
ATOM 2888 C C . ASP A 1 365 ? 5.987 -19.244 17.076 1.00 63.50 365 ASP A C 1
ATOM 2890 O O . ASP A 1 365 ? 4.901 -18.734 17.364 1.00 63.50 365 ASP A O 1
ATOM 2894 N N . PRO A 1 366 ? 6.536 -20.171 17.887 1.00 59.41 366 PRO A N 1
ATOM 2895 C CA . PRO A 1 366 ? 5.897 -20.607 19.134 1.00 59.41 366 PRO A CA 1
ATOM 2896 C C . PRO A 1 366 ? 5.717 -19.506 20.196 1.00 59.41 366 PRO A C 1
ATOM 2898 O O . PRO A 1 366 ? 4.914 -19.668 21.112 1.00 59.41 366 PRO A O 1
ATOM 2901 N N . VAL A 1 367 ? 6.467 -18.405 20.102 1.00 65.62 367 VAL A N 1
ATOM 2902 C CA . VAL A 1 367 ? 6.504 -17.297 21.069 1.00 65.62 367 VAL A CA 1
ATOM 2903 C C . VAL A 1 367 ? 5.704 -16.090 20.566 1.00 65.62 367 VAL A C 1
ATOM 2905 O O . VAL A 1 367 ? 4.934 -15.506 21.335 1.00 65.62 367 VAL A O 1
ATOM 2908 N N . GLN A 1 368 ? 5.858 -15.722 19.290 1.00 67.69 368 GLN A N 1
ATOM 2909 C CA . GLN A 1 368 ? 5.184 -14.583 18.648 1.00 67.69 368 GLN A CA 1
ATOM 2910 C C . GLN A 1 368 ? 3.828 -14.949 18.022 1.00 67.69 368 GLN A C 1
ATOM 2912 O O . GLN A 1 368 ? 3.013 -14.064 17.768 1.00 67.69 368 GLN A O 1
ATOM 2917 N N . GLY A 1 369 ? 3.559 -16.240 17.821 1.00 82.56 369 GLY A N 1
ATOM 2918 C CA . GLY A 1 369 ? 2.321 -16.750 17.244 1.00 82.56 369 GLY A CA 1
ATOM 2919 C C . GLY A 1 369 ? 2.429 -17.097 15.757 1.00 82.56 369 GLY A C 1
ATOM 2920 O O . GLY A 1 369 ? 3.499 -17.214 15.160 1.00 82.56 369 GLY A O 1
ATOM 2921 N N . THR A 1 370 ? 1.272 -17.306 15.140 1.00 86.00 370 THR A N 1
ATOM 2922 C CA . THR A 1 370 ? 1.148 -17.677 13.731 1.00 86.00 370 THR A CA 1
ATOM 2923 C C . THR A 1 370 ? 0.898 -16.445 12.875 1.00 86.00 370 THR A C 1
ATOM 2925 O O . THR A 1 370 ? -0.118 -15.766 13.025 1.00 86.00 370 THR A O 1
ATOM 2928 N N . LYS A 1 371 ? 1.802 -16.173 11.933 1.00 85.88 371 LYS A N 1
ATOM 2929 C CA . LYS A 1 371 ? 1.667 -15.080 10.973 1.00 85.88 371 LYS A CA 1
ATOM 2930 C C . LYS A 1 371 ? 0.917 -15.559 9.736 1.00 85.88 371 LYS A C 1
ATOM 2932 O O . LYS A 1 371 ? 1.334 -16.503 9.063 1.00 85.88 371 LYS A O 1
ATOM 2937 N N . ILE A 1 372 ? -0.173 -14.877 9.419 1.00 87.31 372 ILE A N 1
ATOM 2938 C CA . ILE A 1 372 ? -0.989 -15.081 8.225 1.00 87.31 372 ILE A CA 1
ATOM 2939 C C . ILE A 1 372 ? -0.711 -13.948 7.238 1.00 87.31 372 ILE A C 1
ATOM 2941 O O . ILE A 1 372 ? -0.566 -12.793 7.632 1.00 87.31 372 ILE A O 1
ATOM 2945 N N . HIS A 1 373 ? -0.647 -14.269 5.951 1.00 80.69 373 HIS A N 1
ATOM 2946 C CA . HIS A 1 373 ? -0.612 -13.303 4.859 1.00 80.69 373 HIS A CA 1
ATOM 2947 C C . HIS A 1 373 ? -1.907 -13.393 4.053 1.00 80.69 373 HIS A C 1
ATOM 2949 O O . HIS A 1 373 ? -2.369 -14.494 3.747 1.00 80.69 373 HIS A O 1
ATOM 2955 N N . VAL A 1 374 ? -2.481 -12.234 3.731 1.00 78.94 374 VAL A N 1
ATOM 2956 C CA . VAL A 1 374 ? -3.740 -12.094 2.997 1.00 78.94 374 VAL A CA 1
ATOM 2957 C C . VAL A 1 374 ? -3.469 -11.265 1.743 1.00 78.94 374 VAL A C 1
ATOM 2959 O O . VAL A 1 374 ? -3.337 -10.042 1.804 1.00 78.94 374 VAL A O 1
ATOM 2962 N N . ALA A 1 375 ? -3.343 -11.948 0.608 1.00 67.94 375 ALA A N 1
ATOM 2963 C CA . ALA A 1 375 ? -3.139 -11.344 -0.706 1.00 67.94 375 ALA A CA 1
ATOM 2964 C C . ALA A 1 375 ? -4.478 -11.212 -1.452 1.00 67.94 375 ALA A C 1
ATOM 2966 O O . ALA A 1 375 ? -5.368 -12.032 -1.254 1.00 67.94 375 ALA A O 1
ATOM 2967 N N . ALA A 1 376 ? -4.610 -10.216 -2.335 1.00 59.59 376 ALA A N 1
ATOM 2968 C CA . ALA A 1 376 ? -5.851 -9.885 -3.057 1.00 59.59 376 ALA A CA 1
ATOM 2969 C C . ALA A 1 376 ? -7.066 -9.512 -2.161 1.00 59.59 376 ALA A C 1
ATOM 2971 O O . ALA A 1 376 ? -7.010 -9.552 -0.931 1.00 59.59 376 ALA A O 1
ATOM 2972 N N . GLY A 1 377 ? -8.159 -9.065 -2.792 1.00 52.44 377 GLY A N 1
ATOM 2973 C CA . GLY A 1 377 ? -9.333 -8.492 -2.114 1.00 52.44 377 GLY A CA 1
ATOM 2974 C C . GLY A 1 377 ? -9.094 -7.092 -1.518 1.00 52.44 377 GLY A C 1
ATOM 2975 O O . GLY A 1 377 ? -8.103 -6.430 -1.833 1.00 52.44 377 GLY A O 1
ATOM 2976 N N . SER A 1 378 ? -9.986 -6.643 -0.622 1.00 48.16 378 SER A N 1
ATOM 2977 C CA . SER A 1 378 ? -9.855 -5.357 0.100 1.00 48.16 378 SER A CA 1
ATOM 2978 C C . SER A 1 378 ? -8.646 -5.313 1.050 1.00 48.16 378 SER A C 1
ATOM 2980 O O . SER A 1 378 ? -8.240 -4.244 1.498 1.00 48.16 378 SER A O 1
ATOM 2982 N N . ALA A 1 379 ? -8.050 -6.473 1.342 1.00 48.66 379 ALA A N 1
ATOM 2983 C CA . ALA A 1 379 ? -6.975 -6.654 2.311 1.00 48.66 379 ALA A CA 1
ATOM 2984 C C . ALA A 1 379 ? -5.586 -6.193 1.832 1.00 48.66 379 ALA A C 1
ATOM 2986 O O . ALA A 1 379 ? -4.656 -6.155 2.637 1.00 48.66 379 ALA A O 1
ATOM 2987 N N . MET A 1 380 ? -5.424 -5.866 0.546 1.00 58.41 380 MET A N 1
ATOM 2988 C CA . MET A 1 380 ? -4.252 -5.184 -0.027 1.00 58.41 380 MET A CA 1
ATOM 2989 C C . MET A 1 380 ? -2.850 -5.749 0.346 1.00 58.41 380 MET A C 1
ATOM 2991 O O . MET A 1 380 ? -1.869 -5.013 0.366 1.00 58.41 380 MET A O 1
ATOM 2995 N N . GLY A 1 381 ? -2.703 -7.056 0.607 1.00 62.19 381 GLY A N 1
ATOM 2996 C CA . GLY A 1 381 ? -1.403 -7.656 0.965 1.00 62.19 381 GLY A CA 1
ATOM 2997 C C . GLY A 1 381 ? -1.035 -7.551 2.448 1.00 62.19 381 GLY A C 1
ATOM 2998 O O . GLY A 1 381 ? 0.140 -7.651 2.810 1.00 62.19 381 GLY A O 1
ATOM 2999 N N . THR A 1 382 ? -2.025 -7.352 3.319 1.00 76.88 382 THR A N 1
ATOM 3000 C CA . THR A 1 382 ? -1.836 -7.286 4.774 1.00 76.88 382 THR A CA 1
ATOM 3001 C C . THR A 1 382 ? -1.267 -8.597 5.337 1.00 76.88 382 THR A C 1
ATOM 3003 O O . THR A 1 382 ? -1.550 -9.699 4.856 1.00 76.88 382 THR A O 1
ATOM 3006 N N . SER A 1 383 ? -0.471 -8.487 6.400 1.00 83.56 383 SER A N 1
ATOM 3007 C CA . SER A 1 383 ? -0.107 -9.613 7.265 1.00 83.56 383 SER A CA 1
ATOM 3008 C C . SER A 1 383 ? -0.722 -9.456 8.654 1.00 83.56 383 SER A C 1
ATOM 3010 O O . SER A 1 383 ? -0.791 -8.346 9.176 1.00 83.56 383 SER A O 1
ATOM 3012 N N . TYR A 1 384 ? -1.153 -10.562 9.254 1.00 90.38 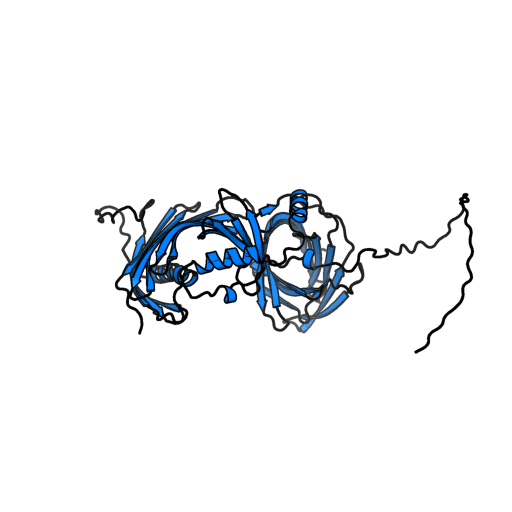384 TYR A N 1
ATOM 3013 C CA . TYR A 1 384 ? -1.770 -10.613 10.577 1.00 90.38 384 TYR A CA 1
ATOM 3014 C C . TYR A 1 384 ? -0.975 -11.564 11.472 1.00 90.38 384 TYR A C 1
ATOM 3016 O O . TYR A 1 384 ? -0.783 -12.725 11.117 1.00 90.38 384 TYR A O 1
ATOM 3024 N N . GLY A 1 385 ? -0.509 -11.090 12.625 1.00 91.44 385 GLY A N 1
ATOM 3025 C CA . GLY A 1 385 ? 0.066 -11.931 13.675 1.00 91.44 385 GLY A CA 1
ATOM 3026 C C . GLY A 1 385 ? -1.036 -12.400 14.616 1.00 91.44 385 GLY A C 1
ATOM 3027 O O . GLY A 1 385 ? -1.654 -11.568 15.282 1.00 91.44 385 GLY A O 1
ATOM 3028 N N . ILE A 1 386 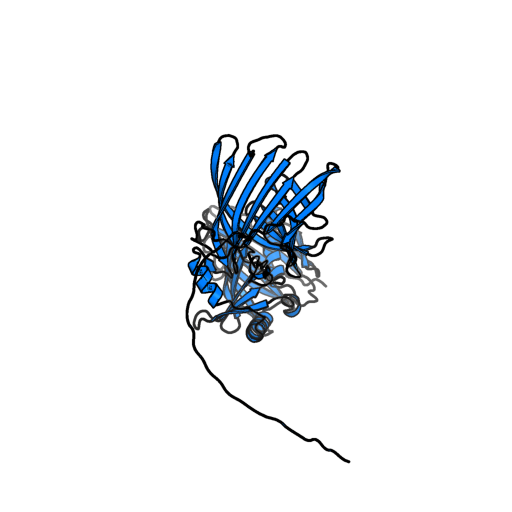? -1.293 -13.708 14.651 1.00 93.25 386 ILE A N 1
ATOM 3029 C CA . ILE A 1 386 ? -2.334 -14.328 15.476 1.00 93.25 386 ILE A CA 1
ATOM 3030 C C . ILE A 1 386 ? -1.691 -15.144 16.590 1.00 93.25 386 ILE A C 1
ATOM 3032 O O . ILE A 1 386 ? -0.904 -16.054 16.327 1.00 93.25 386 ILE A O 1
ATOM 3036 N N . LYS A 1 387 ? -2.075 -14.871 17.833 1.00 91.19 387 LYS A N 1
ATOM 3037 C CA . LYS A 1 387 ? -1.644 -15.633 19.008 1.00 91.19 387 LYS A CA 1
ATOM 3038 C C . LYS A 1 387 ? -2.823 -15.770 19.965 1.00 91.19 387 LYS A C 1
ATOM 3040 O O . LYS A 1 387 ? -3.643 -14.868 20.041 1.00 91.19 387 LYS A O 1
ATOM 3045 N N . ASP A 1 388 ? -2.959 -16.932 20.600 1.00 90.19 388 ASP A N 1
ATOM 3046 C CA . ASP A 1 388 ? -3.970 -17.228 21.631 1.00 90.19 388 ASP A CA 1
ATOM 3047 C C . ASP A 1 388 ? -5.438 -16.911 21.248 1.00 90.19 388 ASP A C 1
ATOM 3049 O O . ASP A 1 388 ? -6.311 -16.772 22.101 1.00 90.19 388 ASP A O 1
ATOM 3053 N N . GLY A 1 389 ? -5.734 -16.870 19.942 1.00 89.81 389 GLY A N 1
ATOM 3054 C CA . GLY A 1 389 ? -7.055 -16.545 19.395 1.00 89.81 389 GLY A CA 1
ATOM 3055 C C . GLY A 1 389 ? -7.286 -15.060 19.085 1.00 89.81 389 GLY A C 1
ATOM 3056 O O . GLY A 1 389 ? -8.371 -14.725 18.615 1.00 89.81 389 GLY A O 1
ATOM 3057 N N . GLU A 1 390 ? -6.284 -14.197 19.270 1.00 93.19 390 GLU A N 1
ATOM 3058 C CA . GLU A 1 390 ? -6.343 -12.742 19.073 1.00 93.19 390 GLU A CA 1
ATOM 3059 C C . GLU A 1 390 ? -5.402 -12.269 17.943 1.00 93.19 390 GLU A C 1
ATOM 3061 O O . GLU A 1 390 ? -4.389 -12.905 17.640 1.00 93.19 390 GLU A O 1
ATOM 3066 N N . ILE A 1 391 ? -5.714 -11.129 17.310 1.00 94.12 391 ILE A N 1
ATOM 3067 C CA . ILE A 1 391 ? -4.844 -10.484 16.307 1.00 94.12 391 ILE A CA 1
ATOM 3068 C C . ILE A 1 391 ? -3.908 -9.504 17.019 1.00 94.12 391 ILE A C 1
ATOM 3070 O O . ILE A 1 391 ? -4.241 -8.330 17.155 1.00 94.12 391 ILE A O 1
ATOM 3074 N N . HIS A 1 392 ? -2.725 -9.932 17.449 1.00 93.00 392 HIS A N 1
ATOM 3075 C CA . HIS A 1 392 ? -1.781 -9.035 18.130 1.00 93.00 392 HIS A CA 1
ATOM 3076 C C . HIS A 1 392 ? -1.010 -8.108 17.191 1.00 93.00 392 HIS A C 1
ATOM 3078 O O . HIS A 1 392 ? -0.546 -7.063 17.638 1.00 93.00 392 HIS A O 1
ATOM 3084 N N . GLN A 1 393 ? -0.875 -8.446 15.906 1.00 92.25 393 GLN A N 1
ATOM 3085 C CA . GLN A 1 393 ? -0.159 -7.599 14.950 1.00 92.25 393 GLN A CA 1
ATOM 3086 C C . GLN A 1 393 ? -0.896 -7.480 13.615 1.00 92.25 393 GLN A C 1
ATOM 3088 O O . GLN A 1 393 ? -1.447 -8.461 13.119 1.00 92.25 393 GLN A O 1
ATOM 3093 N N . ILE A 1 394 ? -0.857 -6.293 13.006 1.00 90.38 394 ILE A N 1
ATOM 3094 C CA . ILE A 1 394 ? -1.274 -6.049 11.620 1.00 90.38 394 ILE A CA 1
ATOM 3095 C C . ILE A 1 394 ? -0.141 -5.310 10.905 1.00 90.38 394 ILE A C 1
ATOM 3097 O O . ILE A 1 394 ? 0.230 -4.216 11.316 1.00 90.38 394 ILE A O 1
ATOM 3101 N N . GLY A 1 395 ? 0.413 -5.885 9.841 1.00 83.81 395 GLY A N 1
ATOM 3102 C CA . GLY A 1 395 ? 1.471 -5.269 9.039 1.00 83.81 395 GLY A CA 1
ATOM 3103 C C . GLY A 1 395 ? 1.006 -4.945 7.625 1.00 83.81 395 GLY A C 1
ATOM 3104 O O . GLY A 1 395 ? 0.468 -5.826 6.950 1.00 83.81 395 GLY A O 1
ATOM 3105 N N . HIS A 1 396 ? 1.247 -3.714 7.168 1.00 78.38 396 HIS A N 1
ATOM 3106 C CA . HIS A 1 396 ? 0.864 -3.238 5.836 1.00 78.38 396 HIS A CA 1
ATOM 3107 C C . HIS A 1 396 ? 1.946 -2.346 5.205 1.00 78.38 396 HIS A C 1
ATOM 3109 O O . HIS A 1 396 ? 2.640 -1.633 5.926 1.00 78.38 396 HIS A O 1
ATOM 3115 N N . SER A 1 397 ? 2.077 -2.343 3.871 1.00 69.06 397 SER A N 1
ATOM 3116 C CA . SER A 1 397 ? 3.038 -1.510 3.128 1.00 69.06 397 SER A CA 1
ATOM 3117 C C . SER A 1 397 ? 2.370 -0.694 2.012 1.00 69.06 397 SER A C 1
ATOM 3119 O O . SER A 1 397 ? 1.733 -1.270 1.136 1.00 69.06 397 SER A O 1
ATOM 3121 N N . TYR A 1 398 ? 2.556 0.630 2.026 1.00 62.41 398 TYR A N 1
ATOM 3122 C CA . TYR A 1 398 ? 2.038 1.597 1.050 1.00 62.41 398 TYR A CA 1
ATOM 3123 C C . TYR A 1 398 ? 3.178 2.499 0.534 1.00 62.41 398 TYR A C 1
ATOM 3125 O O . TYR A 1 398 ? 3.661 3.392 1.238 1.00 62.41 398 TYR A O 1
ATOM 3133 N N . GLY A 1 399 ? 3.626 2.295 -0.708 1.00 66.06 399 GLY A N 1
ATOM 3134 C CA . GLY A 1 399 ? 4.649 3.136 -1.344 1.00 66.06 399 GLY A CA 1
ATOM 3135 C C . GLY A 1 399 ? 5.932 3.278 -0.515 1.00 66.06 399 GLY A C 1
ATOM 3136 O O . GLY A 1 399 ? 6.645 2.305 -0.266 1.00 66.06 399 GLY A O 1
ATOM 3137 N N . ARG A 1 400 ? 6.244 4.507 -0.082 1.00 68.25 400 ARG A N 1
ATOM 3138 C CA . ARG A 1 400 ? 7.443 4.814 0.727 1.00 68.25 400 ARG A CA 1
ATOM 3139 C C . ARG A 1 400 ? 7.377 4.337 2.179 1.00 68.25 400 ARG A C 1
ATOM 3141 O O . ARG A 1 400 ? 8.416 4.337 2.839 1.00 68.25 400 ARG A O 1
ATOM 3148 N N . VAL A 1 401 ? 6.205 3.968 2.693 1.00 72.38 401 VAL A N 1
ATOM 3149 C CA . VAL A 1 401 ? 5.992 3.719 4.123 1.00 72.38 401 VAL A CA 1
ATOM 3150 C C . VAL A 1 401 ? 5.325 2.368 4.341 1.00 72.38 401 VAL A C 1
ATOM 3152 O O . VAL A 1 401 ? 4.354 2.025 3.677 1.00 72.38 401 VAL A O 1
ATOM 3155 N N . ARG A 1 402 ? 5.791 1.618 5.335 1.00 77.31 402 ARG A N 1
ATOM 3156 C CA . ARG A 1 402 ? 5.030 0.504 5.912 1.00 77.31 402 ARG A CA 1
ATOM 3157 C C . ARG A 1 402 ? 4.678 0.810 7.355 1.00 77.31 402 ARG A C 1
ATOM 3159 O O . ARG A 1 402 ? 5.424 1.523 8.024 1.00 77.31 402 ARG A O 1
ATOM 3166 N N . PHE A 1 403 ? 3.582 0.252 7.847 1.00 82.81 403 PHE A N 1
ATOM 3167 C CA . PHE A 1 403 ? 3.241 0.319 9.260 1.00 82.81 403 PHE A CA 1
ATOM 3168 C C . PHE A 1 403 ? 3.031 -1.059 9.874 1.00 82.81 403 PHE A C 1
ATOM 3170 O O . PHE A 1 403 ? 2.604 -2.005 9.208 1.00 82.81 403 PHE A O 1
ATOM 3177 N N . LEU A 1 404 ? 3.323 -1.140 11.170 1.00 88.75 404 LEU A N 1
ATOM 3178 C CA . LEU A 1 404 ? 2.966 -2.252 12.041 1.00 88.75 404 LEU A CA 1
ATOM 3179 C C . LEU A 1 404 ? 2.031 -1.720 13.128 1.00 88.75 404 LEU A C 1
ATOM 3181 O O . LEU A 1 404 ? 2.427 -0.851 13.901 1.00 88.75 404 LEU A O 1
ATOM 3185 N N . VAL A 1 405 ? 0.806 -2.235 13.182 1.00 93.38 405 VAL A N 1
ATOM 3186 C CA . VAL A 1 405 ? -0.093 -2.087 14.330 1.00 93.38 405 VAL A CA 1
ATOM 3187 C C . VAL A 1 405 ? 0.215 -3.219 15.302 1.00 93.38 405 VAL A C 1
ATOM 3189 O O . VAL A 1 405 ? 0.187 -4.374 14.885 1.00 93.38 405 VAL A O 1
ATOM 3192 N N . ASN A 1 406 ? 0.477 -2.918 16.571 1.00 95.00 406 ASN A N 1
ATOM 3193 C CA . ASN A 1 406 ? 0.636 -3.914 17.632 1.00 95.00 406 ASN A CA 1
ATOM 3194 C C . ASN A 1 406 ? -0.446 -3.697 18.696 1.00 95.00 406 ASN A C 1
ATOM 3196 O O . ASN A 1 406 ? -0.460 -2.645 19.331 1.00 95.00 406 ASN A O 1
ATOM 3200 N N . HIS A 1 407 ? -1.335 -4.668 18.904 1.00 94.81 407 HIS A N 1
ATOM 3201 C CA . HIS A 1 407 ? -2.350 -4.634 19.961 1.00 94.81 407 HIS A CA 1
ATOM 3202 C C . HIS A 1 407 ? -1.790 -5.235 21.257 1.00 94.81 407 HIS A C 1
ATOM 3204 O O . HIS A 1 407 ? -1.297 -6.365 21.270 1.00 94.81 407 HIS A O 1
ATOM 3210 N N . THR A 1 408 ? -1.881 -4.474 22.348 1.00 94.31 408 THR A N 1
ATOM 3211 C CA . THR A 1 408 ? -1.313 -4.814 23.664 1.00 94.31 408 THR A CA 1
ATOM 3212 C C . THR A 1 408 ? -2.365 -5.001 24.759 1.00 94.31 408 THR A C 1
ATOM 3214 O O . THR A 1 408 ? -2.077 -5.657 25.755 1.00 94.31 408 THR A O 1
ATOM 3217 N N . GLU A 1 409 ? -3.586 -4.484 24.583 1.00 95.44 409 GLU A N 1
ATOM 3218 C CA . GLU A 1 409 ? -4.733 -4.750 25.466 1.00 95.44 409 GLU A CA 1
ATOM 3219 C C . GLU A 1 409 ? -6.024 -4.849 24.641 1.00 95.44 409 GLU A C 1
ATOM 3221 O O . GLU A 1 409 ? -6.304 -3.974 23.815 1.00 95.44 409 GLU A O 1
ATOM 3226 N N . PHE A 1 410 ? -6.841 -5.863 24.928 1.00 95.94 410 PHE A N 1
ATOM 3227 C CA . PHE A 1 410 ? -8.222 -5.993 24.464 1.00 95.94 410 PHE A CA 1
ATOM 3228 C C . PHE A 1 410 ? -9.188 -5.957 25.654 1.00 95.94 410 PHE A C 1
ATOM 3230 O O . PHE A 1 410 ? -8.872 -6.449 26.736 1.00 95.94 410 PHE A O 1
ATOM 3237 N N . MET A 1 411 ? -10.402 -5.448 25.441 1.00 95.62 411 MET A N 1
ATOM 3238 C CA . MET A 1 411 ? -11.540 -5.719 26.323 1.00 95.62 411 MET A CA 1
ATOM 3239 C C . MET A 1 411 ? -12.455 -6.776 25.723 1.00 95.62 411 MET A C 1
ATOM 3241 O O . MET A 1 411 ? -12.692 -6.804 24.514 1.00 95.62 411 MET A O 1
ATOM 3245 N N . LYS A 1 412 ? -13.031 -7.601 26.594 1.00 96.06 412 LYS A N 1
ATOM 3246 C CA . LYS A 1 412 ? -14.041 -8.592 26.240 1.00 96.06 412 LYS A CA 1
ATOM 3247 C C . LYS A 1 412 ? -15.434 -8.022 26.499 1.00 96.06 412 LYS A C 1
ATOM 3249 O O . LYS A 1 412 ? -15.740 -7.604 27.611 1.00 96.06 412 LYS A O 1
ATOM 3254 N N . THR A 1 413 ? -16.267 -8.000 25.466 1.00 95.75 413 THR A N 1
ATOM 3255 C CA . THR A 1 413 ? -17.688 -7.630 25.556 1.00 95.75 413 THR A CA 1
ATOM 3256 C C . THR A 1 413 ? -18.514 -8.755 26.183 1.00 95.75 413 THR A C 1
ATOM 3258 O O . THR A 1 413 ? -18.073 -9.904 26.231 1.00 95.75 413 THR A O 1
ATOM 3261 N N . ASP A 1 414 ? -19.760 -8.469 26.573 1.00 92.44 414 ASP A N 1
ATOM 3262 C CA . ASP A 1 414 ? -20.687 -9.479 27.123 1.00 92.44 414 ASP A CA 1
ATOM 3263 C C . ASP A 1 414 ? -20.965 -10.635 26.143 1.00 92.44 414 ASP A C 1
ATOM 3265 O O . ASP A 1 414 ? -21.277 -11.749 26.551 1.00 92.44 414 ASP A O 1
ATOM 3269 N N . SER A 1 415 ? -20.814 -10.383 24.836 1.00 91.44 415 SER A N 1
ATOM 3270 C CA . SER A 1 415 ? -20.925 -11.396 23.774 1.00 91.44 415 SER A CA 1
ATOM 3271 C C . SER A 1 415 ? -19.697 -12.312 23.656 1.00 91.44 415 SER A C 1
ATOM 3273 O O . SER A 1 415 ? -19.644 -13.175 22.783 1.00 91.44 415 SER A O 1
ATOM 3275 N N . GLY A 1 416 ? -18.672 -12.090 24.481 1.00 93.50 416 GLY A N 1
ATOM 3276 C CA . GLY A 1 416 ? -17.382 -12.767 24.415 1.00 93.50 416 GLY A CA 1
ATOM 3277 C C . GLY A 1 416 ? -16.423 -12.230 23.347 1.00 93.50 416 GLY A C 1
ATOM 3278 O O . GLY A 1 416 ? -15.256 -12.616 23.367 1.00 93.50 416 GLY A O 1
ATOM 3279 N N . ARG A 1 417 ? -16.879 -11.336 22.458 1.00 95.56 417 ARG A N 1
ATOM 3280 C CA . ARG A 1 417 ? -16.066 -10.705 21.404 1.00 95.56 417 ARG A CA 1
ATOM 3281 C C . ARG A 1 417 ? -15.126 -9.627 21.941 1.00 95.56 417 ARG A C 1
ATOM 3283 O O . ARG A 1 417 ? -15.458 -8.970 22.929 1.00 95.56 417 ARG A O 1
ATOM 3290 N N . LEU A 1 418 ? -14.006 -9.417 21.254 1.00 97.12 418 LEU A N 1
ATOM 3291 C CA . LEU A 1 418 ? -12.910 -8.533 21.656 1.00 97.12 418 LEU A CA 1
ATOM 3292 C C . LEU A 1 418 ? -12.957 -7.161 20.964 1.00 97.12 418 LEU A C 1
ATOM 3294 O O . LEU A 1 418 ? -13.212 -7.075 19.764 1.00 97.12 418 LEU A O 1
ATOM 3298 N N . ILE A 1 419 ? -12.645 -6.097 21.708 1.00 96.81 419 ILE A N 1
ATOM 3299 C CA . ILE A 1 419 ? -12.387 -4.743 21.189 1.00 96.81 419 ILE A CA 1
ATOM 3300 C C . ILE A 1 419 ? -10.961 -4.335 21.603 1.00 96.81 419 ILE A C 1
ATOM 3302 O O . ILE A 1 419 ? -10.654 -4.420 22.796 1.00 96.81 419 ILE A O 1
ATOM 3306 N N . PRO A 1 420 ? -10.083 -3.880 20.688 1.00 95.56 420 PRO A N 1
ATOM 3307 C CA . PRO A 1 420 ? -8.784 -3.326 21.065 1.00 95.56 420 PRO A CA 1
ATOM 3308 C C . PRO A 1 420 ? -8.924 -2.070 21.937 1.00 95.56 420 PRO A C 1
ATOM 3310 O O . PRO A 1 420 ? -9.707 -1.171 21.625 1.00 95.56 420 PRO A O 1
ATOM 3313 N N . ARG A 1 421 ? -8.133 -1.992 23.012 1.00 95.94 421 ARG A N 1
ATOM 3314 C CA . ARG A 1 421 ? -8.057 -0.834 23.920 1.00 95.94 421 ARG A CA 1
ATOM 3315 C C . ARG A 1 421 ? -6.693 -0.174 23.969 1.00 95.94 421 ARG A C 1
ATOM 3317 O O . ARG A 1 421 ? -6.627 1.037 24.136 1.00 95.94 421 ARG A O 1
ATOM 3324 N N . ARG A 1 422 ? -5.608 -0.936 23.834 1.00 96.94 422 ARG A N 1
ATOM 3325 C CA . ARG A 1 422 ? -4.261 -0.371 23.700 1.00 96.94 422 ARG A CA 1
ATOM 3326 C C . ARG A 1 422 ? -3.589 -0.937 22.474 1.00 96.94 422 ARG A C 1
ATOM 3328 O O . ARG A 1 422 ? -3.550 -2.155 22.295 1.00 96.94 422 ARG A O 1
ATOM 3335 N N . PHE A 1 423 ? -3.071 -0.046 21.642 1.00 96.31 423 PHE A N 1
ATOM 3336 C CA . PHE A 1 423 ? -2.307 -0.419 20.465 1.00 96.31 423 PHE A CA 1
ATOM 3337 C C . PHE A 1 423 ? -1.381 0.704 20.017 1.00 96.31 423 PHE A C 1
ATOM 3339 O O . PHE A 1 423 ? -1.665 1.878 20.242 1.00 96.31 423 PHE A O 1
ATOM 3346 N N . SER A 1 424 ? -0.283 0.334 19.369 1.00 96.38 424 SER A N 1
ATOM 3347 C CA . SER A 1 424 ? 0.648 1.273 18.746 1.00 96.38 424 SER A CA 1
ATOM 3348 C C . SER A 1 424 ? 0.698 1.052 17.240 1.00 96.38 424 SER A C 1
ATOM 3350 O O . SER A 1 424 ? 0.635 -0.085 16.777 1.00 96.38 424 SER A O 1
ATOM 3352 N N . ILE A 1 425 ? 0.812 2.131 16.468 1.00 94.12 425 ILE A N 1
ATOM 3353 C CA . ILE A 1 425 ? 1.074 2.104 15.028 1.00 94.12 425 ILE A CA 1
ATOM 3354 C C . ILE A 1 425 ? 2.480 2.649 14.801 1.00 94.12 425 ILE A C 1
ATOM 3356 O O . ILE A 1 425 ? 2.741 3.828 15.032 1.00 94.12 425 ILE A O 1
ATOM 3360 N N . MET A 1 426 ? 3.391 1.792 14.354 1.00 92.75 426 MET A N 1
ATOM 3361 C CA . MET A 1 426 ? 4.790 2.128 14.090 1.00 92.75 426 MET A CA 1
ATOM 3362 C C . MET A 1 426 ? 5.003 2.269 12.584 1.00 92.75 426 MET A C 1
ATOM 3364 O O . MET A 1 426 ? 4.881 1.285 11.855 1.00 92.75 426 MET A O 1
ATOM 3368 N N . TYR A 1 427 ? 5.325 3.474 12.116 1.00 85.69 427 TYR A N 1
ATOM 3369 C CA . TYR A 1 427 ? 5.562 3.783 10.705 1.00 85.69 427 TYR A CA 1
ATOM 3370 C C . TYR A 1 427 ? 7.056 3.728 10.385 1.00 85.69 427 TYR A C 1
ATOM 3372 O O . TYR A 1 427 ? 7.861 4.413 11.018 1.00 85.69 427 TYR A O 1
ATOM 3380 N N . TYR A 1 428 ? 7.425 2.968 9.358 1.00 82.00 428 TYR A N 1
ATOM 3381 C CA . TYR A 1 428 ? 8.799 2.794 8.893 1.00 82.00 428 TYR A CA 1
ATOM 3382 C C . TYR A 1 428 ? 8.951 3.262 7.449 1.00 82.00 428 TYR A C 1
ATOM 3384 O O . TYR A 1 428 ? 8.104 2.972 6.605 1.00 82.00 428 TYR A O 1
ATOM 3392 N N . SER A 1 429 ? 10.074 3.911 7.142 1.00 79.56 429 SER A N 1
ATOM 3393 C CA . SER A 1 429 ? 10.498 4.121 5.755 1.00 79.56 429 SER A CA 1
ATOM 3394 C C . SER A 1 429 ? 10.866 2.780 5.116 1.00 79.56 429 SER A C 1
ATOM 3396 O O . SER A 1 429 ? 11.729 2.068 5.631 1.00 79.56 429 SER A O 1
ATOM 3398 N N . ASN A 1 430 ? 10.253 2.451 3.977 1.00 69.69 430 ASN A N 1
ATOM 3399 C CA . ASN A 1 430 ? 10.594 1.257 3.196 1.00 69.69 430 ASN A CA 1
ATOM 3400 C C . ASN A 1 430 ? 11.995 1.343 2.575 1.00 69.69 430 ASN A C 1
ATOM 3402 O O . ASN A 1 430 ? 12.611 0.308 2.338 1.00 69.69 430 ASN A O 1
ATOM 3406 N N . GLU A 1 431 ? 12.503 2.558 2.346 1.00 71.69 431 GLU A N 1
ATOM 3407 C CA . GLU A 1 431 ? 13.834 2.805 1.786 1.00 71.69 431 GLU A CA 1
ATOM 3408 C C . GLU A 1 431 ? 14.945 2.660 2.835 1.00 71.69 431 GLU A C 1
ATOM 3410 O O . GLU A 1 431 ? 15.948 1.997 2.586 1.00 71.69 431 GLU A O 1
ATOM 3415 N N . THR A 1 432 ? 14.787 3.288 4.006 1.00 79.69 432 THR A N 1
ATOM 3416 C CA . THR A 1 432 ? 15.859 3.356 5.020 1.00 79.69 432 THR A CA 1
ATOM 3417 C C . THR A 1 432 ? 15.677 2.372 6.171 1.00 79.69 432 THR A C 1
ATOM 3419 O O . THR A 1 432 ? 16.548 2.280 7.034 1.00 79.69 432 THR A O 1
ATOM 3422 N N . ASN A 1 433 ? 14.544 1.662 6.223 1.00 77.81 433 ASN A N 1
ATOM 3423 C CA . ASN A 1 433 ? 14.139 0.768 7.315 1.00 77.81 433 ASN A CA 1
ATOM 3424 C C . ASN A 1 433 ? 14.029 1.465 8.697 1.00 77.81 433 ASN A C 1
ATOM 3426 O O . ASN A 1 433 ? 13.848 0.799 9.715 1.00 77.81 433 ASN A O 1
ATOM 3430 N N . GLN A 1 434 ? 14.125 2.800 8.752 1.00 87.69 434 GLN A N 1
ATOM 3431 C CA . GLN A 1 434 ? 14.047 3.586 9.987 1.00 87.69 434 GLN A CA 1
ATOM 3432 C C . GLN A 1 434 ? 12.597 3.839 10.402 1.00 87.69 434 GLN A C 1
ATOM 3434 O O . GLN A 1 434 ? 11.745 4.108 9.552 1.00 87.69 434 GLN A O 1
ATOM 3439 N N . LEU A 1 435 ? 12.347 3.843 11.715 1.00 88.94 435 LEU A N 1
ATOM 3440 C CA . LEU A 1 435 ? 11.123 4.385 12.303 1.00 88.94 435 LEU A CA 1
ATOM 3441 C C . LEU A 1 435 ? 11.037 5.889 11.980 1.00 88.94 435 LEU A C 1
ATOM 3443 O O . LEU A 1 435 ? 11.984 6.639 12.233 1.00 88.94 435 LEU A O 1
ATOM 3447 N N . ILE A 1 436 ? 9.919 6.319 11.397 1.00 88.38 436 ILE A N 1
ATOM 3448 C CA . ILE A 1 436 ? 9.659 7.720 11.024 1.00 88.38 436 ILE A CA 1
ATOM 3449 C C . ILE A 1 436 ? 8.593 8.376 11.908 1.00 88.38 436 ILE A C 1
ATOM 3451 O O . ILE A 1 436 ? 8.680 9.578 12.152 1.00 88.38 436 ILE A O 1
ATOM 3455 N N . ALA A 1 437 ? 7.641 7.591 12.419 1.00 90.81 437 ALA A N 1
ATOM 3456 C CA . ALA A 1 437 ? 6.641 8.016 13.393 1.00 90.81 437 ALA A CA 1
ATOM 3457 C C . ALA A 1 437 ? 6.118 6.815 14.199 1.00 90.81 437 ALA A C 1
ATOM 3459 O O . ALA A 1 437 ? 6.132 5.681 13.714 1.00 90.81 437 ALA A O 1
ATOM 3460 N N . GLN A 1 438 ? 5.612 7.073 15.400 1.00 95.06 438 GLN A N 1
ATOM 3461 C CA . GLN A 1 438 ? 4.835 6.132 16.205 1.00 95.06 438 GLN A CA 1
ATOM 3462 C C . GLN A 1 438 ? 3.571 6.834 16.704 1.00 95.06 438 GLN A C 1
ATOM 3464 O O . GLN A 1 438 ? 3.638 7.991 17.113 1.00 95.06 438 GLN A O 1
ATOM 3469 N N . VAL A 1 439 ? 2.431 6.143 16.684 1.00 94.25 439 VAL A N 1
ATOM 3470 C CA . VAL A 1 439 ? 1.174 6.639 17.256 1.00 94.25 439 VAL A CA 1
ATOM 3471 C C . VAL A 1 439 ? 0.620 5.607 18.229 1.00 94.25 439 VAL A C 1
ATOM 3473 O O . VAL A 1 439 ? 0.249 4.511 17.816 1.00 94.25 439 VAL A O 1
ATOM 3476 N N . ASP A 1 440 ? 0.565 5.957 19.507 1.00 97.00 440 ASP A N 1
ATOM 3477 C CA . ASP A 1 440 ? 0.035 5.121 20.581 1.00 97.00 440 ASP A CA 1
ATOM 3478 C C . ASP A 1 440 ? -1.405 5.523 20.909 1.00 97.00 440 ASP A C 1
ATOM 3480 O O . ASP A 1 440 ? -1.700 6.702 21.111 1.00 97.00 440 ASP A O 1
ATOM 3484 N N . PHE A 1 441 ? -2.296 4.537 20.993 1.00 96.38 441 PHE A N 1
ATOM 3485 C CA . PHE A 1 441 ? -3.711 4.709 21.305 1.00 96.38 441 PHE A CA 1
ATOM 3486 C C . PHE A 1 441 ? -4.064 4.024 22.626 1.00 96.38 441 PHE A C 1
ATOM 3488 O O . PHE A 1 441 ? -3.666 2.885 22.886 1.00 96.38 441 PHE A O 1
ATOM 3495 N N . GLN A 1 442 ? -4.845 4.721 23.449 1.00 97.75 442 GLN A N 1
ATOM 3496 C CA . GLN A 1 442 ? -5.494 4.190 24.644 1.00 97.75 442 GLN A CA 1
ATOM 3497 C C . GLN A 1 442 ? -6.982 4.555 24.588 1.00 97.75 442 GLN A C 1
ATOM 3499 O O . GLN A 1 442 ? -7.353 5.708 24.816 1.00 97.75 442 GLN A O 1
ATOM 3504 N N . ASP A 1 443 ? -7.816 3.565 24.283 1.00 97.44 443 ASP A N 1
ATOM 3505 C CA . ASP A 1 443 ? -9.250 3.713 24.059 1.00 97.44 443 ASP A CA 1
ATOM 3506 C C . ASP A 1 443 ? -10.074 3.124 25.218 1.00 97.44 443 ASP A C 1
ATOM 3508 O O . ASP A 1 443 ? -9.784 2.063 25.787 1.00 97.44 443 ASP A O 1
ATOM 3512 N N . GLU A 1 444 ? -11.161 3.811 25.552 1.00 97.69 444 GLU A N 1
ATOM 3513 C CA . GLU A 1 444 ? -12.191 3.356 26.482 1.00 97.69 444 GLU A CA 1
ATOM 3514 C C . GLU A 1 444 ? -13.546 3.361 25.789 1.00 97.69 444 GLU A C 1
ATOM 3516 O O . GLU A 1 444 ? -13.834 4.229 24.962 1.00 97.69 444 GLU A O 1
ATOM 3521 N N . TYR A 1 445 ? -14.401 2.415 26.169 1.00 97.88 445 TYR A N 1
ATOM 3522 C CA . TYR A 1 445 ? -15.715 2.219 25.572 1.00 97.88 445 TYR A CA 1
ATOM 3523 C C . TYR A 1 445 ? -16.781 2.161 26.662 1.00 97.88 445 TYR A C 1
ATOM 3525 O O . TYR A 1 445 ? -16.543 1.644 27.754 1.00 97.88 445 TYR A O 1
ATOM 3533 N N . VAL A 1 446 ? -17.967 2.672 26.348 1.00 97.44 446 VAL A N 1
ATOM 3534 C CA . VAL A 1 446 ? -19.157 2.605 27.197 1.00 97.44 446 VAL A CA 1
ATOM 3535 C C . VAL A 1 446 ? -20.211 1.746 26.509 1.00 97.44 446 VAL A C 1
ATOM 3537 O O . VAL A 1 446 ? -20.370 1.803 25.288 1.00 97.44 446 VAL A O 1
ATOM 3540 N N . LYS A 1 447 ? -20.926 0.931 27.286 1.00 97.25 447 LYS A N 1
ATOM 3541 C CA . LYS A 1 447 ? -22.079 0.184 26.788 1.00 97.25 447 LYS A CA 1
ATOM 3542 C C . LYS A 1 447 ? -23.333 1.045 26.895 1.00 97.25 447 LYS A C 1
ATOM 3544 O O . LYS A 1 447 ? -23.700 1.465 27.989 1.00 97.25 447 LYS A O 1
ATOM 3549 N N . VAL A 1 448 ? -23.993 1.265 25.766 1.00 96.81 448 VAL A N 1
ATOM 3550 C CA . VAL A 1 448 ? -25.247 2.012 25.644 1.00 96.81 448 VAL A CA 1
ATOM 3551 C C . VAL A 1 448 ? -26.250 1.090 24.968 1.00 96.81 448 VAL A C 1
ATOM 3553 O O . VAL A 1 448 ? -26.029 0.634 23.846 1.00 96.81 448 VAL A O 1
ATOM 3556 N N . GLU A 1 449 ? -27.317 0.746 25.688 1.00 93.56 449 GLU A N 1
ATOM 3557 C CA . GLU A 1 449 ? -28.232 -0.339 25.317 1.00 93.56 449 GLU A CA 1
ATOM 3558 C C . GLU A 1 449 ? -27.459 -1.643 25.003 1.00 93.56 449 GLU A C 1
ATOM 3560 O O . GLU A 1 449 ? -26.857 -2.240 25.899 1.00 93.56 449 GLU A O 1
ATOM 3565 N N . ASN A 1 450 ? -27.435 -2.076 23.738 1.00 91.62 450 ASN A N 1
ATOM 3566 C CA . ASN A 1 450 ? -26.722 -3.271 23.269 1.00 91.62 450 ASN A CA 1
ATOM 3567 C C . ASN A 1 450 ? -25.453 -2.957 22.451 1.00 91.62 450 ASN A C 1
ATOM 3569 O O . ASN A 1 450 ? -24.904 -3.853 21.810 1.00 91.62 450 ASN A O 1
ATOM 3573 N N . LEU A 1 451 ? -24.982 -1.706 22.457 1.00 95.94 451 LEU A N 1
ATOM 3574 C CA . LEU A 1 451 ? -23.828 -1.255 21.681 1.00 95.94 451 LEU A CA 1
ATOM 3575 C C . LEU A 1 451 ? -22.681 -0.810 22.586 1.00 95.94 451 LEU A C 1
ATOM 3577 O O . LEU A 1 451 ? -22.868 -0.017 23.502 1.00 95.94 451 LEU A O 1
ATOM 3581 N N . TRP A 1 452 ? -21.472 -1.266 22.276 1.00 97.88 452 TRP A N 1
ATOM 3582 C CA . TRP A 1 452 ? -20.238 -0.664 22.775 1.00 97.88 452 TRP A CA 1
ATOM 3583 C C . TRP A 1 452 ? -19.842 0.511 21.873 1.00 97.88 452 TRP A C 1
ATOM 3585 O O . TRP A 1 452 ? -19.625 0.334 20.669 1.00 97.88 452 TRP A O 1
ATOM 3595 N N . LEU A 1 453 ? -19.789 1.710 22.457 1.00 97.94 453 LEU A N 1
ATOM 3596 C CA . LEU A 1 453 ? -19.489 2.979 21.791 1.00 97.94 453 LEU A CA 1
ATOM 3597 C C . LEU A 1 453 ? -18.213 3.610 22.380 1.00 97.94 453 LEU A C 1
ATOM 3599 O O . LEU A 1 453 ? -17.940 3.410 23.566 1.00 97.94 453 LEU A O 1
ATOM 3603 N N . PRO A 1 454 ? -17.427 4.380 21.602 1.00 97.81 454 PRO A N 1
ATOM 3604 C CA . PRO A 1 454 ? -16.243 5.069 22.116 1.00 97.81 454 PRO A CA 1
ATOM 3605 C C . PRO A 1 454 ? -16.605 6.051 23.238 1.00 97.81 454 PRO A C 1
ATOM 3607 O O . PRO A 1 454 ? -17.458 6.916 23.051 1.00 97.81 454 PRO A O 1
ATOM 3610 N N . ARG A 1 455 ? -15.944 5.936 24.394 1.00 97.81 455 ARG A N 1
ATOM 3611 C CA . ARG A 1 455 ? -16.085 6.836 25.555 1.00 97.81 455 ARG A CA 1
ATOM 3612 C C . ARG A 1 455 ? -14.929 7.825 25.651 1.00 97.81 455 ARG A C 1
ATOM 3614 O O . ARG A 1 455 ? -15.151 8.982 26.003 1.00 97.81 455 ARG A O 1
ATOM 3621 N N . ARG A 1 456 ? -13.705 7.376 25.377 1.00 97.25 456 ARG A N 1
ATOM 3622 C CA . ARG A 1 456 ? -12.480 8.173 25.519 1.00 97.25 456 ARG A CA 1
ATOM 3623 C C . ARG A 1 456 ? -11.384 7.626 24.618 1.00 97.25 456 ARG A C 1
ATOM 3625 O O . ARG A 1 456 ? -11.285 6.415 24.452 1.00 97.25 456 ARG A O 1
ATOM 3632 N N . ARG A 1 457 ? -10.553 8.519 24.091 1.00 97.00 457 ARG A N 1
ATOM 3633 C CA . ARG A 1 457 ? -9.308 8.215 23.389 1.00 97.00 457 ARG A CA 1
ATOM 3634 C C . ARG A 1 457 ? -8.205 9.122 23.909 1.00 97.00 457 ARG A C 1
ATOM 3636 O O . ARG A 1 457 ? -8.366 10.342 23.913 1.00 97.00 457 ARG A O 1
ATOM 3643 N N . ILE A 1 458 ? -7.074 8.532 24.277 1.00 95.94 458 ILE A N 1
ATOM 3644 C CA . ILE A 1 458 ? -5.786 9.226 24.338 1.00 95.94 458 ILE A CA 1
ATOM 3645 C C . ILE A 1 458 ? -4.970 8.751 23.138 1.00 95.94 458 ILE A C 1
ATOM 3647 O O . ILE A 1 458 ? -4.751 7.550 22.979 1.00 95.94 458 ILE A O 1
ATOM 3651 N N . LYS A 1 459 ? -4.530 9.690 22.303 1.00 95.25 459 LYS A N 1
ATOM 3652 C CA . LYS A 1 459 ? -3.665 9.448 21.147 1.00 95.25 459 LYS A CA 1
ATOM 3653 C C . LYS A 1 459 ? -2.364 10.214 21.338 1.00 95.25 459 LYS A C 1
ATOM 3655 O O . LYS A 1 459 ? -2.390 11.441 21.402 1.00 95.25 459 LYS A O 1
ATOM 3660 N N . THR A 1 460 ? -1.245 9.506 21.386 1.00 95.25 460 THR A N 1
ATOM 3661 C CA . THR A 1 460 ? 0.095 10.092 21.500 1.00 95.25 460 THR A CA 1
ATOM 3662 C C . THR A 1 460 ? 0.851 9.850 20.204 1.00 95.25 460 THR A C 1
ATOM 3664 O O . THR A 1 460 ? 1.131 8.708 19.859 1.00 95.25 460 THR A O 1
ATOM 3667 N N . GLU A 1 461 ? 1.190 10.908 19.476 1.00 92.12 461 GLU A N 1
ATOM 3668 C CA . GLU A 1 461 ? 1.930 10.841 18.216 1.00 92.12 461 GLU A CA 1
ATOM 3669 C C . GLU A 1 461 ? 3.357 11.352 18.421 1.00 92.12 461 GLU A C 1
ATOM 3671 O O . GLU A 1 461 ? 3.564 12.508 18.789 1.00 92.12 461 GLU A O 1
ATOM 3676 N N . THR A 1 462 ? 4.340 10.482 18.188 1.00 92.81 462 THR A N 1
ATOM 3677 C CA . THR A 1 462 ? 5.775 10.764 18.295 1.00 92.81 462 THR A CA 1
ATOM 3678 C C . THR A 1 462 ? 6.420 10.726 16.916 1.00 92.81 462 THR A C 1
ATOM 3680 O O . THR A 1 462 ? 6.375 9.717 16.212 1.00 92.81 462 THR A O 1
ATOM 3683 N N . THR A 1 463 ? 7.058 11.829 16.544 1.00 90.00 463 THR A N 1
ATOM 3684 C CA . THR A 1 463 ? 7.742 12.041 15.261 1.00 90.00 463 THR A CA 1
ATOM 3685 C C . THR A 1 463 ? 9.144 12.604 15.504 1.00 90.00 463 THR A C 1
ATOM 3687 O O . THR A 1 463 ? 9.507 12.928 16.637 1.00 90.00 463 THR A O 1
ATOM 3690 N N . LYS A 1 464 ? 9.944 12.797 14.446 1.00 85.00 464 LYS A N 1
ATOM 3691 C CA . LYS A 1 464 ? 11.239 13.501 14.558 1.00 85.00 464 LYS A CA 1
ATOM 3692 C C . LYS A 1 464 ? 11.091 14.965 15.006 1.00 85.00 464 LYS A C 1
ATOM 3694 O O . LYS A 1 464 ? 12.055 15.548 15.488 1.00 85.00 464 LYS A O 1
ATOM 3699 N N . GLN A 1 465 ? 9.905 15.547 14.842 1.00 84.44 465 GLN A N 1
ATOM 3700 C CA . GLN A 1 465 ? 9.559 16.918 15.208 1.00 84.44 465 GLN A CA 1
ATOM 3701 C C . GLN A 1 465 ? 9.123 17.054 16.679 1.00 84.44 465 GLN A C 1
ATOM 3703 O O . GLN A 1 465 ? 8.994 18.174 17.168 1.00 84.44 465 GLN A O 1
ATOM 3708 N N . GLY A 1 466 ? 8.908 15.938 17.384 1.00 89.19 466 GLY A N 1
ATOM 3709 C CA . GLY A 1 466 ? 8.486 15.897 18.783 1.00 89.19 466 GLY A CA 1
ATOM 3710 C C . GLY A 1 466 ? 7.302 14.960 19.025 1.00 89.19 466 GLY A C 1
ATOM 3711 O O . GLY A 1 466 ? 6.856 14.241 18.126 1.00 89.19 466 GLY A O 1
ATOM 3712 N N . THR A 1 467 ? 6.791 14.993 20.255 1.00 92.00 467 THR A N 1
ATOM 3713 C CA . THR A 1 467 ? 5.623 14.223 20.698 1.00 92.00 467 THR A CA 1
ATOM 3714 C C . THR A 1 467 ? 4.450 15.157 20.966 1.00 92.00 467 THR A C 1
ATOM 3716 O O . THR A 1 467 ? 4.601 16.164 21.656 1.00 92.00 467 THR A O 1
ATOM 3719 N N . THR A 1 468 ? 3.271 14.803 20.461 1.00 89.69 468 THR A N 1
ATOM 3720 C CA . THR A 1 468 ? 2.003 15.478 20.767 1.00 89.69 468 THR A CA 1
ATOM 3721 C C . THR A 1 468 ? 1.007 14.482 21.351 1.00 89.69 468 THR A C 1
ATOM 3723 O O . THR A 1 468 ? 1.003 13.315 20.962 1.00 89.69 468 THR A O 1
ATOM 3726 N N . THR A 1 469 ? 0.157 14.935 22.272 1.00 93.00 469 THR A N 1
ATOM 3727 C CA . THR A 1 469 ? -0.914 14.116 22.854 1.00 93.00 469 THR A CA 1
ATOM 3728 C C . THR A 1 469 ? -2.258 14.792 22.603 1.00 93.00 469 THR A C 1
ATOM 3730 O O . THR A 1 469 ? -2.427 15.977 22.889 1.00 93.00 469 THR A O 1
ATOM 3733 N N . LEU A 1 470 ? -3.231 14.033 22.114 1.00 91.69 470 LEU A N 1
ATOM 3734 C CA . LEU A 1 470 ? -4.630 14.420 21.977 1.00 91.69 470 LEU A CA 1
ATOM 3735 C C . LEU A 1 470 ? -5.472 13.595 22.952 1.00 91.69 470 LEU A C 1
ATOM 3737 O O . LEU A 1 470 ? -5.343 12.371 22.990 1.00 91.69 470 LEU A O 1
ATOM 3741 N N . VAL A 1 471 ? -6.373 14.251 23.680 1.00 95.12 471 VAL A N 1
ATOM 3742 C CA . VAL A 1 471 ? -7.440 13.590 24.436 1.00 95.12 471 VAL A CA 1
ATOM 3743 C C . VAL A 1 471 ? -8.782 13.986 23.829 1.00 95.12 471 VAL A C 1
ATOM 3745 O O . VAL A 1 471 ? -9.073 15.173 23.668 1.00 95.12 471 VAL A O 1
ATOM 3748 N N . VAL A 1 472 ? -9.596 12.985 23.492 1.00 94.88 472 VAL A N 1
ATOM 3749 C CA . VAL A 1 472 ? -10.999 13.157 23.097 1.00 94.88 472 VAL A CA 1
ATOM 3750 C C . VAL A 1 472 ? -11.860 12.327 24.036 1.00 94.88 472 VAL A C 1
ATOM 3752 O O . VAL A 1 472 ? -11.610 11.138 24.233 1.00 94.88 472 VAL A O 1
ATOM 3755 N N . GLU A 1 473 ? -12.883 12.943 24.609 1.00 96.88 473 GLU A N 1
ATOM 3756 C CA . GLU A 1 473 ? -13.878 12.280 25.445 1.00 96.88 473 GLU A CA 1
ATOM 3757 C C . GLU A 1 473 ? -15.269 12.504 24.879 1.00 96.88 473 GLU A C 1
ATOM 3759 O O . GLU A 1 473 ? -15.609 13.624 24.517 1.00 96.88 473 GLU A O 1
ATOM 3764 N N . PHE A 1 474 ? -16.069 11.443 24.842 1.00 97.38 474 PHE A N 1
ATOM 3765 C CA . PHE A 1 474 ? -17.473 11.481 24.455 1.00 97.38 474 PHE A CA 1
ATOM 3766 C C . PHE A 1 474 ? -18.342 11.259 25.693 1.00 97.38 474 PHE A C 1
ATOM 3768 O O . PHE A 1 474 ? -18.027 10.383 26.499 1.00 97.38 474 PHE A O 1
ATOM 3775 N N . THR A 1 475 ? -19.422 12.011 25.862 1.00 97.88 475 THR A N 1
ATOM 3776 C CA . THR A 1 475 ? -20.380 11.847 26.967 1.00 97.88 475 THR A CA 1
ATOM 3777 C C . THR A 1 475 ? -21.816 11.856 26.451 1.00 97.88 475 THR A C 1
ATOM 3779 O O . THR A 1 475 ? -22.065 12.100 25.271 1.00 97.88 475 THR A O 1
ATOM 3782 N N . ASP A 1 476 ? -22.760 11.528 27.337 1.00 97.50 476 ASP A N 1
ATOM 3783 C CA . ASP A 1 476 ? -24.199 11.713 27.101 1.00 97.50 476 ASP A CA 1
ATOM 3784 C C . ASP A 1 476 ? -24.720 11.009 25.834 1.00 97.50 476 ASP A C 1
ATOM 3786 O O . ASP A 1 476 ? -25.628 11.480 25.144 1.00 97.50 476 ASP A O 1
ATOM 3790 N N . HIS A 1 477 ? -24.127 9.841 25.549 1.00 98.12 477 HIS A N 1
ATOM 3791 C CA . HIS A 1 477 ? -24.424 8.997 24.397 1.00 98.12 477 HIS A CA 1
ATOM 3792 C C . HIS A 1 477 ? -25.906 8.621 24.315 1.00 98.12 477 HIS A C 1
ATOM 3794 O O . HIS A 1 477 ? -26.460 7.990 25.217 1.00 98.12 477 HIS A O 1
ATOM 3800 N N . GLN A 1 478 ? -26.521 8.923 23.177 1.00 97.50 478 GLN A N 1
ATOM 3801 C CA . GLN A 1 478 ? -27.920 8.642 22.868 1.00 97.50 478 GLN A CA 1
ATOM 3802 C C . GLN A 1 478 ? -28.011 7.876 21.551 1.00 97.50 478 GLN A C 1
ATOM 3804 O O . GLN A 1 478 ? -27.454 8.300 20.541 1.00 97.50 478 GLN A O 1
ATOM 3809 N N . ILE A 1 479 ? -28.722 6.749 21.543 1.00 97.44 479 ILE A N 1
ATOM 3810 C CA . ILE A 1 479 ? -28.996 5.996 20.314 1.00 97.44 479 ILE A CA 1
ATOM 3811 C C . ILE A 1 479 ? -30.023 6.758 19.470 1.00 97.44 479 ILE A C 1
ATOM 3813 O O . ILE A 1 479 ? -31.039 7.219 19.997 1.00 97.44 479 ILE A O 1
ATOM 3817 N N . LEU A 1 480 ? -29.766 6.889 18.166 1.00 93.69 480 LEU A N 1
ATOM 3818 C CA . LEU A 1 480 ? -30.742 7.469 17.241 1.00 93.69 480 LEU A CA 1
ATOM 3819 C C . LEU A 1 480 ? -31.848 6.433 16.979 1.00 93.69 480 LEU A C 1
ATOM 3821 O O . LEU A 1 480 ? -31.556 5.258 16.756 1.00 93.69 480 LEU A O 1
ATOM 3825 N N . LYS A 1 481 ? -33.110 6.862 17.049 1.00 77.19 481 LYS A N 1
ATOM 3826 C CA . LYS A 1 481 ? -34.299 6.003 16.908 1.00 77.19 481 LYS A CA 1
ATOM 3827 C C . LYS A 1 481 ? -34.969 6.183 15.552 1.00 77.19 481 LYS A C 1
ATOM 3829 O O . LYS A 1 481 ? -34.982 7.337 15.073 1.00 77.19 481 LYS A O 1
#

Secondary structure (DSSP, 8-state):
------------------------------------S-S--STTTS---TT-EEEEEEEEEETTS-EEEEEEEEEEEEEEEETTEEEEEEEETTS-EEEEEEETTEEEEEEEEEGGGTEEEEEEEEEEEE-TTPPTTPEEEEEEE-TTT--EEEEEEEEEEEEEEEETTEEEEEEEEEEEEEE-SSEEEEEEEEEETTTEEEEEEEEEEETT-SS-SEEEEEEEEEEEETTEEE-SHHHHHHHHTT-S-----HHHHHHHHHHHHTB----SS---EEEEEEEEEPPTT--TTSPPPP--SSS-----EEEEEEE-TTS-EEEEES-HHHHHHHHHHHHHHHHHHS---HHHHSTT-EEEEEEEETTTEEEEEEESGGGTT-EEEEETTEEEEEEEEETTEEEEEEEEEEEEPTTS-EEEEEEEEEEEETTT--EEEEEEEEEEEEEETTEEEEEEEEEEEEETTEEEEEEEEEEEEEE--

Radius of gyration: 30.15 Å; Cα contacts (8 Å, |Δi|>4): 1049; chains: 1; bounding box: 69×95×84 Å

Mean predicted aligned error: 13.7 Å

Solvent-accessible surface area (backbone atoms only — not comparable to full-atom values): 26570 Å² total; per-residue (Å²): 131,84,88,84,84,88,86,86,88,87,89,81,91,88,90,81,85,87,83,91,88,84,87,84,88,80,92,76,88,73,80,74,80,70,75,89,60,75,74,65,69,43,56,51,23,52,62,83,52,27,23,34,26,42,32,25,45,34,42,38,36,37,64,89,69,54,71,50,78,48,80,48,28,29,19,37,80,43,79,46,83,51,99,92,47,66,25,34,33,45,29,36,71,77,63,27,30,35,27,39,36,73,57,99,53,26,34,34,39,41,32,41,34,39,60,89,74,73,45,74,47,79,36,81,77,52,48,64,56,42,47,71,86,60,55,71,68,46,74,48,77,51,74,39,74,37,96,86,79,71,47,59,36,39,37,37,25,25,36,43,64,66,40,74,46,78,30,79,23,42,65,44,67,65,17,44,30,32,34,42,32,41,40,40,86,64,40,34,37,39,37,38,42,28,22,28,69,83,75,16,77,42,34,40,36,39,37,33,23,54,54,94,52,97,57,50,51,36,39,37,46,28,26,29,43,36,33,33,53,91,82,40,84,39,58,38,44,68,58,50,55,64,45,53,80,73,56,75,75,84,61,66,32,69,67,40,40,50,51,51,48,56,33,57,68,37,45,50,53,48,57,86,81,40,55,30,35,34,27,36,36,41,36,38,78,42,57,91,86,70,52,92,86,56,74,84,74,74,86,72,92,74,93,75,93,74,70,73,36,47,36,41,38,36,34,42,55,87,70,49,76,50,68,45,58,56,53,75,70,52,36,55,51,53,50,53,57,47,50,50,52,50,70,67,28,46,62,72,57,63,76,72,55,50,61,75,32,37,27,29,74,73,48,79,40,98,85,76,22,41,28,36,33,32,36,47,52,84,51,45,27,28,32,37,28,33,40,102,66,39,72,39,30,40,37,43,46,57,49,56,36,30,40,38,38,40,50,79,37,68,45,73,45,98,87,70,24,35,42,83,27,28,36,35,38,42,32,27,32,63,85,76,70,42,78,57,36,37,38,38,40,44,48,41,70,42,76,54,94,95,39,81,42,78,30,34,37,40,39,38,40,39,41,91,91,46,74,48,30,41,33,41,37,42,44,82,73,40,73,48,129

Foldseek 3Di:
DDDDDDDDDDDDDDDDDDDDDDDDDDDDPPVPPPVPDAQDQCCLQAVLWFQKKFKKWKWKAFPVRDTDTDIKMWTWPQWDQDPQGIFTWTAIPQRWTWTWDQDPSWIWTQWTGDPVVRDIDGDVVTHTQDDSPADAPDWDKDWDAGDPPRWIKIKIKHWHFQAWDQFQQGIAGRWTWIWIWIDTQFKIKIKIFTTGGNHYTQWIWMFMDGPPDPHTRMIMTIGTQWMQDLNDIRGHPVVSVVVVVVDDDQAADVVQLVLCLQLVVLAAAADQQAQWKKWKKKKWWDDVPDDPPDDPDPPDDDDDPTDIWIWMWTQHSVRDIDTDGDDPVVRVVVCVVVVVVCVRHHDDNCCNQQVPWRKDWPDADPVQGTKIWTIDGPCRGWIFGDDPSYGQWIWGDDTQKIKIKGADDWDQDPVRGTDGAWIKIFIAGSVPRDTAKMKIKGWDWDDDPNDTHTAKIWIWIQGPVGIIIMIMGIHPMDRND

pLDDT: mean 81.64, std 20.38, range [19.5, 98.31]

Sequence (481 aa):
MMGQRPYCHLSLVICYLSFVTCHWCFANNKCQITNDQGPIDIAAYVPLDSGRTWTYEWTIRYENGRTETTSRTKSFEGPEFLATGYAYRFMSDLGDYVLLSVDNGQLRLHGSVETHRQIRFTFDPPIVLYSPEMEFGRPTVITQPGDDTGDTRTWTTVVDRLEAVTTPMGQFHNCIKIRLAMDSPAVKTKAAYFYARGLGMVAYQYEAWVKNKDRAEVTIDAGLKLAQVSGQTITSAAQLESLKSLNTTRMDDPAARKLFQQTYQGLYFWPAKFPGFQADFTQSPGAPGQSLVEKPRPATSEGATHATRQGVITVSPDLRMKVSGGDKQSQVQVETEMSQFITHLKDKPFDREFKDAVITFAERDPVQGTKIHVAAGSAMGTSYGIKDGEIHQIGHSYGRVRFLVNHTEFMKTDSGRLIPRRFSIMYYSNETNQLIAQVDFQDEYVKVENLWLPRRRIKTETTKQGTTTLVVEFTDHQILK

Nearest PDB structures (foldseek):
  1xa1-assembly4_D  TM=7.051E-01  e=1.729E+00  Staphylococcus aureus
  3uy6-assembly2_B  TM=7.158E-01  e=2.191E+00  Staphylococcus aureus
  1xa1-assembly2_B  TM=7.093E-01  e=2.409E+00  Staphylococcus aureus
  6d7y-assembly2_B  TM=5.537E-01  e=3.202E+00  Enterobacter cloacae
  6gqf-assembly1_A  TM=3.143E-01  e=6.522E+00  Mus musculus